Protein AF-0000000084558661 (afdb_homodimer)

pLDDT: mean 91.63, std 5.65, range [67.38, 98.25]

Sequence (698 aa):
MPGELNEDTVIISDQKEGTQIYNKGNFGYPMSGGGLELDLIEATFLVESERLQVTKDGVPMSFAEMFNHSSTQYDRFDIAYLVYRDMRSRGFVVKAESGHFDLSVFPRGSVMSNSRPMYLVRAVSERDVLELDVFSKEVAHTESKGKKLLYGVVDEEGDLTYYHMSSRDPRGRSLHSSSKYAAEGRLIGERVLITEESHIEYLGKKGFYGKMMGNILQLSLIESCFIMEMGDLNVTTQSGEEMTPEKMIELGVKTQEEFELRLDAFRDMRKRGMVVKTGFKYGAHFRVYEGSPDTDHAKYLVHSVPGDKMMMWPEISRTVRLSGGVKKEILFCRAGEPREYLEFKWFRPMPGELNEDTVIISDQKEGTQIYNKGNFGYPMSGGGLELDLIEATFLVESERLQVTKDGVPMSFAEMFNHSSTQYDRFDIAYLVYRDMRSRGFVVKAESGHFDLSVFPRGSVMSNSRPMYLVRAVSERDVLELDVFSKEVAHTESKGKKLLYGVVDEEGDLTYYHMSSRDPRGRSLHSSSKYAAEGRLIGERVLITEESHIEYLGKKGFYGKMMGNILQLSLIESCFIMEMGDLNVTTQSGEEMTPEKMIELGVKTQEEFELRLDAFRDMRKRGMVVKTGFKYGAHFRVYEGSPDTDHAKYLVHSVPGDKMMMWPEISRTVRLSGGVKKEILFCRAGEPREYLEFKWFRP

Structure (mmCIF, N/CA/C/O backbone):
data_AF-0000000084558661-model_v1
#
loop_
_entity.id
_entity.type
_entity.pdbx_description
1 polymer 'EndA protein'
#
loop_
_atom_site.group_PDB
_atom_site.id
_atom_site.type_symbol
_atom_site.label_atom_id
_atom_site.label_alt_id
_atom_site.label_comp_id
_atom_site.label_asym_id
_atom_site.label_entity_id
_atom_site.label_seq_id
_atom_site.pdbx_PDB_ins_code
_atom_site.Cartn_x
_atom_site.Cartn_y
_atom_site.Cartn_z
_atom_site.occupancy
_atom_site.B_iso_or_equiv
_atom_site.auth_seq_id
_atom_site.auth_comp_id
_atom_site.auth_asym_id
_atom_site.auth_atom_id
_atom_site.pdbx_PDB_model_num
ATOM 1 N N . MET A 1 1 ? 4.32 -37.906 -29.25 1 67.38 1 MET A N 1
ATOM 2 C CA . MET A 1 1 ? 5.629 -38.531 -29.328 1 67.38 1 MET A CA 1
ATOM 3 C C . MET A 1 1 ? 5.949 -39.25 -28.016 1 67.38 1 MET A C 1
ATOM 5 O O . MET A 1 1 ? 5.633 -38.75 -26.938 1 67.38 1 MET A O 1
ATOM 9 N N . PRO A 1 2 ? 6.523 -40.438 -28.109 1 84.88 2 PRO A N 1
ATOM 10 C CA . PRO A 1 2 ? 6.512 -41.25 -26.891 1 84.88 2 PRO A CA 1
ATOM 11 C C . PRO A 1 2 ? 7.691 -40.938 -25.969 1 84.88 2 PRO A C 1
ATOM 13 O O . PRO A 1 2 ? 8.82 -40.75 -26.438 1 84.88 2 PRO A O 1
ATOM 16 N N . GLY A 1 3 ? 7.48 -40.656 -24.75 1 93.12 3 GLY A N 1
ATOM 17 C CA . GLY A 1 3 ? 8.445 -40.562 -23.656 1 93.12 3 GLY A CA 1
ATOM 18 C C . GLY A 1 3 ? 8.109 -41.469 -22.5 1 93.12 3 GLY A C 1
ATOM 19 O O . GLY A 1 3 ? 6.938 -41.781 -22.25 1 93.12 3 GLY A O 1
ATOM 20 N N . GLU A 1 4 ? 9.18 -42.031 -21.906 1 96.44 4 GLU A N 1
ATOM 21 C CA . GLU A 1 4 ? 9 -42.906 -20.766 1 96.44 4 GLU A CA 1
ATOM 22 C C . GLU A 1 4 ? 9.406 -42.219 -19.469 1 96.44 4 GLU A C 1
ATOM 24 O O . GLU A 1 4 ? 10.492 -41.656 -19.375 1 96.44 4 GLU A O 1
ATOM 29 N N . LEU A 1 5 ? 8.523 -42.281 -18.469 1 96.69 5 LEU A N 1
ATOM 30 C CA . LEU A 1 5 ? 8.797 -41.688 -17.156 1 96.69 5 LEU A CA 1
ATOM 31 C C . LEU A 1 5 ? 9.844 -42.531 -16.406 1 96.69 5 LEU A C 1
ATOM 33 O O . LEU A 1 5 ? 9.719 -43.75 -16.297 1 96.69 5 LEU A O 1
ATOM 37 N N . ASN A 1 6 ? 10.891 -41.938 -16.062 1 93.12 6 ASN A N 1
ATOM 38 C CA . ASN A 1 6 ? 11.938 -42.469 -15.219 1 93.12 6 ASN A CA 1
ATOM 39 C C . ASN A 1 6 ? 12.062 -41.719 -13.898 1 93.12 6 ASN A C 1
ATOM 41 O O . ASN A 1 6 ? 13.016 -40.969 -13.703 1 93.12 6 ASN A O 1
ATOM 45 N N . GLU A 1 7 ? 11.109 -41.938 -12.883 1 88.56 7 GLU A N 1
ATOM 46 C CA . GLU A 1 7 ? 10.992 -41.344 -11.555 1 88.56 7 GLU A CA 1
ATOM 47 C C . GLU A 1 7 ? 11.055 -39.812 -11.609 1 88.56 7 GLU A C 1
ATOM 49 O O . GLU A 1 7 ? 10.023 -39.156 -11.539 1 88.56 7 GLU A O 1
ATOM 54 N N . ASP A 1 8 ? 12.336 -39.281 -11.883 1 93.88 8 ASP A N 1
ATOM 55 C CA . ASP A 1 8 ? 12.438 -37.844 -11.797 1 93.88 8 ASP A CA 1
ATOM 56 C C . ASP A 1 8 ? 12.773 -37.219 -13.148 1 93.88 8 ASP A C 1
ATOM 58 O O . ASP A 1 8 ? 13.102 -36.031 -13.234 1 93.88 8 ASP A O 1
ATOM 62 N N . THR A 1 9 ? 12.727 -38.031 -14.203 1 96.44 9 THR A N 1
ATOM 63 C CA . THR A 1 9 ? 12.945 -37.562 -15.562 1 96.44 9 THR A CA 1
ATOM 64 C C . THR A 1 9 ? 12.062 -38.312 -16.547 1 96.44 9 THR A C 1
ATOM 66 O O . THR A 1 9 ? 11.344 -39.219 -16.172 1 96.44 9 THR A O 1
ATOM 69 N N . VAL A 1 10 ? 12.062 -37.812 -17.75 1 97.44 10 VAL A N 1
ATOM 70 C CA . VAL A 1 10 ? 11.414 -38.5 -18.859 1 97.44 10 VAL A CA 1
ATOM 71 C C . VAL A 1 10 ? 12.43 -38.75 -19.984 1 97.44 10 VAL A C 1
ATOM 73 O O . VAL A 1 10 ? 13.203 -37.844 -20.328 1 97.44 10 VAL A O 1
ATOM 76 N N . ILE A 1 11 ? 12.422 -40 -20.469 1 96.94 11 ILE A N 1
ATOM 77 C CA . ILE A 1 11 ? 13.406 -40.375 -21.469 1 96.94 11 ILE A CA 1
ATOM 78 C C . ILE A 1 11 ? 12.711 -40.594 -22.812 1 96.94 11 ILE A C 1
ATOM 80 O O . ILE A 1 11 ? 11.727 -41.312 -22.891 1 96.94 11 ILE A O 1
ATOM 84 N N . ILE A 1 12 ? 13.164 -39.875 -23.766 1 96 12 ILE A N 1
ATOM 85 C CA . ILE A 1 12 ? 12.805 -40.156 -25.156 1 96 12 ILE A CA 1
ATOM 86 C C . ILE A 1 12 ? 13.898 -40.969 -25.828 1 96 12 ILE A C 1
ATOM 88 O O . ILE A 1 12 ? 14.977 -40.438 -26.141 1 96 12 ILE A O 1
ATOM 92 N N . SER A 1 13 ? 13.641 -42.188 -26.078 1 93.62 13 SER A N 1
ATOM 93 C CA . SER A 1 13 ? 14.664 -43.094 -26.578 1 93.62 13 SER A CA 1
ATOM 94 C C . SER A 1 13 ? 14.844 -42.969 -28.094 1 93.62 13 SER A C 1
ATOM 96 O O . SER A 1 13 ? 15.938 -43.188 -28.609 1 93.62 13 SER A O 1
ATOM 98 N N . ASP A 1 14 ? 13.766 -42.594 -28.766 1 92.31 14 ASP A N 1
ATOM 99 C CA . ASP A 1 14 ? 13.852 -42.406 -30.219 1 92.31 14 ASP A CA 1
ATOM 100 C C . ASP A 1 14 ? 14.75 -41.219 -30.578 1 92.31 14 ASP A C 1
ATOM 102 O O . ASP A 1 14 ? 14.453 -40.062 -30.219 1 92.31 14 ASP A O 1
ATOM 106 N N . GLN A 1 15 ? 15.812 -41.5 -31.266 1 91.75 15 GLN A N 1
ATOM 107 C CA . GLN A 1 15 ? 16.828 -40.5 -31.578 1 91.75 15 GLN A CA 1
ATOM 108 C C . GLN A 1 15 ? 16.25 -39.375 -32.438 1 91.75 15 GLN A C 1
ATOM 110 O O . GLN A 1 15 ? 16.547 -38.219 -32.25 1 91.75 15 GLN A O 1
ATOM 115 N N . LYS A 1 16 ? 15.555 -39.719 -33.469 1 92.12 16 LYS A N 1
ATOM 116 C CA . LYS A 1 16 ? 14.992 -38.75 -34.406 1 92.12 16 LYS A CA 1
ATOM 117 C C . LYS A 1 16 ? 14.039 -37.781 -33.656 1 92.12 16 LYS A C 1
ATOM 119 O O . LYS A 1 16 ? 14.125 -36.562 -33.844 1 92.12 16 LYS A O 1
ATOM 124 N N . GLU A 1 17 ? 13.219 -38.375 -32.844 1 90.12 17 GLU A N 1
ATOM 125 C CA . GLU A 1 17 ? 12.25 -37.562 -32.125 1 90.12 17 GLU A CA 1
ATOM 126 C C . GLU A 1 17 ? 12.938 -36.656 -31.094 1 90.12 17 GLU A C 1
ATOM 128 O O . GLU A 1 17 ? 12.594 -35.5 -30.938 1 90.12 17 GLU A O 1
ATOM 133 N N . GLY A 1 18 ? 13.867 -37.281 -30.391 1 91.44 18 GLY A N 1
ATOM 134 C CA . GLY A 1 18 ? 14.633 -36.531 -29.422 1 91.44 18 GLY A CA 1
ATOM 135 C C . GLY A 1 18 ? 15.344 -35.344 -30.047 1 91.44 18 GLY A C 1
ATOM 136 O O . GLY A 1 18 ? 15.312 -34.219 -29.484 1 91.44 18 GLY A O 1
ATOM 137 N N . THR A 1 19 ? 15.922 -35.562 -31.156 1 90.25 19 THR A N 1
ATOM 138 C CA . THR A 1 19 ? 16.656 -34.531 -31.875 1 90.25 19 THR A CA 1
ATOM 139 C C . THR A 1 19 ? 15.711 -33.406 -32.312 1 90.25 19 THR A C 1
ATOM 141 O O . THR A 1 19 ? 16.062 -32.219 -32.25 1 90.25 19 THR A O 1
ATOM 144 N N . GLN A 1 20 ? 14.531 -33.719 -32.75 1 90.69 20 GLN A N 1
ATOM 145 C CA . GLN A 1 20 ? 13.547 -32.719 -33.188 1 90.69 20 GLN A CA 1
ATOM 146 C C . GLN A 1 20 ? 13.125 -31.828 -32.031 1 90.69 20 GLN A C 1
ATOM 148 O O . GLN A 1 20 ? 13.07 -30.609 -32.188 1 90.69 20 GLN A O 1
ATOM 153 N N . ILE A 1 21 ? 12.859 -32.438 -30.891 1 91.5 21 ILE A N 1
ATOM 154 C CA . ILE A 1 21 ? 12.406 -31.719 -29.703 1 91.5 21 ILE A CA 1
ATOM 155 C C . ILE A 1 21 ? 13.523 -30.797 -29.203 1 91.5 21 ILE A C 1
ATOM 157 O O . ILE A 1 21 ? 13.266 -29.641 -28.844 1 91.5 21 ILE A O 1
ATOM 161 N N . TYR A 1 22 ? 14.672 -31.297 -29.266 1 91.75 22 TYR A N 1
ATOM 162 C CA . TYR A 1 22 ? 15.828 -30.516 -28.812 1 91.75 22 TYR A CA 1
ATOM 163 C C . TYR A 1 22 ? 16.094 -29.344 -29.75 1 91.75 22 TYR A C 1
ATOM 165 O O . TYR A 1 22 ? 16.25 -28.203 -29.312 1 91.75 22 TYR A O 1
ATOM 173 N N . ASN A 1 23 ? 16.141 -29.594 -31.031 1 88.12 23 ASN A N 1
ATOM 174 C CA . ASN A 1 23 ? 16.5 -28.578 -32.031 1 88.12 23 ASN A CA 1
ATOM 175 C C . ASN A 1 23 ? 15.414 -27.531 -32.188 1 88.12 23 ASN A C 1
ATOM 177 O O . ASN A 1 23 ? 15.703 -26.344 -32.406 1 88.12 23 ASN A O 1
ATOM 181 N N . LYS A 1 24 ? 14.18 -27.953 -32.125 1 85.75 24 LYS A N 1
ATOM 182 C CA . LYS A 1 24 ? 13.086 -27.031 -32.375 1 85.75 24 LYS A CA 1
ATOM 183 C C . LYS A 1 24 ? 12.758 -26.203 -31.125 1 85.75 24 LYS A C 1
ATOM 185 O O . LYS A 1 24 ? 12.422 -25.016 -31.219 1 85.75 24 LYS A O 1
ATOM 190 N N . GLY A 1 25 ? 12.945 -26.719 -30.016 1 89.38 25 GLY A N 1
ATOM 191 C CA . GLY A 1 25 ? 12.445 -26.016 -28.844 1 89.38 25 GLY A CA 1
ATOM 192 C C . GLY A 1 25 ? 13.469 -25.891 -27.734 1 89.38 25 GLY A C 1
ATOM 193 O O . GLY A 1 25 ? 13.195 -25.281 -26.703 1 89.38 25 GLY A O 1
ATOM 194 N N . ASN A 1 26 ? 14.641 -26.469 -27.984 1 92.12 26 ASN A N 1
ATOM 195 C CA . ASN A 1 26 ? 15.688 -26.453 -26.969 1 92.12 26 ASN A CA 1
ATOM 196 C C . ASN A 1 26 ? 15.219 -27.125 -25.688 1 92.12 26 ASN A C 1
ATOM 198 O O . ASN A 1 26 ? 15.445 -26.594 -24.594 1 92.12 26 ASN A O 1
ATOM 202 N N . PHE A 1 27 ? 14.461 -28.203 -25.828 1 94.88 27 PHE A N 1
ATOM 203 C CA . PHE A 1 27 ? 14.039 -28.969 -24.672 1 94.88 27 PHE A CA 1
ATOM 204 C C . PHE A 1 27 ? 15.008 -30.109 -24.406 1 94.88 27 PHE A C 1
ATOM 206 O O . PHE A 1 27 ? 15.531 -30.734 -25.328 1 94.88 27 PHE A O 1
ATOM 213 N N . GLY A 1 28 ? 15.273 -30.328 -23.141 1 94.19 28 GLY A N 1
ATOM 214 C CA . GLY A 1 28 ? 15.961 -31.547 -22.719 1 94.19 28 GLY A CA 1
ATOM 215 C C . GLY A 1 28 ? 17.469 -31.469 -22.922 1 94.19 28 GLY A C 1
ATOM 216 O O . GLY A 1 28 ? 18.016 -30.391 -23.141 1 94.19 28 GLY A O 1
ATOM 217 N N . TYR A 1 29 ? 18.031 -32.688 -22.703 1 92.81 29 TYR A N 1
ATOM 218 C CA . TYR A 1 29 ? 19.469 -32.906 -22.812 1 92.81 29 TYR A CA 1
ATOM 219 C C . TYR A 1 29 ? 19.781 -34.156 -23.609 1 92.81 29 TYR A C 1
ATOM 221 O O . TYR A 1 29 ? 19.359 -35.25 -23.234 1 92.81 29 TYR A O 1
ATOM 229 N N . PRO A 1 30 ? 20.578 -33.938 -24.656 1 92.69 30 PRO A N 1
ATOM 230 C CA . PRO A 1 30 ? 20.953 -35.125 -25.422 1 92.69 30 PRO A CA 1
ATOM 231 C C . PRO A 1 30 ? 21.766 -36.125 -24.594 1 92.69 30 PRO A C 1
ATOM 233 O O . PRO A 1 30 ? 22.609 -35.719 -23.797 1 92.69 30 PRO A O 1
ATOM 236 N N . MET A 1 31 ? 21.453 -37.312 -24.797 1 92.44 31 MET A N 1
ATOM 237 C CA . MET A 1 31 ? 22.125 -38.375 -24.047 1 92.44 31 MET A CA 1
ATOM 238 C C . MET A 1 31 ? 23.234 -39 -24.875 1 92.44 31 MET A C 1
ATOM 240 O O . MET A 1 31 ? 23.141 -39.062 -26.094 1 92.44 31 MET A O 1
ATOM 244 N N . SER A 1 32 ? 24.281 -39.531 -24.219 1 89.31 32 SER A N 1
ATOM 245 C CA . SER A 1 32 ? 25.422 -40.156 -24.891 1 89.31 32 SER A CA 1
ATOM 246 C C . SER A 1 32 ? 24.984 -41.344 -25.703 1 89.31 32 SER A C 1
ATOM 248 O O . SER A 1 32 ? 25.5 -41.594 -26.797 1 89.31 32 SER A O 1
ATOM 250 N N . GLY A 1 33 ? 24.094 -42.219 -25.375 1 85.56 33 GLY A N 1
ATOM 251 C CA . GLY A 1 33 ? 23.641 -43.438 -26.047 1 85.56 33 GLY A CA 1
ATOM 252 C C . GLY A 1 33 ? 22.516 -43.188 -27.031 1 85.56 33 GLY A C 1
ATOM 253 O O . GLY A 1 33 ? 22 -44.094 -27.656 1 85.56 33 GLY A O 1
ATOM 254 N N . GLY A 1 34 ? 22.266 -41.938 -27.281 1 86.44 34 GLY A N 1
ATOM 255 C CA . GLY A 1 34 ? 21.141 -41.594 -28.141 1 86.44 34 GLY A CA 1
ATOM 256 C C . GLY A 1 34 ? 19.891 -41.25 -27.344 1 86.44 34 GLY A C 1
ATOM 257 O O . GLY A 1 34 ? 19.719 -41.719 -26.219 1 86.44 34 GLY A O 1
ATOM 258 N N . GLY A 1 35 ? 19.109 -40.312 -27.891 1 92.5 35 GLY A N 1
ATOM 259 C CA . GLY A 1 35 ? 17.875 -39.938 -27.219 1 92.5 35 GLY A CA 1
ATOM 260 C C . GLY A 1 35 ? 17.953 -38.625 -26.484 1 92.5 35 GLY A C 1
ATOM 261 O O . GLY A 1 35 ? 18.859 -37.812 -26.75 1 92.5 35 GLY A O 1
ATOM 262 N N . LEU A 1 36 ? 16.922 -38.406 -25.75 1 95.62 36 LEU A N 1
ATOM 263 C CA . LEU A 1 36 ? 16.781 -37.125 -25.062 1 95.62 36 LEU A CA 1
ATOM 264 C C . LEU A 1 36 ? 16.234 -37.312 -23.656 1 95.62 36 LEU A C 1
ATOM 266 O O . LEU A 1 36 ? 15.305 -38.094 -23.453 1 95.62 36 LEU A O 1
ATOM 270 N N . GLU A 1 37 ? 16.859 -36.719 -22.75 1 96.44 37 GLU A N 1
ATOM 271 C CA . GLU A 1 37 ? 16.344 -36.688 -21.375 1 96.44 37 GLU A CA 1
ATOM 272 C C . GLU A 1 37 ? 15.688 -35.344 -21.078 1 96.44 37 GLU A C 1
ATOM 274 O O . GLU A 1 37 ? 16.25 -34.312 -21.359 1 96.44 37 GLU A O 1
ATOM 279 N N . LEU A 1 38 ? 14.492 -35.406 -20.578 1 96.69 38 LEU A N 1
ATOM 280 C CA . LEU A 1 38 ? 13.742 -34.219 -20.219 1 96.69 38 LEU A CA 1
ATOM 281 C C . LEU A 1 38 ? 13.586 -34.125 -18.703 1 96.69 38 LEU A C 1
ATOM 283 O O . LEU A 1 38 ? 13.328 -35.125 -18.031 1 96.69 38 LEU A O 1
ATOM 287 N N . ASP A 1 39 ? 13.812 -32.906 -18.188 1 95.75 39 ASP A N 1
ATOM 288 C CA . ASP A 1 39 ? 13.352 -32.625 -16.828 1 95.75 39 ASP A CA 1
ATOM 289 C C . ASP A 1 39 ? 11.828 -32.75 -16.734 1 95.75 39 ASP A C 1
ATOM 291 O O . ASP A 1 39 ? 11.125 -32.594 -17.734 1 95.75 39 ASP A O 1
ATOM 295 N N . LEU A 1 40 ? 11.352 -33.062 -15.562 1 96.44 40 LEU A N 1
ATOM 296 C CA . LEU A 1 40 ? 9.914 -33.25 -15.375 1 96.44 40 LEU A CA 1
ATOM 297 C C . LEU A 1 40 ? 9.148 -31.984 -15.773 1 96.44 40 LEU A C 1
ATOM 299 O O . LEU A 1 40 ? 8.039 -32.094 -16.297 1 96.44 40 LEU A O 1
ATOM 303 N N . ILE A 1 41 ? 9.695 -30.828 -15.5 1 97.06 41 ILE A N 1
ATOM 304 C CA . ILE A 1 41 ? 8.984 -29.594 -15.797 1 97.06 41 ILE A CA 1
ATOM 305 C C . ILE A 1 41 ? 8.852 -29.438 -17.312 1 97.06 41 ILE A C 1
ATOM 307 O O . ILE A 1 41 ? 7.805 -29.016 -17.812 1 97.06 41 ILE A O 1
ATOM 311 N N . GLU A 1 42 ? 9.836 -29.781 -18.078 1 97.19 42 GLU A N 1
ATOM 312 C CA . GLU A 1 42 ? 9.781 -29.734 -19.531 1 97.19 42 GLU A CA 1
ATOM 313 C C . GLU A 1 42 ? 8.797 -30.766 -20.078 1 97.19 42 GLU A C 1
ATOM 315 O O . GLU A 1 42 ? 8 -30.453 -20.969 1 97.19 42 GLU A O 1
ATOM 320 N N . ALA A 1 43 ? 8.922 -31.953 -19.484 1 97.31 43 ALA A N 1
ATOM 321 C CA . ALA A 1 43 ? 8.047 -33.031 -19.938 1 97.31 43 ALA A CA 1
ATOM 322 C C . ALA A 1 43 ? 6.582 -32.688 -19.688 1 97.31 43 ALA A C 1
ATOM 324 O O . ALA A 1 43 ? 5.73 -32.875 -20.547 1 97.31 43 ALA A O 1
ATOM 325 N N . THR A 1 44 ? 6.328 -32.188 -18.531 1 96.69 44 THR A N 1
ATOM 326 C CA . THR A 1 44 ? 4.961 -31.797 -18.203 1 96.69 44 THR A CA 1
ATOM 327 C C . THR A 1 44 ? 4.434 -30.75 -19.172 1 96.69 44 THR A C 1
ATOM 329 O O . THR A 1 44 ? 3.293 -30.844 -19.625 1 96.69 44 THR A O 1
ATOM 332 N N . PHE A 1 45 ? 5.273 -29.828 -19.484 1 97 45 PHE A N 1
ATOM 333 C CA . PHE A 1 45 ? 4.902 -28.766 -20.438 1 97 45 PHE A CA 1
ATOM 334 C C . PHE A 1 45 ? 4.617 -29.359 -21.812 1 97 45 PHE A C 1
ATOM 336 O O . PHE A 1 45 ? 3.648 -28.969 -22.469 1 97 45 PHE A O 1
ATOM 343 N N . LEU A 1 46 ? 5.414 -30.234 -22.281 1 96.38 46 LEU A N 1
ATOM 344 C CA . LEU A 1 46 ? 5.258 -30.828 -23.594 1 96.38 46 LEU A CA 1
ATOM 345 C C . LEU A 1 46 ? 4.016 -31.719 -23.641 1 96.38 46 LEU A C 1
ATOM 347 O O . LEU A 1 46 ? 3.359 -31.828 -24.688 1 96.38 46 LEU A O 1
ATOM 351 N N . VAL A 1 47 ? 3.717 -32.375 -22.531 1 96.31 47 VAL A N 1
ATOM 352 C CA . VAL A 1 47 ? 2.49 -33.156 -22.453 1 96.31 47 VAL A CA 1
ATOM 353 C C . VAL A 1 47 ? 1.278 -32.25 -22.547 1 96.31 47 VAL A C 1
ATOM 355 O O . VAL A 1 47 ? 0.329 -32.531 -23.281 1 96.31 47 VAL A O 1
ATOM 358 N N . GLU A 1 48 ? 1.321 -31.188 -21.766 1 94.81 48 GLU A N 1
ATOM 359 C CA . GLU A 1 48 ? 0.23 -30.219 -21.812 1 94.81 48 GLU A CA 1
ATOM 360 C C . GLU A 1 48 ? -0.004 -29.719 -23.234 1 94.81 48 GLU A C 1
ATOM 362 O O . GLU A 1 48 ? -1.149 -29.562 -23.656 1 94.81 48 GLU A O 1
ATOM 367 N N . SER A 1 49 ? 1.072 -29.453 -23.984 1 94.12 49 SER A N 1
ATOM 368 C CA . SER A 1 49 ? 0.987 -28.891 -25.328 1 94.12 49 SER A CA 1
ATOM 369 C C . SER A 1 49 ? 0.74 -29.969 -26.375 1 94.12 49 SER A C 1
ATOM 371 O O . SER A 1 49 ? 0.758 -29.688 -27.562 1 94.12 49 SER A O 1
ATOM 373 N N . GLU A 1 50 ? 0.638 -31.188 -25.922 1 93.38 50 GLU A N 1
ATOM 374 C CA . GLU A 1 50 ? 0.344 -32.344 -26.781 1 93.38 50 GLU A CA 1
ATOM 375 C C . GLU A 1 50 ? 1.48 -32.594 -27.766 1 93.38 50 GLU A C 1
ATOM 377 O O . GLU A 1 50 ? 1.239 -33 -28.906 1 93.38 50 GLU A O 1
ATOM 382 N N . ARG A 1 51 ? 2.648 -32.344 -27.297 1 94.25 51 ARG A N 1
ATOM 383 C CA . ARG A 1 51 ? 3.82 -32.562 -28.141 1 94.25 51 ARG A CA 1
ATOM 384 C C . ARG A 1 51 ? 4.613 -33.781 -27.672 1 94.25 51 ARG A C 1
ATOM 386 O O . ARG A 1 51 ? 5.586 -34.188 -28.312 1 94.25 51 ARG A O 1
ATOM 393 N N . LEU A 1 52 ? 4.168 -34.312 -26.578 1 95.38 52 LEU A N 1
ATOM 394 C CA . LEU A 1 52 ? 4.812 -35.469 -26 1 95.38 52 LEU A CA 1
ATOM 395 C C . LEU A 1 52 ? 3.793 -36.375 -25.312 1 95.38 52 LEU A C 1
ATOM 397 O O . LEU A 1 52 ? 2.875 -35.875 -24.656 1 95.38 52 LEU A O 1
ATOM 401 N N . GLN A 1 53 ? 3.877 -37.531 -25.578 1 96.5 53 GLN A N 1
ATOM 402 C CA . GLN A 1 53 ? 3.102 -38.531 -24.828 1 96.5 53 GLN A CA 1
ATOM 403 C C . GLN A 1 53 ? 3.99 -39.312 -23.875 1 96.5 53 GLN A C 1
ATOM 405 O O . GLN A 1 53 ? 4.828 -40.094 -24.297 1 96.5 53 GLN A O 1
ATOM 410 N N . VAL A 1 54 ? 3.809 -39.125 -22.625 1 97.12 54 VAL A N 1
ATOM 411 C CA . VAL A 1 54 ? 4.609 -39.812 -21.609 1 97.12 54 VAL A CA 1
ATOM 412 C C . VAL A 1 54 ? 3.857 -41.031 -21.094 1 97.12 54 VAL A C 1
ATOM 414 O O . VAL A 1 54 ? 2.648 -40.969 -20.859 1 97.12 54 VAL A O 1
ATOM 417 N N . THR A 1 55 ? 4.566 -42.125 -20.984 1 96.69 55 THR A N 1
ATOM 418 C CA . THR A 1 55 ? 3.971 -43.344 -20.453 1 96.69 55 THR A CA 1
ATOM 419 C C . THR A 1 55 ? 4.656 -43.75 -19.156 1 96.69 55 THR A C 1
ATOM 421 O O . THR A 1 55 ? 5.852 -43.5 -18.969 1 96.69 55 THR A O 1
ATOM 424 N N . LYS A 1 56 ? 3.957 -44.188 -18.219 1 94.56 56 LYS A N 1
ATOM 425 C CA . LYS A 1 56 ? 4.434 -44.875 -17.031 1 94.56 56 LYS A CA 1
ATOM 426 C C . LYS A 1 56 ? 4.031 -46.375 -17.062 1 94.56 56 LYS A C 1
ATOM 428 O O . LYS A 1 56 ? 2.846 -46.688 -17.031 1 94.56 56 LYS A O 1
ATOM 433 N N . ASP A 1 57 ? 4.969 -47.25 -17.172 1 91.75 57 ASP A N 1
ATOM 434 C CA . ASP A 1 57 ? 4.723 -48.688 -17.281 1 91.75 57 ASP A CA 1
ATOM 435 C C . ASP A 1 57 ? 3.807 -49 -18.469 1 91.75 57 ASP A C 1
ATOM 437 O O . ASP A 1 57 ? 2.848 -49.75 -18.328 1 91.75 57 ASP A O 1
ATOM 441 N N . GLY A 1 58 ? 3.939 -48.219 -19.5 1 90.75 58 GLY A N 1
ATOM 442 C CA . GLY A 1 58 ? 3.232 -48.469 -20.75 1 90.75 58 GLY A CA 1
ATOM 443 C C . GLY A 1 58 ? 1.897 -47.781 -20.828 1 90.75 58 GLY A C 1
ATOM 444 O O . GLY A 1 58 ? 1.225 -47.812 -21.859 1 90.75 58 GLY A O 1
ATOM 445 N N . VAL A 1 59 ? 1.532 -47.188 -19.781 1 94.88 59 VAL A N 1
ATOM 446 C CA . VAL A 1 59 ? 0.242 -46.5 -19.766 1 94.88 59 VAL A CA 1
ATOM 447 C C . VAL A 1 59 ? 0.446 -45 -19.969 1 94.88 59 VAL A C 1
ATOM 449 O O . VAL A 1 59 ? 1.22 -44.375 -19.234 1 94.88 59 VAL A O 1
ATOM 452 N N . PRO A 1 60 ? -0.247 -44.469 -20.922 1 95.69 60 PRO A N 1
ATOM 453 C CA . PRO A 1 60 ? -0.111 -43.031 -21.156 1 95.69 60 PRO A CA 1
ATOM 454 C C . PRO A 1 60 ? -0.597 -42.188 -19.969 1 95.69 60 PRO A C 1
ATOM 456 O O . PRO A 1 60 ? -1.593 -42.531 -19.328 1 95.69 60 PRO A O 1
ATOM 459 N N . MET A 1 61 ? 0.064 -41.125 -19.734 1 95.25 61 MET A N 1
ATOM 460 C CA . MET A 1 61 ? -0.286 -40.219 -18.656 1 95.25 61 MET A CA 1
ATOM 461 C C . MET A 1 61 ? -0.947 -38.938 -19.188 1 95.25 61 MET A C 1
ATOM 463 O O . MET A 1 61 ? -0.508 -38.406 -20.188 1 95.25 61 MET A O 1
ATOM 467 N N . SER A 1 62 ? -2.062 -38.594 -18.547 1 92.94 62 SER A N 1
ATOM 468 C CA . SER A 1 62 ? -2.658 -37.281 -18.844 1 92.94 62 SER A CA 1
ATOM 469 C C . SER A 1 62 ? -1.817 -36.156 -18.266 1 92.94 62 SER A C 1
ATOM 471 O O . SER A 1 62 ? -0.903 -36.375 -17.469 1 92.94 62 SER A O 1
ATOM 473 N N . PHE A 1 63 ? -2.072 -34.969 -18.703 1 94.12 63 PHE A N 1
ATOM 474 C CA . PHE A 1 63 ? -1.413 -33.812 -18.125 1 94.12 63 PHE A CA 1
ATOM 475 C C . PHE A 1 63 ? -1.584 -33.781 -16.609 1 94.12 63 PHE A C 1
ATOM 477 O O . PHE A 1 63 ? -0.623 -33.531 -15.875 1 94.12 63 PHE A O 1
ATOM 484 N N . ALA A 1 64 ? -2.803 -34 -16.172 1 91.44 64 ALA A N 1
ATOM 485 C CA . ALA A 1 64 ? -3.102 -33.969 -14.734 1 91.44 64 ALA A CA 1
ATOM 486 C C . ALA A 1 64 ? -2.246 -35 -13.984 1 91.44 64 ALA A C 1
ATOM 488 O O . ALA A 1 64 ? -1.736 -34.688 -12.898 1 91.44 64 ALA A O 1
ATOM 489 N N . GLU A 1 65 ? -2.146 -36.156 -14.562 1 91.62 65 GLU A N 1
ATOM 490 C CA . GLU A 1 65 ? -1.349 -37.188 -13.938 1 91.62 65 GLU A CA 1
ATOM 491 C C . GLU A 1 65 ? 0.13 -36.812 -13.898 1 91.62 65 GLU A C 1
ATOM 493 O O . GLU A 1 65 ? 0.805 -37.031 -12.891 1 91.62 65 GLU A O 1
ATOM 498 N N . MET A 1 66 ? 0.607 -36.312 -15.031 1 93.69 66 MET A N 1
ATOM 499 C CA . MET A 1 66 ? 1.996 -35.875 -15.117 1 93.69 66 MET A CA 1
ATOM 500 C C . MET A 1 66 ? 2.279 -34.781 -14.109 1 93.69 66 MET A C 1
ATOM 502 O O . MET A 1 66 ? 3.314 -34.781 -13.438 1 93.69 66 MET A O 1
ATOM 506 N N . PHE A 1 67 ? 1.367 -33.812 -14.07 1 93.44 67 PHE A N 1
ATOM 507 C CA . PHE A 1 67 ? 1.504 -32.688 -13.148 1 93.44 67 PHE A CA 1
ATOM 508 C C . PHE A 1 67 ? 1.529 -33.188 -11.703 1 93.44 67 PHE A C 1
ATOM 510 O O . PHE A 1 67 ? 2.361 -32.75 -10.906 1 93.44 67 PHE A O 1
ATOM 517 N N . ASN A 1 68 ? 0.67 -34.062 -11.406 1 91 68 ASN A N 1
ATOM 518 C CA . ASN A 1 68 ? 0.613 -34.625 -10.055 1 91 68 ASN A CA 1
ATOM 519 C C . ASN A 1 68 ? 1.909 -35.344 -9.695 1 91 68 ASN A C 1
ATOM 521 O O . ASN A 1 68 ? 2.457 -35.125 -8.609 1 91 68 ASN A O 1
ATOM 525 N N . HIS A 1 69 ? 2.326 -36.156 -10.578 1 93.38 69 HIS A N 1
ATOM 526 C CA . HIS A 1 69 ? 3.57 -36.875 -10.336 1 93.38 69 HIS A CA 1
ATOM 527 C C . HIS A 1 69 ? 4.734 -35.906 -10.133 1 93.38 69 HIS A C 1
ATOM 529 O O . HIS A 1 69 ? 5.496 -36.031 -9.172 1 93.38 69 HIS A O 1
ATOM 535 N N . SER A 1 70 ? 4.852 -34.969 -11.055 1 94.88 70 SER A N 1
ATOM 536 C CA . SER A 1 70 ? 5.941 -34 -10.984 1 94.88 70 SER A CA 1
ATOM 537 C C . SER A 1 70 ? 5.91 -33.219 -9.664 1 94.88 70 SER A C 1
ATOM 539 O O . SER A 1 70 ? 6.961 -32.938 -9.094 1 94.88 70 SER A O 1
ATOM 541 N N . SER A 1 71 ? 4.746 -32.906 -9.18 1 93 71 SER A N 1
ATOM 542 C CA . SER A 1 71 ? 4.578 -32.156 -7.941 1 93 71 SER A CA 1
ATOM 543 C C . SER A 1 71 ? 5.012 -32.969 -6.727 1 93 71 SER A C 1
ATOM 545 O O . SER A 1 71 ? 5.305 -32.406 -5.672 1 93 71 SER A O 1
ATOM 547 N N . THR A 1 72 ? 4.988 -34.25 -6.812 1 91.62 72 THR A N 1
ATOM 548 C CA . THR A 1 72 ? 5.438 -35.125 -5.715 1 91.62 72 THR A CA 1
ATOM 549 C C . THR A 1 72 ? 6.961 -35.188 -5.68 1 91.62 72 THR A C 1
ATOM 551 O O . THR A 1 72 ? 7.551 -35.469 -4.629 1 91.62 72 THR A O 1
ATOM 554 N N . GLN A 1 73 ? 7.574 -34.938 -6.828 1 90.75 73 GLN A N 1
ATOM 555 C CA . GLN A 1 73 ? 9.023 -35.125 -6.945 1 90.75 73 GLN A CA 1
ATOM 556 C C . GLN A 1 73 ? 9.75 -33.812 -6.637 1 90.75 73 GLN A C 1
ATOM 558 O O . GLN A 1 73 ? 10.906 -33.812 -6.211 1 90.75 73 GLN A O 1
ATOM 563 N N . TYR A 1 74 ? 9.094 -32.781 -6.906 1 86.69 74 TYR A N 1
ATOM 564 C CA . TYR A 1 74 ? 9.719 -31.469 -6.77 1 86.69 74 TYR A CA 1
ATOM 565 C C . TYR A 1 74 ? 8.891 -30.578 -5.852 1 86.69 74 TYR A C 1
ATOM 567 O O . TYR A 1 74 ? 7.695 -30.375 -6.074 1 86.69 74 TYR A O 1
ATOM 575 N N . ASP A 1 75 ? 9.633 -30.094 -4.836 1 85.38 75 ASP A N 1
ATOM 576 C CA . ASP A 1 75 ? 8.977 -29.156 -3.934 1 85.38 75 ASP A CA 1
ATOM 577 C C . ASP A 1 75 ? 8.539 -27.891 -4.672 1 85.38 75 ASP A C 1
ATOM 579 O O . ASP A 1 75 ? 9.305 -27.344 -5.469 1 85.38 75 ASP A O 1
ATOM 583 N N . ARG A 1 76 ? 7.363 -27.438 -4.594 1 88.88 76 ARG A N 1
ATOM 584 C CA . ARG A 1 76 ? 6.785 -26.234 -5.191 1 88.88 76 ARG A CA 1
ATOM 585 C C . ARG A 1 76 ? 6.781 -26.328 -6.711 1 88.88 76 ARG A C 1
ATOM 587 O O . ARG A 1 76 ? 6.992 -25.328 -7.402 1 88.88 76 ARG A O 1
ATOM 594 N N . PHE A 1 77 ? 6.672 -27.484 -7.16 1 92.94 77 PHE A N 1
ATOM 595 C CA . PHE A 1 77 ? 6.602 -27.734 -8.594 1 92.94 77 PHE A CA 1
ATOM 596 C C . PHE A 1 77 ? 5.48 -26.906 -9.227 1 92.94 77 PHE A C 1
ATOM 598 O O . PHE A 1 77 ? 5.637 -26.391 -10.328 1 92.94 77 PHE A O 1
ATOM 605 N N . ASP A 1 78 ? 4.352 -26.812 -8.586 1 92.25 78 ASP A N 1
ATOM 606 C CA . ASP A 1 78 ? 3.18 -26.125 -9.133 1 92.25 78 ASP A CA 1
ATOM 607 C C . ASP A 1 78 ? 3.484 -24.672 -9.438 1 92.25 78 ASP A C 1
ATOM 609 O O . ASP A 1 78 ? 3.119 -24.156 -10.5 1 92.25 78 ASP A O 1
ATOM 613 N N . ILE A 1 79 ? 4.215 -24.031 -8.555 1 94.19 79 ILE A N 1
ATOM 614 C CA . ILE A 1 79 ? 4.547 -22.625 -8.727 1 94.19 79 ILE A CA 1
ATOM 615 C C . ILE A 1 79 ? 5.602 -22.469 -9.82 1 94.19 79 ILE A C 1
ATOM 617 O O . ILE A 1 79 ? 5.449 -21.641 -10.727 1 94.19 79 ILE A O 1
ATOM 621 N N . ALA A 1 80 ? 6.613 -23.281 -9.727 1 95.81 80 ALA A N 1
ATOM 622 C CA . ALA A 1 80 ? 7.688 -23.234 -10.711 1 95.81 80 ALA A CA 1
ATOM 623 C C . ALA A 1 80 ? 7.156 -23.516 -12.117 1 95.81 80 ALA A C 1
ATOM 625 O O . ALA A 1 80 ? 7.594 -22.891 -13.086 1 95.81 80 ALA A O 1
ATOM 626 N N . TYR A 1 81 ? 6.254 -24.422 -12.148 1 96.44 81 TYR A N 1
ATOM 627 C CA . TYR A 1 81 ? 5.711 -24.797 -13.445 1 96.44 81 TYR A CA 1
ATOM 628 C C . TYR A 1 81 ? 4.957 -23.625 -14.078 1 96.44 81 TYR A C 1
ATOM 630 O O . TYR A 1 81 ? 5.059 -23.406 -15.289 1 96.44 81 TYR A O 1
ATOM 638 N N . LEU A 1 82 ? 4.168 -22.938 -13.297 1 96 82 LEU A N 1
ATOM 639 C CA . LEU A 1 82 ? 3.412 -21.812 -13.836 1 96 82 LEU A CA 1
ATOM 640 C C . LEU A 1 82 ? 4.348 -20.75 -14.406 1 96 82 LEU A C 1
ATOM 642 O O . LEU A 1 82 ? 4.074 -20.188 -15.461 1 96 82 LEU A O 1
ATOM 646 N N . VAL A 1 83 ? 5.402 -20.484 -13.719 1 97.25 83 VAL A N 1
ATOM 647 C CA . VAL A 1 83 ? 6.379 -19.516 -14.195 1 97.25 83 VAL A CA 1
ATOM 648 C C . VAL A 1 83 ? 7.062 -20.047 -15.461 1 97.25 83 VAL A C 1
ATOM 650 O O . VAL A 1 83 ? 7.207 -19.312 -16.438 1 97.25 83 VAL A O 1
ATOM 653 N N . TYR A 1 84 ? 7.449 -21.297 -15.445 1 97.38 84 TYR A N 1
ATOM 654 C CA . TYR A 1 84 ? 8.055 -21.953 -16.609 1 97.38 84 TYR A CA 1
ATOM 655 C C . TYR A 1 84 ? 7.145 -21.859 -17.812 1 97.38 84 TYR A C 1
ATOM 657 O O . TYR A 1 84 ? 7.57 -21.438 -18.891 1 97.38 84 TYR A O 1
ATOM 665 N N . ARG A 1 85 ? 5.949 -22.281 -17.609 1 96.62 85 ARG A N 1
ATOM 666 C CA . ARG A 1 85 ? 4.945 -22.297 -18.672 1 96.62 85 ARG A CA 1
ATOM 667 C C . ARG A 1 85 ? 4.773 -20.922 -19.297 1 96.62 85 ARG A C 1
ATOM 669 O O . ARG A 1 85 ? 4.719 -20.781 -20.516 1 96.62 85 ARG A O 1
ATOM 676 N N . ASP A 1 86 ? 4.699 -19.922 -18.469 1 96.06 86 ASP A N 1
ATOM 677 C CA . ASP A 1 86 ? 4.516 -18.562 -18.953 1 96.06 86 ASP A CA 1
ATOM 678 C C . ASP A 1 86 ? 5.723 -18.094 -19.766 1 96.06 86 ASP A C 1
ATOM 680 O O . ASP A 1 86 ? 5.566 -17.562 -20.859 1 96.06 86 ASP A O 1
ATOM 684 N N . MET A 1 87 ? 6.875 -18.328 -19.266 1 96.12 87 MET A N 1
ATOM 685 C CA . MET A 1 87 ? 8.094 -17.906 -19.953 1 96.12 87 MET A CA 1
ATOM 686 C C . MET A 1 87 ? 8.258 -18.625 -21.281 1 96.12 87 MET A C 1
ATOM 688 O O . MET A 1 87 ? 8.602 -18.016 -22.297 1 96.12 87 MET A O 1
ATOM 692 N N . ARG A 1 88 ? 7.949 -19.859 -21.266 1 95.25 88 ARG A N 1
ATOM 693 C CA . ARG A 1 88 ? 8.031 -20.625 -22.5 1 95.25 88 ARG A CA 1
ATOM 694 C C . ARG A 1 88 ? 7.031 -20.109 -23.531 1 95.25 88 ARG A C 1
ATOM 696 O O . ARG A 1 88 ? 7.348 -20.016 -24.719 1 95.25 88 ARG A O 1
ATOM 703 N N . SER A 1 89 ? 5.863 -19.859 -23.047 1 93.06 89 SER A N 1
ATOM 704 C CA . SER A 1 89 ? 4.812 -19.391 -23.953 1 93.06 89 SER A CA 1
ATOM 705 C C . SER A 1 89 ? 5.18 -18.047 -24.562 1 93.06 89 SER A C 1
ATOM 707 O O . SER A 1 89 ? 4.676 -17.688 -25.625 1 93.06 89 SER A O 1
ATOM 709 N N . ARG A 1 90 ? 6.051 -17.359 -23.906 1 93.25 90 ARG A N 1
ATOM 710 C CA . ARG A 1 90 ? 6.504 -16.062 -24.406 1 93.25 90 ARG A CA 1
ATOM 711 C C . ARG A 1 90 ? 7.668 -16.234 -25.375 1 93.25 90 ARG A C 1
ATOM 713 O O . ARG A 1 90 ? 8.164 -15.25 -25.938 1 93.25 90 ARG A O 1
ATOM 720 N N . GLY A 1 91 ? 8.117 -17.406 -25.547 1 91.94 91 GLY A N 1
ATOM 721 C CA . GLY A 1 91 ? 9.125 -17.688 -26.562 1 91.94 91 GLY A CA 1
ATOM 722 C C . GLY A 1 91 ? 10.523 -17.844 -25.984 1 91.94 91 GLY A C 1
ATOM 723 O O . GLY A 1 91 ? 11.484 -18.047 -26.734 1 91.94 91 GLY A O 1
ATOM 724 N N . PHE A 1 92 ? 10.656 -17.797 -24.703 1 94.56 92 PHE A N 1
ATOM 725 C CA . PHE A 1 92 ? 11.969 -17.953 -24.094 1 94.56 92 PHE A CA 1
ATOM 726 C C . PHE A 1 92 ? 12.375 -19.422 -24.031 1 94.56 92 PHE A C 1
ATOM 728 O O . PHE A 1 92 ? 11.516 -20.312 -24.078 1 94.56 92 PHE A O 1
ATOM 735 N N . VAL A 1 93 ? 13.672 -19.625 -24.031 1 94.81 93 VAL A N 1
ATOM 736 C CA . VAL A 1 93 ? 14.211 -20.922 -23.641 1 94.81 93 VAL A CA 1
ATOM 737 C C . VAL A 1 93 ? 14.406 -20.969 -22.125 1 94.81 93 VAL A C 1
ATOM 739 O O . VAL A 1 93 ? 15.062 -20.094 -21.562 1 94.81 93 VAL A O 1
ATOM 742 N N . VAL A 1 94 ? 13.781 -21.938 -21.5 1 96.06 94 VAL A N 1
ATOM 743 C CA . VAL A 1 94 ? 13.781 -21.984 -20.047 1 96.06 94 VAL A CA 1
ATOM 744 C C . VAL A 1 94 ? 14.273 -23.359 -19.578 1 96.06 94 VAL A C 1
ATOM 746 O O . VAL A 1 94 ? 13.844 -24.391 -20.094 1 96.06 94 VAL A O 1
ATOM 749 N N . LYS A 1 95 ? 15.164 -23.344 -18.625 1 94.62 95 LYS A N 1
ATOM 750 C CA . LYS A 1 95 ? 15.688 -24.578 -18.047 1 94.62 95 LYS A CA 1
ATOM 751 C C . LYS A 1 95 ? 15.523 -24.578 -16.516 1 94.62 95 LYS A C 1
ATOM 753 O O . LYS A 1 95 ? 15.586 -23.516 -15.883 1 94.62 95 LYS A O 1
ATOM 758 N N . ALA A 1 96 ? 15.266 -25.734 -16 1 93 96 ALA A N 1
ATOM 759 C CA . ALA A 1 96 ? 15.25 -25.859 -14.555 1 93 96 ALA A CA 1
ATOM 760 C C . ALA A 1 96 ? 16.641 -25.641 -13.969 1 93 96 ALA A C 1
ATOM 762 O O . ALA A 1 96 ? 17.641 -26.062 -14.562 1 93 96 ALA A O 1
ATOM 763 N N . GLU A 1 97 ? 16.734 -24.922 -12.883 1 87.38 97 GLU A N 1
ATOM 764 C CA . GLU A 1 97 ? 18 -24.656 -12.195 1 87.38 97 GLU A CA 1
ATOM 765 C C . GLU A 1 97 ? 18.078 -25.453 -10.891 1 87.38 97 GLU A C 1
ATOM 767 O O . GLU A 1 97 ? 17.062 -25.844 -10.328 1 87.38 97 GLU A O 1
ATOM 772 N N . SER A 1 98 ? 19.406 -25.75 -10.656 1 76.75 98 SER A N 1
ATOM 773 C CA . SER A 1 98 ? 19.688 -26.406 -9.383 1 76.75 98 SER A CA 1
ATOM 774 C C . SER A 1 98 ? 20.25 -25.422 -8.367 1 76.75 98 SER A C 1
ATOM 776 O O . SER A 1 98 ? 20.859 -24.422 -8.734 1 76.75 98 SER A O 1
ATOM 778 N N . GLY A 1 99 ? 19.781 -25.359 -7.098 1 76.19 99 GLY A N 1
ATOM 779 C CA . GLY A 1 99 ? 20.297 -24.469 -6.074 1 76.19 99 GLY A CA 1
ATOM 780 C C . GLY A 1 99 ? 19.266 -23.516 -5.523 1 76.19 99 GLY A C 1
ATOM 781 O O . GLY A 1 99 ? 18.172 -23.938 -5.148 1 76.19 99 GLY A O 1
ATOM 782 N N . HIS A 1 100 ? 19.812 -22.172 -5.656 1 82.25 100 HIS A N 1
ATOM 783 C CA . HIS A 1 100 ? 18.984 -21.188 -4.984 1 82.25 100 HIS A CA 1
ATOM 784 C C . HIS A 1 100 ? 17.891 -20.672 -5.91 1 82.25 100 HIS A C 1
ATOM 786 O O . HIS A 1 100 ? 16.906 -20.062 -5.453 1 82.25 100 HIS A O 1
ATOM 792 N N . PHE A 1 101 ? 18.047 -20.891 -7.23 1 92.44 101 PHE A N 1
ATOM 793 C CA . PHE A 1 101 ? 17.078 -20.406 -8.203 1 92.44 101 PHE A CA 1
ATOM 794 C C . PHE A 1 101 ? 16.266 -21.547 -8.797 1 92.44 101 PHE A C 1
ATOM 796 O O . PHE A 1 101 ? 16.719 -22.703 -8.797 1 92.44 101 PHE A O 1
ATOM 803 N N . ASP A 1 102 ? 15.172 -21.219 -9.297 1 95.06 102 ASP A N 1
ATOM 804 C CA . ASP A 1 102 ? 14.289 -22.266 -9.805 1 95.06 102 ASP A CA 1
ATOM 805 C C . ASP A 1 102 ? 14.492 -22.469 -11.305 1 95.06 102 ASP A C 1
ATOM 807 O O . ASP A 1 102 ? 14.438 -23.594 -11.797 1 95.06 102 ASP A O 1
ATOM 811 N N . LEU A 1 103 ? 14.68 -21.359 -12.016 1 96.69 103 LEU A N 1
ATOM 812 C CA . LEU A 1 103 ? 14.758 -21.438 -13.469 1 96.69 103 LEU A CA 1
ATOM 813 C C . LEU A 1 103 ? 15.867 -20.531 -14 1 96.69 103 LEU A C 1
ATOM 815 O O . LEU A 1 103 ? 16.188 -19.5 -13.391 1 96.69 103 LEU A O 1
ATOM 819 N N . SER A 1 104 ? 16.422 -20.891 -15.102 1 94.75 104 SER A N 1
ATOM 820 C CA . SER A 1 104 ? 17.281 -20.047 -15.93 1 94.75 104 SER A CA 1
ATOM 821 C C . SER A 1 104 ? 16.625 -19.75 -17.281 1 94.75 104 SER A C 1
ATOM 823 O O . SER A 1 104 ? 16.078 -20.656 -17.922 1 94.75 104 SER A O 1
ATOM 825 N N . VAL A 1 105 ? 16.641 -18.531 -17.609 1 95.12 105 VAL A N 1
ATOM 826 C CA . VAL A 1 105 ? 15.969 -18.109 -18.828 1 95.12 105 VAL A CA 1
ATOM 827 C C . VAL A 1 105 ? 16.984 -17.578 -19.828 1 95.12 105 VAL A C 1
ATOM 829 O O . VAL A 1 105 ? 17.781 -16.688 -19.5 1 95.12 105 VAL A O 1
ATOM 832 N N . PHE A 1 106 ? 16.891 -18.125 -21.047 1 93.75 106 PHE A N 1
ATOM 833 C CA . PHE A 1 106 ? 17.781 -17.75 -22.141 1 93.75 106 PHE A CA 1
ATOM 834 C C . PHE A 1 106 ? 17.047 -16.859 -23.141 1 93.75 106 PHE A C 1
ATOM 836 O O . PHE A 1 106 ? 15.812 -16.891 -23.219 1 93.75 106 PHE A O 1
ATOM 843 N N . PRO A 1 107 ? 17.844 -16.031 -23.797 1 87.19 107 PRO A N 1
ATOM 844 C CA . PRO A 1 107 ? 17.188 -15.148 -24.766 1 87.19 107 PRO A CA 1
ATOM 845 C C . PRO A 1 107 ? 16.375 -15.906 -25.812 1 87.19 107 PRO A C 1
ATOM 847 O O . PRO A 1 107 ? 16.703 -17.047 -26.125 1 87.19 107 PRO A O 1
ATOM 850 N N . ARG A 1 108 ? 15.461 -15.188 -26.344 1 87.38 108 ARG A N 1
ATOM 851 C CA . ARG A 1 108 ? 14.656 -15.758 -27.422 1 87.38 108 ARG A CA 1
ATOM 852 C C . ARG A 1 108 ? 15.516 -16.094 -28.625 1 87.38 108 ARG A C 1
ATOM 854 O O . ARG A 1 108 ? 16.422 -15.336 -28.984 1 87.38 108 ARG A O 1
ATOM 861 N N . GLY A 1 109 ? 15.227 -17.125 -29.25 1 79 109 GLY A N 1
ATOM 862 C CA . GLY A 1 109 ? 15.898 -17.5 -30.5 1 79 109 GLY A CA 1
ATOM 863 C C . GLY A 1 109 ? 17.281 -18.062 -30.266 1 79 109 GLY A C 1
ATOM 864 O O . GLY A 1 109 ? 17.953 -18.484 -31.219 1 79 109 GLY A O 1
ATOM 865 N N . SER A 1 110 ? 17.719 -18.031 -29.031 1 74.69 110 SER A N 1
ATOM 866 C CA . SER A 1 110 ? 19.062 -18.547 -28.766 1 74.69 110 SER A CA 1
ATOM 867 C C . SER A 1 110 ? 19.078 -20.062 -28.703 1 74.69 110 SER A C 1
ATOM 869 O O . SER A 1 110 ? 18.031 -20.688 -28.531 1 74.69 110 SER A O 1
ATOM 871 N N . VAL A 1 111 ? 20.281 -20.516 -29.141 1 72.62 111 VAL A N 1
ATOM 872 C CA . VAL A 1 111 ? 20.531 -21.938 -28.922 1 72.62 111 VAL A CA 1
ATOM 873 C C . VAL A 1 111 ? 21.266 -22.141 -27.609 1 72.62 111 VAL A C 1
ATOM 875 O O . VAL A 1 111 ? 22.25 -21.453 -27.328 1 72.62 111 VAL A O 1
ATOM 878 N N . MET A 1 112 ? 20.672 -23 -26.781 1 68.69 112 MET A N 1
ATOM 879 C CA . MET A 1 112 ? 21.141 -23.188 -25.422 1 68.69 112 MET A CA 1
ATOM 880 C C . MET A 1 112 ? 22.625 -23.516 -25.375 1 68.69 112 MET A C 1
ATOM 882 O O . MET A 1 112 ? 23.344 -23.016 -24.516 1 68.69 112 MET A O 1
ATOM 886 N N . SER A 1 113 ? 23.109 -24.266 -26.328 1 68.31 113 SER A N 1
ATOM 887 C CA . SER A 1 113 ? 24.5 -24.719 -26.328 1 68.31 113 SER A CA 1
ATOM 888 C C . SER A 1 113 ? 25.469 -23.547 -26.438 1 68.31 113 SER A C 1
ATOM 890 O O . SER A 1 113 ? 26.625 -23.641 -26.031 1 68.31 113 SER A O 1
ATOM 892 N N . ASN A 1 114 ? 24.984 -22.422 -26.75 1 70.44 114 ASN A N 1
ATOM 893 C CA . ASN A 1 114 ? 25.891 -21.297 -27.031 1 70.44 114 ASN A CA 1
ATOM 894 C C . ASN A 1 114 ? 25.438 -20.031 -26.312 1 70.44 114 ASN A C 1
ATOM 896 O O . ASN A 1 114 ? 25.875 -18.938 -26.641 1 70.44 114 ASN A O 1
ATOM 900 N N . SER A 1 115 ? 24.547 -20.266 -25.438 1 79 115 SER A N 1
ATOM 901 C CA . SER A 1 115 ? 24 -19.047 -24.844 1 79 115 SER A CA 1
ATOM 902 C C . SER A 1 115 ? 24.109 -19.078 -23.328 1 79 115 SER A C 1
ATOM 904 O O . SER A 1 115 ? 24.266 -20.141 -22.734 1 79 115 SER A O 1
ATOM 906 N N . ARG A 1 116 ? 24.281 -17.922 -22.781 1 87.19 116 ARG A N 1
ATOM 907 C CA . ARG A 1 116 ? 24.219 -17.734 -21.344 1 87.19 116 ARG A CA 1
ATOM 908 C C . ARG A 1 116 ? 22.844 -17.25 -20.906 1 87.19 116 ARG A C 1
ATOM 910 O O . ARG A 1 116 ? 22.203 -16.469 -21.625 1 87.19 116 ARG A O 1
ATOM 917 N N . PRO A 1 117 ? 22.438 -17.75 -19.781 1 91.25 117 PRO A N 1
ATOM 918 C CA . PRO A 1 117 ? 21.141 -17.266 -19.312 1 91.25 117 PRO A CA 1
ATOM 919 C C . PRO A 1 117 ? 21.125 -15.758 -19.062 1 91.25 117 PRO A C 1
ATOM 921 O O . PRO A 1 117 ? 22.125 -15.195 -18.609 1 91.25 117 PRO A O 1
ATOM 924 N N . MET A 1 118 ? 20.094 -15.211 -19.422 1 92 118 MET A N 1
ATOM 925 C CA . MET A 1 118 ? 19.891 -13.781 -19.219 1 92 118 MET A CA 1
ATOM 926 C C . MET A 1 118 ? 19.281 -13.508 -17.844 1 92 118 MET A C 1
ATOM 928 O O . MET A 1 118 ? 19.656 -12.555 -17.172 1 92 118 MET A O 1
ATOM 932 N N . TYR A 1 119 ? 18.344 -14.367 -17.469 1 94.31 119 TYR A N 1
ATOM 933 C CA . TYR A 1 119 ? 17.641 -14.203 -16.203 1 94.31 119 TYR A CA 1
ATOM 934 C C . TYR A 1 119 ? 17.812 -15.438 -15.32 1 94.31 119 TYR A C 1
ATOM 936 O O . TYR A 1 119 ? 17.781 -16.562 -15.82 1 94.31 119 TYR A O 1
ATOM 944 N N . LEU A 1 120 ? 18.031 -15.203 -14.109 1 95.5 120 LEU A N 1
ATOM 945 C CA . LEU A 1 120 ? 17.766 -16.203 -13.078 1 95.5 120 LEU A CA 1
ATOM 946 C C . LEU A 1 120 ? 16.453 -15.922 -12.375 1 95.5 120 LEU A C 1
ATOM 948 O O . LEU A 1 120 ? 16.172 -14.789 -11.977 1 95.5 120 LEU A O 1
ATOM 952 N N . VAL A 1 121 ? 15.609 -16.969 -12.258 1 96.12 121 VAL A N 1
ATOM 953 C CA . VAL A 1 121 ? 14.234 -16.734 -11.836 1 96.12 121 VAL A CA 1
ATOM 954 C C . VAL A 1 121 ? 13.961 -17.5 -10.539 1 96.12 121 VAL A C 1
ATOM 956 O O . VAL A 1 121 ? 14.312 -18.672 -10.422 1 96.12 121 VAL A O 1
ATOM 959 N N . ARG A 1 122 ? 13.453 -16.797 -9.648 1 94.75 122 ARG A N 1
ATOM 960 C CA . ARG A 1 122 ? 12.82 -17.406 -8.484 1 94.75 122 ARG A CA 1
ATOM 961 C C . ARG A 1 122 ? 11.305 -17.422 -8.625 1 94.75 122 ARG A C 1
ATOM 963 O O . ARG A 1 122 ? 10.688 -16.359 -8.828 1 94.75 122 ARG A O 1
ATOM 970 N N . ALA A 1 123 ? 10.695 -18.594 -8.602 1 95.25 123 ALA A N 1
ATOM 971 C CA . ALA A 1 123 ? 9.234 -18.734 -8.609 1 95.25 123 ALA A CA 1
ATOM 972 C C . ALA A 1 123 ? 8.688 -18.797 -7.191 1 95.25 123 ALA A C 1
ATOM 974 O O . ALA A 1 123 ? 9.039 -19.703 -6.422 1 95.25 123 ALA A O 1
ATOM 975 N N . VAL A 1 124 ? 7.812 -17.828 -6.875 1 93.62 124 VAL A N 1
ATOM 976 C CA . VAL A 1 124 ? 7.328 -17.766 -5.5 1 93.62 124 VAL A CA 1
ATOM 977 C C . VAL A 1 124 ? 5.816 -17.562 -5.492 1 93.62 124 VAL A C 1
ATOM 979 O O . VAL A 1 124 ? 5.246 -17.062 -6.473 1 93.62 124 VAL A O 1
ATOM 982 N N . SER A 1 125 ? 5.234 -18.031 -4.414 1 92.81 125 SER A N 1
ATOM 983 C CA . SER A 1 125 ? 3.818 -17.766 -4.18 1 92.81 125 SER A CA 1
ATOM 984 C C . SER A 1 125 ? 3.617 -16.375 -3.582 1 92.81 125 SER A C 1
ATOM 986 O O . SER A 1 125 ? 4.48 -15.867 -2.863 1 92.81 125 SER A O 1
ATOM 988 N N . GLU A 1 126 ? 2.486 -15.773 -3.859 1 91.88 126 GLU A N 1
ATOM 989 C CA . GLU A 1 126 ? 2.158 -14.484 -3.25 1 91.88 126 GLU A CA 1
ATOM 990 C C . GLU A 1 126 ? 2.15 -14.586 -1.727 1 91.88 126 GLU A C 1
ATOM 992 O O . GLU A 1 126 ? 2.309 -13.578 -1.033 1 91.88 126 GLU A O 1
ATOM 997 N N . ARG A 1 127 ? 2.039 -15.797 -1.243 1 89.19 127 ARG A N 1
ATOM 998 C CA . ARG A 1 127 ? 1.903 -15.977 0.198 1 89.19 127 ARG A CA 1
ATOM 999 C C . ARG A 1 127 ? 3.229 -16.391 0.823 1 89.19 127 ARG A C 1
ATOM 1001 O O . ARG A 1 127 ? 3.322 -16.562 2.041 1 89.19 127 ARG A O 1
ATOM 1008 N N . ASP A 1 128 ? 4.195 -16.516 -0.04 1 86.69 128 ASP A N 1
ATOM 1009 C CA . ASP A 1 128 ? 5.527 -16.812 0.48 1 86.69 128 ASP A CA 1
ATOM 1010 C C . ASP A 1 128 ? 6.09 -15.617 1.25 1 86.69 128 ASP A C 1
ATOM 1012 O O . ASP A 1 128 ? 5.719 -14.469 0.993 1 86.69 128 ASP A O 1
ATOM 1016 N N . VAL A 1 129 ? 6.832 -15.969 2.232 1 82.19 129 VAL A N 1
ATOM 1017 C CA . VAL A 1 129 ? 7.52 -14.945 3.018 1 82.19 129 VAL A CA 1
ATOM 1018 C C . VAL A 1 129 ? 8.977 -14.852 2.576 1 82.19 129 VAL A C 1
ATOM 1020 O O . VAL A 1 129 ? 9.625 -15.875 2.328 1 82.19 129 VAL A O 1
ATOM 1023 N N . LEU A 1 130 ? 9.367 -13.648 2.367 1 80.06 130 LEU A N 1
ATOM 1024 C CA . LEU A 1 130 ? 10.75 -13.438 1.948 1 80.06 130 LEU A CA 1
ATOM 1025 C C . LEU A 1 130 ? 11.531 -12.688 3.02 1 80.06 130 LEU A C 1
ATOM 1027 O O . LEU A 1 130 ? 11.023 -11.75 3.627 1 80.06 130 LEU A O 1
ATOM 1031 N N . GLU A 1 131 ? 12.688 -13.242 3.277 1 82.5 131 GLU A N 1
ATOM 1032 C CA . GLU A 1 131 ? 13.617 -12.516 4.133 1 82.5 131 GLU A CA 1
ATOM 1033 C C . GLU A 1 131 ? 14.477 -11.555 3.32 1 82.5 131 GLU A C 1
ATOM 1035 O O . GLU A 1 131 ? 15.062 -11.945 2.311 1 82.5 131 GLU A O 1
ATOM 1040 N N . LEU A 1 132 ? 14.508 -10.367 3.752 1 81.62 132 LEU A N 1
ATOM 1041 C CA . LEU A 1 132 ? 15.234 -9.336 3.021 1 81.62 132 LEU A CA 1
ATOM 1042 C C . LEU A 1 132 ? 16.703 -9.734 2.838 1 81.62 132 LEU A C 1
ATOM 1044 O O . LEU A 1 132 ? 17.312 -9.414 1.814 1 81.62 132 LEU A O 1
ATOM 1048 N N . ASP A 1 133 ? 17.188 -10.375 3.84 1 82.31 133 ASP A N 1
ATOM 1049 C CA . ASP A 1 133 ? 18.578 -10.82 3.746 1 82.31 133 ASP A CA 1
ATOM 1050 C C . ASP A 1 133 ? 18.766 -11.773 2.566 1 82.31 133 ASP A C 1
ATOM 1052 O O . ASP A 1 133 ? 19.797 -11.734 1.892 1 82.31 133 ASP A O 1
ATOM 1056 N N . VAL A 1 134 ? 17.828 -12.562 2.379 1 82.44 134 VAL A N 1
ATOM 1057 C CA . VAL A 1 134 ? 17.875 -13.516 1.276 1 82.44 134 VAL A CA 1
ATOM 1058 C C . VAL A 1 134 ? 17.844 -12.773 -0.056 1 82.44 134 VAL A C 1
ATOM 1060 O O . VAL A 1 134 ? 18.609 -13.086 -0.967 1 82.44 134 VAL A O 1
ATOM 1063 N N . PHE A 1 135 ? 17.094 -11.75 -0.122 1 84.12 135 PHE A N 1
ATOM 1064 C CA . PHE A 1 135 ? 17.016 -10.945 -1.335 1 84.12 135 PHE A CA 1
ATOM 1065 C C . PHE A 1 135 ? 18.375 -10.328 -1.662 1 84.12 135 PHE A C 1
ATOM 1067 O O . PHE A 1 135 ? 18.828 -10.391 -2.805 1 84.12 135 PHE A O 1
ATOM 1074 N N . SER A 1 136 ? 18.844 -9.75 -0.62 1 85.25 136 SER A N 1
ATOM 1075 C CA . SER A 1 136 ? 20.125 -9.07 -0.8 1 85.25 136 SER A CA 1
ATOM 1076 C C . SER A 1 136 ? 21.188 -10.023 -1.323 1 85.25 136 SER A C 1
ATOM 1078 O O . SER A 1 136 ? 21.938 -9.688 -2.242 1 85.25 136 SER A O 1
ATOM 1080 N N . LYS A 1 137 ? 21.219 -11.188 -0.806 1 87.12 137 LYS A N 1
ATOM 1081 C CA . LYS A 1 137 ? 22.203 -12.18 -1.217 1 87.12 137 LYS A CA 1
ATOM 1082 C C . LYS A 1 137 ? 21.953 -12.656 -2.646 1 87.12 137 LYS A C 1
ATOM 1084 O O . LYS A 1 137 ? 22.891 -12.812 -3.43 1 87.12 137 LYS A O 1
ATOM 1089 N N . GLU A 1 138 ? 20.734 -12.867 -2.949 1 89.19 138 GLU A N 1
ATOM 1090 C CA . GLU A 1 138 ? 20.375 -13.336 -4.285 1 89.19 138 GLU A CA 1
ATOM 1091 C C . GLU A 1 138 ? 20.688 -12.281 -5.344 1 89.19 138 GLU A C 1
ATOM 1093 O O . GLU A 1 138 ? 21.172 -12.609 -6.43 1 89.19 138 GLU A O 1
ATOM 1098 N N . VAL A 1 139 ? 20.406 -11.086 -5.004 1 90.94 139 VAL A N 1
ATOM 1099 C CA . VAL A 1 139 ? 20.703 -9.984 -5.914 1 90.94 139 VAL A CA 1
ATOM 1100 C C . VAL A 1 139 ? 22.219 -9.891 -6.137 1 90.94 139 VAL A C 1
ATOM 1102 O O . VAL A 1 139 ? 22.672 -9.844 -7.277 1 90.94 139 VAL A O 1
ATOM 1105 N N . ALA A 1 140 ? 22.906 -9.875 -5.051 1 90.56 140 ALA A N 1
ATOM 1106 C CA . ALA A 1 140 ? 24.375 -9.781 -5.145 1 90.56 140 ALA A CA 1
ATOM 1107 C C . ALA A 1 140 ? 24.938 -10.93 -5.973 1 90.56 140 ALA A C 1
ATOM 1109 O O . ALA A 1 140 ? 25.797 -10.719 -6.828 1 90.56 140 ALA A O 1
ATOM 1110 N N . HIS A 1 141 ? 24.422 -12.078 -5.711 1 90 141 HIS A N 1
ATOM 1111 C CA . HIS A 1 141 ? 24.891 -13.266 -6.426 1 90 141 HIS A CA 1
ATOM 1112 C C . HIS A 1 141 ? 24.594 -13.156 -7.918 1 90 141 HIS A C 1
ATOM 1114 O O . HIS A 1 141 ? 25.469 -13.422 -8.742 1 90 141 HIS A O 1
ATOM 1120 N N . THR A 1 142 ? 23.453 -12.828 -8.25 1 91.44 142 THR A N 1
ATOM 1121 C CA . THR A 1 142 ? 23.016 -12.734 -9.641 1 91.44 142 THR A CA 1
ATOM 1122 C C . THR A 1 142 ? 23.781 -11.641 -10.375 1 91.44 142 THR A C 1
ATOM 1124 O O . THR A 1 142 ? 24.281 -11.852 -11.484 1 91.44 142 THR A O 1
ATOM 1127 N N . GLU A 1 143 ? 23.891 -10.547 -9.742 1 92.19 143 GLU A N 1
ATOM 1128 C CA . GLU A 1 143 ? 24.562 -9.422 -10.367 1 92.19 143 GLU A CA 1
ATOM 1129 C C . GLU A 1 143 ? 26.062 -9.703 -10.547 1 92.19 143 GLU A C 1
ATOM 1131 O O . GLU A 1 143 ? 26.656 -9.273 -11.531 1 92.19 143 GLU A O 1
ATOM 1136 N N . SER A 1 144 ? 26.672 -10.398 -9.648 1 91.94 144 SER A N 1
ATOM 1137 C CA . SER A 1 144 ? 28.078 -10.766 -9.766 1 91.94 144 SER A CA 1
ATOM 1138 C C . SER A 1 144 ? 28.328 -11.648 -10.984 1 91.94 144 SER A C 1
ATOM 1140 O O . SER A 1 144 ? 29.438 -11.664 -11.531 1 91.94 144 SER A O 1
ATOM 1142 N N . LYS A 1 145 ? 27.344 -12.32 -11.461 1 89.94 145 LYS A N 1
ATOM 1143 C CA . LYS A 1 145 ? 27.453 -13.203 -12.617 1 89.94 145 LYS A CA 1
ATOM 1144 C C . LYS A 1 145 ? 26.984 -12.5 -13.891 1 89.94 145 LYS A C 1
ATOM 1146 O O . LYS A 1 145 ? 26.844 -13.125 -14.945 1 89.94 145 LYS A O 1
ATOM 1151 N N . GLY A 1 146 ? 26.625 -11.266 -13.719 1 90.75 146 GLY A N 1
ATOM 1152 C CA . GLY A 1 146 ? 26.188 -10.477 -14.859 1 90.75 146 GLY A CA 1
ATOM 1153 C C . GLY A 1 146 ? 24.797 -10.836 -15.336 1 90.75 146 GLY A C 1
ATOM 1154 O O . GLY A 1 146 ? 24.484 -10.695 -16.531 1 90.75 146 GLY A O 1
ATOM 1155 N N . LYS A 1 147 ? 24.016 -11.422 -14.492 1 92.81 147 LYS A N 1
ATOM 1156 C CA . LYS A 1 147 ? 22.641 -11.805 -14.844 1 92.81 147 LYS A CA 1
ATOM 1157 C C . LYS A 1 147 ? 21.625 -10.906 -14.156 1 92.81 147 LYS A C 1
ATOM 1159 O O . LYS A 1 147 ? 22 -10.047 -13.344 1 92.81 147 LYS A O 1
ATOM 1164 N N . LYS A 1 148 ? 20.406 -11.07 -14.555 1 93.94 148 LYS A N 1
ATOM 1165 C CA . LYS A 1 148 ? 19.312 -10.344 -13.938 1 93.94 148 LYS A CA 1
ATOM 1166 C C . LYS A 1 148 ? 18.438 -11.281 -13.109 1 93.94 148 LYS A C 1
ATOM 1168 O O . LYS A 1 148 ? 18.156 -12.406 -13.523 1 93.94 148 LYS A O 1
ATOM 1173 N N . LEU A 1 149 ? 18.078 -10.781 -11.977 1 95.19 149 LEU A N 1
ATOM 1174 C CA . LEU A 1 149 ? 17.234 -11.57 -11.086 1 95.19 149 LEU A CA 1
ATOM 1175 C C . LEU A 1 149 ? 15.758 -11.227 -11.281 1 95.19 149 LEU A C 1
ATOM 1177 O O . LEU A 1 149 ? 15.367 -10.07 -11.156 1 95.19 149 LEU A O 1
ATOM 1181 N N . LEU A 1 150 ? 14.984 -12.266 -11.562 1 95.69 150 LEU A N 1
ATOM 1182 C CA . LEU A 1 150 ? 13.539 -12.094 -11.672 1 95.69 150 LEU A CA 1
ATOM 1183 C C . LEU A 1 150 ? 12.812 -12.938 -10.633 1 95.69 150 LEU A C 1
ATOM 1185 O O . LEU A 1 150 ? 13.195 -14.078 -10.375 1 95.69 150 LEU A O 1
ATOM 1189 N N . TYR A 1 151 ? 11.898 -12.312 -10.062 1 95.12 151 TYR A N 1
ATOM 1190 C CA . TYR A 1 151 ? 10.938 -13.055 -9.266 1 95.12 151 TYR A CA 1
ATOM 1191 C C . TYR A 1 151 ? 9.617 -13.227 -10.008 1 95.12 151 TYR A C 1
ATOM 1193 O O . TYR A 1 151 ? 9.016 -12.242 -10.438 1 95.12 151 TYR A O 1
ATOM 1201 N N . GLY A 1 152 ? 9.234 -14.438 -10.266 1 96.06 152 GLY A N 1
ATOM 1202 C CA . GLY A 1 152 ? 7.883 -14.727 -10.719 1 96.06 152 GLY A CA 1
ATOM 1203 C C . GLY A 1 152 ? 6.922 -15.031 -9.586 1 96.06 152 GLY A C 1
ATOM 1204 O O . GLY A 1 152 ? 6.98 -16.109 -8.992 1 96.06 152 GLY A O 1
ATOM 1205 N N . VAL A 1 153 ? 6.07 -14.109 -9.297 1 95.5 153 VAL A N 1
ATOM 1206 C CA . VAL A 1 153 ? 5.137 -14.266 -8.188 1 95.5 153 VAL A CA 1
ATOM 1207 C C . VAL A 1 153 ? 3.799 -14.789 -8.703 1 95.5 153 VAL A C 1
ATOM 1209 O O . VAL A 1 153 ? 3.172 -14.172 -9.562 1 95.5 153 VAL A O 1
ATOM 1212 N N . VAL A 1 154 ? 3.445 -15.914 -8.172 1 95.56 154 VAL A N 1
ATOM 1213 C CA . VAL A 1 154 ? 2.178 -16.547 -8.539 1 95.56 154 VAL A CA 1
ATOM 1214 C C . VAL A 1 154 ? 1.135 -16.266 -7.461 1 95.56 154 VAL A C 1
ATOM 1216 O O . VAL A 1 154 ? 1.35 -16.578 -6.289 1 95.56 154 VAL A O 1
ATOM 1219 N N . ASP A 1 155 ? 0.05 -15.688 -7.859 1 94.56 155 ASP A N 1
ATOM 1220 C CA . ASP A 1 155 ? -0.969 -15.398 -6.855 1 94.56 155 ASP A CA 1
ATOM 1221 C C . ASP A 1 155 ? -1.854 -16.625 -6.605 1 94.56 155 ASP A C 1
ATOM 1223 O O . ASP A 1 155 ? -1.601 -17.703 -7.148 1 94.56 155 ASP A O 1
ATOM 1227 N N . GLU A 1 156 ? -2.799 -16.547 -5.797 1 93.19 156 GLU A N 1
ATOM 1228 C CA . GLU A 1 156 ? -3.598 -17.672 -5.336 1 93.19 156 GLU A CA 1
ATOM 1229 C C . GLU A 1 156 ? -4.453 -18.25 -6.461 1 93.19 156 GLU A C 1
ATOM 1231 O O . GLU A 1 156 ? -4.938 -19.375 -6.371 1 93.19 156 GLU A O 1
ATOM 1236 N N . GLU A 1 157 ? -4.637 -17.531 -7.535 1 91 157 GLU A N 1
ATOM 1237 C CA . GLU A 1 157 ? -5.434 -18.016 -8.656 1 91 157 GLU A CA 1
ATOM 1238 C C . GLU A 1 157 ? -4.547 -18.438 -9.828 1 91 157 GLU A C 1
ATOM 1240 O O . GLU A 1 157 ? -5.047 -18.875 -10.867 1 91 157 GLU A O 1
ATOM 1245 N N . GLY A 1 158 ? -3.244 -18.25 -9.656 1 92.06 158 GLY A N 1
ATOM 1246 C CA . GLY A 1 158 ? -2.324 -18.766 -10.664 1 92.06 158 GLY A CA 1
ATOM 1247 C C . GLY A 1 158 ? -1.836 -17.688 -11.617 1 92.06 158 GLY A C 1
ATOM 1248 O O . GLY A 1 158 ? -1.081 -17.969 -12.547 1 92.06 158 GLY A O 1
ATOM 1249 N N . ASP A 1 159 ? -2.23 -16.484 -11.375 1 92.62 159 ASP A N 1
ATOM 1250 C CA . ASP A 1 159 ? -1.742 -15.391 -12.203 1 92.62 159 ASP A CA 1
ATOM 1251 C C . ASP A 1 159 ? -0.319 -15 -11.812 1 92.62 159 ASP A C 1
ATOM 1253 O O . ASP A 1 159 ? 0.057 -15.094 -10.641 1 92.62 159 ASP A O 1
ATOM 1257 N N . LEU A 1 160 ? 0.34 -14.531 -12.859 1 94.5 160 LEU A N 1
ATOM 1258 C CA . LEU A 1 160 ? 1.763 -14.273 -12.664 1 94.5 160 LEU A CA 1
ATOM 1259 C C . LEU A 1 160 ? 2.061 -12.781 -12.742 1 94.5 160 LEU A C 1
ATOM 1261 O O . LEU A 1 160 ? 1.485 -12.07 -13.57 1 94.5 160 LEU A O 1
ATOM 1265 N N . THR A 1 161 ? 2.898 -12.328 -11.844 1 94 161 THR A N 1
ATOM 1266 C CA . THR A 1 161 ? 3.533 -11.016 -11.891 1 94 161 THR A CA 1
ATOM 1267 C C . THR A 1 161 ? 5.043 -11.141 -11.719 1 94 161 THR A C 1
ATOM 1269 O O . THR A 1 161 ? 5.516 -11.859 -10.836 1 94 161 THR A O 1
ATOM 1272 N N . TYR A 1 162 ? 5.801 -10.469 -12.586 1 95.69 162 TYR A N 1
ATOM 1273 C CA . TYR A 1 162 ? 7.254 -10.555 -12.492 1 95.69 162 TYR A CA 1
ATOM 1274 C C . TYR A 1 162 ? 7.84 -9.281 -11.891 1 95.69 162 TYR A C 1
ATOM 1276 O O . TYR A 1 162 ? 7.387 -8.18 -12.203 1 95.69 162 TYR A O 1
ATOM 1284 N N . TYR A 1 163 ? 8.82 -9.477 -11.109 1 93.38 163 TYR A N 1
ATOM 1285 C CA . TYR A 1 163 ? 9.562 -8.359 -10.539 1 93.38 163 TYR A CA 1
ATOM 1286 C C . TYR A 1 163 ? 11.055 -8.516 -10.805 1 93.38 163 TYR A C 1
ATOM 1288 O O . TYR A 1 163 ? 11.609 -9.609 -10.688 1 93.38 163 TYR A O 1
ATOM 1296 N N . HIS A 1 164 ? 11.625 -7.473 -11.281 1 94.94 164 HIS A N 1
ATOM 1297 C CA . HIS A 1 164 ? 13.078 -7.387 -11.367 1 94.94 164 HIS A CA 1
ATOM 1298 C C . HIS A 1 164 ? 13.672 -6.75 -10.117 1 94.94 164 HIS A C 1
ATOM 1300 O O . HIS A 1 164 ? 13.242 -5.668 -9.703 1 94.94 164 HIS A O 1
ATOM 1306 N N . MET A 1 165 ? 14.555 -7.457 -9.5 1 92.5 165 MET A N 1
ATOM 1307 C CA . MET A 1 165 ? 15.195 -6.949 -8.289 1 92.5 165 MET A CA 1
ATOM 1308 C C . MET A 1 165 ? 16.656 -6.609 -8.555 1 92.5 165 MET A C 1
ATOM 1310 O O . MET A 1 165 ? 17.391 -7.395 -9.164 1 92.5 165 MET A O 1
ATOM 1314 N N . SER A 1 166 ? 17.094 -5.473 -8.047 1 94.75 166 SER A N 1
ATOM 1315 C CA . SER A 1 166 ? 18.469 -5.043 -8.266 1 94.75 166 SER A CA 1
ATOM 1316 C C . SER A 1 166 ? 18.953 -4.164 -7.121 1 94.75 166 SER A C 1
ATOM 1318 O O . SER A 1 166 ? 18.156 -3.615 -6.363 1 94.75 166 SER A O 1
ATOM 1320 N N . SER A 1 167 ? 20.234 -4.113 -6.945 1 94.25 167 SER A N 1
ATOM 1321 C CA . SER A 1 167 ? 20.844 -3.186 -6.004 1 94.25 167 SER A CA 1
ATOM 1322 C C . SER A 1 167 ? 21.031 -1.807 -6.625 1 94.25 167 SER A C 1
ATOM 1324 O O . SER A 1 167 ? 21.328 -1.694 -7.816 1 94.25 167 SER A O 1
ATOM 1326 N N . ARG A 1 168 ? 20.812 -0.785 -5.789 1 94.75 168 ARG A N 1
ATOM 1327 C CA . ARG A 1 168 ? 21 0.592 -6.23 1 94.75 168 ARG A CA 1
ATOM 1328 C C . ARG A 1 168 ? 21.922 1.354 -5.285 1 94.75 168 ARG A C 1
ATOM 1330 O O . ARG A 1 168 ? 22.078 0.965 -4.129 1 94.75 168 ARG A O 1
ATOM 1337 N N . ASP A 1 169 ? 22.562 2.32 -5.789 1 94.44 169 ASP A N 1
ATOM 1338 C CA . ASP A 1 169 ? 23.375 3.24 -5.008 1 94.44 169 ASP A CA 1
ATOM 1339 C C . ASP A 1 169 ? 23.016 4.691 -5.305 1 94.44 169 ASP A C 1
ATOM 1341 O O . ASP A 1 169 ? 23.797 5.422 -5.926 1 94.44 169 ASP A O 1
ATOM 1345 N N . PRO A 1 170 ? 21.844 5.074 -4.785 1 94.88 170 PRO A N 1
ATOM 1346 C CA . PRO A 1 170 ? 21.391 6.434 -5.09 1 94.88 170 PRO A CA 1
ATOM 1347 C C . PRO A 1 170 ? 22.266 7.508 -4.457 1 94.88 170 PRO A C 1
ATOM 1349 O O . PRO A 1 170 ? 22.766 7.328 -3.34 1 94.88 170 PRO A O 1
ATOM 1352 N N . ARG A 1 171 ? 22.453 8.578 -5.188 1 94.25 171 ARG A N 1
ATOM 1353 C CA . ARG A 1 171 ? 23.25 9.727 -4.746 1 94.25 171 ARG A CA 1
ATOM 1354 C C . ARG A 1 171 ? 22.641 11.031 -5.238 1 94.25 171 ARG A C 1
ATOM 1356 O O . ARG A 1 171 ? 21.938 11.055 -6.246 1 94.25 171 ARG A O 1
ATOM 1363 N N . GLY A 1 172 ? 22.844 12.094 -4.402 1 92.69 172 GLY A N 1
ATOM 1364 C CA . GLY A 1 172 ? 22.359 13.414 -4.773 1 92.69 172 GLY A CA 1
ATOM 1365 C C . GLY A 1 172 ? 23.469 14.445 -4.875 1 92.69 172 GLY A C 1
ATOM 1366 O O . GLY A 1 172 ? 24.641 14.109 -4.73 1 92.69 172 GLY A O 1
ATOM 1367 N N . ARG A 1 173 ? 23.125 15.742 -5.195 1 90 173 ARG A N 1
ATOM 1368 C CA . ARG A 1 173 ? 24.062 16.844 -5.398 1 90 173 ARG A CA 1
ATOM 1369 C C . ARG A 1 173 ? 23.859 17.922 -4.344 1 90 173 ARG A C 1
ATOM 1371 O O . ARG A 1 173 ? 24.531 18.953 -4.375 1 90 173 ARG A O 1
ATOM 1378 N N . SER A 1 174 ? 22.938 17.609 -3.461 1 83.69 174 SER A N 1
ATOM 1379 C CA . SER A 1 174 ? 22.578 18.625 -2.461 1 83.69 174 SER A CA 1
ATOM 1380 C C . SER A 1 174 ? 23.188 18.266 -1.102 1 83.69 174 SER A C 1
ATOM 1382 O O . SER A 1 174 ? 22.562 17.578 -0.299 1 83.69 174 SER A O 1
ATOM 1384 N N . LEU A 1 175 ? 24.328 18.797 -0.881 1 77.62 175 LEU A N 1
ATOM 1385 C CA . LEU A 1 175 ? 24.969 18.516 0.398 1 77.62 175 LEU A CA 1
ATOM 1386 C C . LEU A 1 175 ? 24.516 19.531 1.456 1 77.62 175 LEU A C 1
ATOM 1388 O O . LEU A 1 175 ? 24.234 20.688 1.14 1 77.62 175 LEU A O 1
ATOM 1392 N N . HIS A 1 176 ? 24.312 18.953 2.619 1 77.5 176 HIS A N 1
ATOM 1393 C CA . HIS A 1 176 ? 23.969 19.844 3.725 1 77.5 176 HIS A CA 1
ATOM 1394 C C . HIS A 1 176 ? 25.078 20.875 3.969 1 77.5 176 HIS A C 1
ATOM 1396 O O . HIS A 1 176 ? 26.25 20.516 4.07 1 77.5 176 HIS A O 1
ATOM 1402 N N . SER A 1 177 ? 24.641 22.125 3.85 1 77.06 177 SER A N 1
ATOM 1403 C CA . SER A 1 177 ? 25.594 23.188 4.129 1 77.06 177 SER A CA 1
ATOM 1404 C C . SER A 1 177 ? 25.484 23.672 5.57 1 77.06 177 SER A C 1
ATOM 1406 O O . SER A 1 177 ? 24.391 24.047 6.02 1 77.06 177 SER A O 1
ATOM 1408 N N . SER A 1 178 ? 26.531 23.516 6.285 1 76.25 178 SER A N 1
ATOM 1409 C CA . SER A 1 178 ? 26.547 24 7.66 1 76.25 178 SER A CA 1
ATOM 1410 C C . SER A 1 178 ? 26.562 25.531 7.711 1 76.25 178 SER A C 1
ATOM 1412 O O . SER A 1 178 ? 27.172 26.172 6.855 1 76.25 178 SER A O 1
ATOM 1414 N N . SER A 1 179 ? 25.703 25.984 8.578 1 75.31 179 SER A N 1
ATOM 1415 C CA . SER A 1 179 ? 25.656 27.422 8.789 1 75.31 179 SER A CA 1
ATOM 1416 C C . SER A 1 179 ? 26.5 27.828 10 1 75.31 179 SER A C 1
ATOM 1418 O O . SER A 1 179 ? 26.75 27.016 10.883 1 75.31 179 SER A O 1
ATOM 1420 N N . LYS A 1 180 ? 26.891 29.109 9.961 1 77.06 180 LYS A N 1
ATOM 1421 C CA . LYS A 1 180 ? 27.688 29.656 11.062 1 77.06 180 LYS A CA 1
ATOM 1422 C C . LYS A 1 180 ? 26.859 29.734 12.344 1 77.06 180 LYS A C 1
ATOM 1424 O O . LYS A 1 180 ? 27.375 29.5 13.438 1 77.06 180 LYS A O 1
ATOM 1429 N N . TYR A 1 181 ? 25.594 30 12.188 1 86.94 181 TYR A N 1
ATOM 1430 C CA . TYR A 1 181 ? 24.719 30.109 13.359 1 86.94 181 TYR A CA 1
ATOM 1431 C C . TYR A 1 181 ? 23.547 29.141 13.242 1 86.94 181 TYR A C 1
ATOM 1433 O O . TYR A 1 181 ? 22.984 28.969 12.156 1 86.94 181 TYR A O 1
ATOM 1441 N N . ALA A 1 182 ? 23.266 28.547 14.383 1 93.62 182 ALA A N 1
ATOM 1442 C CA . ALA A 1 182 ? 22.141 27.625 14.438 1 93.62 182 ALA A CA 1
ATOM 1443 C C . ALA A 1 182 ? 20.812 28.359 14.344 1 93.62 182 ALA A C 1
ATOM 1445 O O . ALA A 1 182 ? 20.656 29.438 14.945 1 93.62 182 ALA A O 1
ATOM 1446 N N . ALA A 1 183 ? 19.906 27.875 13.594 1 96 183 ALA A N 1
ATOM 1447 C CA . ALA A 1 183 ? 18.547 28.422 13.539 1 96 183 ALA A CA 1
ATOM 1448 C C . ALA A 1 183 ? 17.797 28.172 14.844 1 96 183 ALA A C 1
ATOM 1450 O O . ALA A 1 183 ? 18.172 27.281 15.617 1 96 183 ALA A O 1
ATOM 1451 N N . GLU A 1 184 ? 16.844 29.031 15.086 1 96.44 184 GLU A N 1
ATOM 1452 C CA . GLU A 1 184 ? 16 28.875 16.266 1 96.44 184 GLU A CA 1
ATOM 1453 C C . GLU A 1 184 ? 14.594 28.438 15.875 1 96.44 184 GLU A C 1
ATOM 1455 O O . GLU A 1 184 ? 13.984 29 14.969 1 96.44 184 GLU A O 1
ATOM 1460 N N . GLY A 1 185 ? 14.195 27.344 16.516 1 96.88 185 GLY A N 1
ATOM 1461 C CA . GLY A 1 185 ? 12.859 26.828 16.234 1 96.88 185 GLY A CA 1
ATOM 1462 C C . GLY A 1 185 ? 12.047 26.578 17.5 1 96.88 185 GLY A C 1
ATOM 1463 O O . GLY A 1 185 ? 12.609 26.422 18.578 1 96.88 185 GLY A O 1
ATOM 1464 N N . ARG A 1 186 ? 10.766 26.594 17.359 1 96.12 186 ARG A N 1
ATOM 1465 C CA . ARG A 1 186 ? 9.836 26.312 18.453 1 96.12 186 ARG A CA 1
ATOM 1466 C C . ARG A 1 186 ? 9.039 25.047 18.156 1 96.12 186 ARG A C 1
ATOM 1468 O O . ARG A 1 186 ? 8.445 24.906 17.094 1 96.12 186 ARG A O 1
ATOM 1475 N N . LEU A 1 187 ? 9.023 24.156 19.172 1 95.75 187 LEU A N 1
ATOM 1476 C CA . LEU A 1 187 ? 8.289 22.891 19.047 1 95.75 187 LEU A CA 1
ATOM 1477 C C . LEU A 1 187 ? 6.812 23.094 19.391 1 95.75 187 LEU A C 1
ATOM 1479 O O . LEU A 1 187 ? 6.48 23.531 20.484 1 95.75 187 LEU A O 1
ATOM 1483 N N . ILE A 1 188 ? 5.973 22.859 18.453 1 92.5 188 ILE A N 1
ATOM 1484 C CA . ILE A 1 188 ? 4.523 22.844 18.641 1 92.5 188 ILE A CA 1
ATOM 1485 C C . ILE A 1 188 ? 3.955 21.516 18.156 1 92.5 188 ILE A C 1
ATOM 1487 O O . ILE A 1 188 ? 3.947 21.25 16.953 1 92.5 188 ILE A O 1
ATOM 1491 N N . GLY A 1 189 ? 3.428 20.703 19.141 1 89.06 189 GLY A N 1
ATOM 1492 C CA . GLY A 1 189 ? 3.051 19.359 18.75 1 89.06 189 GLY A CA 1
ATOM 1493 C C . GLY A 1 189 ? 4.227 18.516 18.266 1 89.06 189 GLY A C 1
ATOM 1494 O O . GLY A 1 189 ? 5.188 18.312 19.016 1 89.06 189 GLY A O 1
ATOM 1495 N N . GLU A 1 190 ? 4.109 18.188 16.984 1 91.19 190 GLU A N 1
ATOM 1496 C CA . GLU A 1 190 ? 5.184 17.375 16.422 1 91.19 190 GLU A CA 1
ATOM 1497 C C . GLU A 1 190 ? 5.891 18.125 15.289 1 91.19 190 GLU A C 1
ATOM 1499 O O . GLU A 1 190 ? 6.477 17.5 14.398 1 91.19 190 GLU A O 1
ATOM 1504 N N . ARG A 1 191 ? 5.793 19.406 15.391 1 93.31 191 ARG A N 1
ATOM 1505 C CA . ARG A 1 191 ? 6.418 20.25 14.375 1 93.31 191 ARG A CA 1
ATOM 1506 C C . ARG A 1 191 ? 7.293 21.328 15.008 1 93.31 191 ARG A C 1
ATOM 1508 O O . ARG A 1 191 ? 7.047 21.734 16.141 1 93.31 191 ARG A O 1
ATOM 1515 N N . VAL A 1 192 ? 8.281 21.656 14.281 1 96.56 192 VAL A N 1
ATOM 1516 C CA . VAL A 1 192 ? 9.133 22.75 14.711 1 96.56 192 VAL A CA 1
ATOM 1517 C C . VAL A 1 192 ? 8.945 23.953 13.773 1 96.56 192 VAL A C 1
ATOM 1519 O O . VAL A 1 192 ? 9.109 23.828 12.555 1 96.56 192 VAL A O 1
ATOM 1522 N N . LEU A 1 193 ? 8.609 25.062 14.344 1 95.44 193 LEU A N 1
ATOM 1523 C CA . LEU A 1 193 ? 8.312 26.25 13.555 1 95.44 193 LEU A CA 1
ATOM 1524 C C . LEU A 1 193 ? 9.484 27.219 13.578 1 95.44 193 LEU A C 1
ATOM 1526 O O . LEU A 1 193 ? 10.023 27.531 14.648 1 95.44 193 LEU A O 1
ATOM 1530 N N . ILE A 1 194 ? 9.922 27.609 12.43 1 96.94 194 ILE A N 1
ATOM 1531 C CA . ILE A 1 194 ? 10.961 28.625 12.258 1 96.94 194 ILE A CA 1
ATOM 1532 C C . ILE A 1 194 ? 10.32 29.922 11.797 1 96.94 194 ILE A C 1
ATOM 1534 O O . ILE A 1 194 ? 9.625 29.969 10.781 1 96.94 194 ILE A O 1
ATOM 1538 N N . THR A 1 195 ? 10.609 31.016 12.508 1 94.62 195 THR A N 1
ATOM 1539 C CA . THR A 1 195 ? 9.914 32.281 12.211 1 94.62 195 THR A CA 1
ATOM 1540 C C . THR A 1 195 ? 10.883 33.312 11.68 1 94.62 195 THR A C 1
ATOM 1542 O O . THR A 1 195 ? 10.477 34.25 10.984 1 94.62 195 THR A O 1
ATOM 1545 N N . GLU A 1 196 ? 12.164 33.156 12.016 1 93.94 196 GLU A N 1
ATOM 1546 C CA . GLU A 1 196 ? 13.148 34.156 11.578 1 93.94 196 GLU A CA 1
ATOM 1547 C C . GLU A 1 196 ? 13.461 34 10.094 1 93.94 196 GLU A C 1
ATOM 1549 O O . GLU A 1 196 ? 13.812 32.906 9.641 1 93.94 196 GLU A O 1
ATOM 1554 N N . GLU A 1 197 ? 13.414 35.062 9.367 1 92.94 197 GLU A N 1
ATOM 1555 C CA . GLU A 1 197 ? 13.547 35.062 7.914 1 92.94 197 GLU A CA 1
ATOM 1556 C C . GLU A 1 197 ? 14.891 34.469 7.484 1 92.94 197 GLU A C 1
ATOM 1558 O O . GLU A 1 197 ? 14.961 33.688 6.527 1 92.94 197 GLU A O 1
ATOM 1563 N N . SER A 1 198 ? 15.922 34.906 8.125 1 92.75 198 SER A N 1
ATOM 1564 C CA . SER A 1 198 ? 17.25 34.438 7.762 1 92.75 198 SER A CA 1
ATOM 1565 C C . SER A 1 198 ? 17.359 32.938 7.949 1 92.75 198 SER A C 1
ATOM 1567 O O . SER A 1 198 ? 18 32.25 7.145 1 92.75 198 SER A O 1
ATOM 1569 N N . HIS A 1 199 ? 16.719 32.438 9.047 1 94.56 199 HIS A N 1
ATOM 1570 C CA . HIS A 1 199 ? 16.734 31.016 9.312 1 94.56 199 HIS A CA 1
ATOM 1571 C C . HIS A 1 199 ? 15.891 30.266 8.289 1 94.56 199 HIS A C 1
ATOM 1573 O O . HIS A 1 199 ? 16.266 29.172 7.859 1 94.56 199 HIS A O 1
ATOM 1579 N N . ILE A 1 200 ? 14.812 30.844 7.895 1 94.06 200 ILE A N 1
ATOM 1580 C CA . ILE A 1 200 ? 13.922 30.266 6.898 1 94.06 200 ILE A CA 1
ATOM 1581 C C . ILE A 1 200 ? 14.664 30.109 5.57 1 94.06 200 ILE A C 1
ATOM 1583 O O . ILE A 1 200 ? 14.547 29.094 4.898 1 94.06 200 ILE A O 1
ATOM 1587 N N . GLU A 1 201 ? 15.375 31.109 5.211 1 91.88 201 GLU A N 1
ATOM 1588 C CA . GLU A 1 201 ? 16.125 31.062 3.953 1 91.88 201 GLU A CA 1
ATOM 1589 C C . GLU A 1 201 ? 17.172 29.969 3.969 1 91.88 201 GLU A C 1
ATOM 1591 O O . GLU A 1 201 ? 17.297 29.203 3.012 1 91.88 201 GLU A O 1
ATOM 1596 N N . TYR A 1 202 ? 17.875 29.906 5.027 1 91.75 202 TYR A N 1
ATOM 1597 C CA . TYR A 1 202 ? 18.969 28.953 5.137 1 91.75 202 TYR A CA 1
ATOM 1598 C C . TYR A 1 202 ? 18.453 27.516 5.145 1 91.75 202 TYR A C 1
ATOM 1600 O O . TYR A 1 202 ? 18.922 26.672 4.375 1 91.75 202 TYR A O 1
ATOM 1608 N N . LEU A 1 203 ? 17.516 27.234 5.961 1 94.12 203 LEU A N 1
ATOM 1609 C CA . LEU A 1 203 ? 17 25.875 6.105 1 94.12 203 LEU A CA 1
ATOM 1610 C C . LEU A 1 203 ? 16.109 25.484 4.926 1 94.12 203 LEU A C 1
ATOM 1612 O O . LEU A 1 203 ? 16.203 24.375 4.41 1 94.12 203 LEU A O 1
ATOM 1616 N N . GLY A 1 204 ? 15.289 26.406 4.555 1 92.31 204 GLY A N 1
ATOM 1617 C CA . GLY A 1 204 ? 14.312 26.141 3.508 1 92.31 204 GLY A CA 1
ATOM 1618 C C . GLY A 1 204 ? 14.906 26.203 2.113 1 92.31 204 GLY A C 1
ATOM 1619 O O . GLY A 1 204 ? 15.102 25.172 1.473 1 92.31 204 GLY A O 1
ATOM 1620 N N . LYS A 1 205 ? 15.352 27.297 1.698 1 86.44 205 LYS A N 1
ATOM 1621 C CA . LYS A 1 205 ? 15.805 27.531 0.33 1 86.44 205 LYS A CA 1
ATOM 1622 C C . LYS A 1 205 ? 17.125 26.812 0.063 1 86.44 205 LYS A C 1
ATOM 1624 O O . LYS A 1 205 ? 17.281 26.172 -0.975 1 86.44 205 LYS A O 1
ATOM 1629 N N . LYS A 1 206 ? 18.031 26.844 0.992 1 86.25 206 LYS A N 1
ATOM 1630 C CA . LYS A 1 206 ? 19.344 26.266 0.757 1 86.25 206 LYS A CA 1
ATOM 1631 C C . LYS A 1 206 ? 19.391 24.812 1.187 1 86.25 206 LYS A C 1
ATOM 1633 O O . LYS A 1 206 ? 20 23.969 0.507 1 86.25 206 LYS A O 1
ATOM 1638 N N . GLY A 1 207 ? 18.719 24.531 2.201 1 91.5 207 GLY A N 1
ATOM 1639 C CA . GLY A 1 207 ? 18.781 23.172 2.736 1 91.5 207 GLY A CA 1
ATOM 1640 C C . GLY A 1 207 ? 17.672 22.266 2.211 1 91.5 207 GLY A C 1
ATOM 1641 O O . GLY A 1 207 ? 17.766 21.047 2.33 1 91.5 207 GLY A O 1
ATOM 1642 N N . PHE A 1 208 ? 16.594 22.906 1.679 1 93.56 208 PHE A N 1
ATOM 1643 C CA . PHE A 1 208 ? 15.43 22.219 1.152 1 93.56 208 PHE A CA 1
ATOM 1644 C C . PHE A 1 208 ? 14.703 21.453 2.262 1 93.56 208 PHE A C 1
ATOM 1646 O O . PHE A 1 208 ? 14.227 20.344 2.049 1 93.56 208 PHE A O 1
ATOM 1653 N N . TYR A 1 209 ? 14.758 22.016 3.467 1 95.31 209 TYR A N 1
ATOM 1654 C CA . TYR A 1 209 ? 14.008 21.438 4.578 1 95.31 209 TYR A CA 1
ATOM 1655 C C . TYR A 1 209 ? 12.664 22.156 4.754 1 95.31 209 TYR A C 1
ATOM 1657 O O . TYR A 1 209 ? 12.539 23.328 4.434 1 95.31 209 TYR A O 1
ATOM 1665 N N . GLY A 1 210 ? 11.742 21.359 5.219 1 95.06 210 GLY A N 1
ATOM 1666 C CA . GLY A 1 210 ? 10.492 21.922 5.711 1 95.06 210 GLY A CA 1
ATOM 1667 C C . GLY A 1 210 ? 9.562 22.359 4.605 1 95.06 210 GLY A C 1
ATOM 1668 O O . GLY A 1 210 ? 9.773 22.047 3.434 1 95.06 210 GLY A O 1
ATOM 1669 N N . LYS A 1 211 ? 8.508 22.969 5.031 1 94.12 211 LYS A N 1
ATOM 1670 C CA . LYS A 1 211 ? 7.469 23.516 4.168 1 94.12 211 LYS A CA 1
ATOM 1671 C C . LYS A 1 211 ? 6.922 24.828 4.742 1 94.12 211 LYS A C 1
ATOM 1673 O O . LYS A 1 211 ? 6.73 24.938 5.953 1 94.12 211 LYS A O 1
ATOM 1678 N N . MET A 1 212 ? 6.613 25.703 3.848 1 92.81 212 MET A N 1
ATOM 1679 C CA . MET A 1 212 ? 6.145 27.016 4.289 1 92.81 212 MET A CA 1
ATOM 1680 C C . MET A 1 212 ? 4.664 26.969 4.652 1 92.81 212 MET A C 1
ATOM 1682 O O . MET A 1 212 ? 3.867 26.344 3.949 1 92.81 212 MET A O 1
ATOM 1686 N N . MET A 1 213 ? 4.332 27.516 5.77 1 90.31 213 MET A N 1
ATOM 1687 C CA . MET A 1 213 ? 2.98 27.891 6.168 1 90.31 213 MET A CA 1
ATOM 1688 C C . MET A 1 213 ? 2.873 29.391 6.395 1 90.31 213 MET A C 1
ATOM 1690 O O . MET A 1 213 ? 3.217 29.891 7.469 1 90.31 213 MET A O 1
ATOM 1694 N N . GLY A 1 214 ? 2.338 30.047 5.375 1 85.81 214 GLY A N 1
ATOM 1695 C CA . GLY A 1 214 ? 2.451 31.5 5.449 1 85.81 214 GLY A CA 1
ATOM 1696 C C . GLY A 1 214 ? 3.887 31.984 5.461 1 85.81 214 GLY A C 1
ATOM 1697 O O . GLY A 1 214 ? 4.652 31.703 4.535 1 85.81 214 GLY A O 1
ATOM 1698 N N . ASN A 1 215 ? 4.234 32.656 6.547 1 90.19 215 ASN A N 1
ATOM 1699 C CA . ASN A 1 215 ? 5.59 33.188 6.645 1 90.19 215 ASN A CA 1
ATOM 1700 C C . ASN A 1 215 ? 6.434 32.375 7.629 1 90.19 215 ASN A C 1
ATOM 1702 O O . ASN A 1 215 ? 7.473 32.844 8.094 1 90.19 215 ASN A O 1
ATOM 1706 N N . ILE A 1 216 ? 5.938 31.203 7.938 1 93.44 216 ILE A N 1
ATOM 1707 C CA . ILE A 1 216 ? 6.633 30.328 8.875 1 93.44 216 ILE A CA 1
ATOM 1708 C C . ILE A 1 216 ? 7.082 29.062 8.156 1 93.44 216 ILE A C 1
ATOM 1710 O O . ILE A 1 216 ? 6.367 28.531 7.297 1 93.44 216 ILE A O 1
ATOM 1714 N N . LEU A 1 217 ? 8.32 28.656 8.492 1 96 217 LEU A N 1
ATOM 1715 C CA . LEU A 1 217 ? 8.805 27.359 7.996 1 96 217 LEU A CA 1
ATOM 1716 C C . LEU A 1 217 ? 8.523 26.25 9 1 96 217 LEU A C 1
ATOM 1718 O O . LEU A 1 217 ? 8.867 26.375 10.18 1 96 217 LEU A O 1
ATOM 1722 N N . GLN A 1 218 ? 7.844 25.312 8.555 1 95.44 218 GLN A N 1
ATOM 1723 C CA . GLN A 1 218 ? 7.559 24.156 9.414 1 95.44 218 GLN A CA 1
ATOM 1724 C C . GLN A 1 218 ? 8.492 23 9.102 1 95.44 218 GLN A C 1
ATOM 1726 O O . GLN A 1 218 ? 8.648 22.609 7.938 1 95.44 218 GLN A O 1
ATOM 1731 N N . LEU A 1 219 ? 9.125 22.453 10.109 1 97.19 219 LEU A N 1
ATOM 1732 C CA . LEU A 1 219 ? 9.984 21.281 9.984 1 97.19 219 LEU A CA 1
ATOM 1733 C C . LEU A 1 219 ? 9.336 20.062 10.641 1 97.19 219 LEU A C 1
ATOM 1735 O O . LEU A 1 219 ? 8.719 20.172 11.703 1 97.19 219 LEU A O 1
ATOM 1739 N N . SER A 1 220 ? 9.484 18.922 10 1 96.75 220 SER A N 1
ATOM 1740 C CA . SER A 1 220 ? 9.062 17.672 10.633 1 96.75 220 SER A CA 1
ATOM 1741 C C . SER A 1 220 ? 9.992 17.297 11.781 1 96.75 220 SER A C 1
ATOM 1743 O O . SER A 1 220 ? 11.086 17.859 11.906 1 96.75 220 SER A O 1
ATOM 1745 N N . LEU A 1 221 ? 9.547 16.359 12.594 1 96.75 221 LEU A N 1
ATOM 1746 C CA . LEU A 1 221 ? 10.398 15.883 13.672 1 96.75 221 LEU A CA 1
ATOM 1747 C C . LEU A 1 221 ? 11.672 15.25 13.125 1 96.75 221 LEU A C 1
ATOM 1749 O O . LEU A 1 221 ? 12.766 15.469 13.664 1 96.75 221 LEU A O 1
ATOM 1753 N N . ILE A 1 222 ? 11.523 14.523 12.055 1 97.62 222 ILE A N 1
ATOM 1754 C CA . ILE A 1 222 ? 12.656 13.836 11.453 1 97.62 222 ILE A CA 1
ATOM 1755 C C . ILE A 1 222 ? 13.672 14.859 10.953 1 97.62 222 ILE A C 1
ATOM 1757 O O . ILE A 1 222 ? 14.867 14.758 11.258 1 97.62 222 ILE A O 1
ATOM 1761 N N . GLU A 1 223 ? 13.219 15.828 10.242 1 97.62 223 GLU A N 1
ATOM 1762 C CA . GLU A 1 223 ? 14.094 16.891 9.758 1 97.62 223 GLU A CA 1
ATOM 1763 C C . GLU A 1 223 ? 14.773 17.609 10.922 1 97.62 223 GLU A C 1
ATOM 1765 O O . GLU A 1 223 ? 15.984 17.859 10.883 1 97.62 223 GLU A O 1
ATOM 1770 N N . SER A 1 224 ? 13.992 17.906 11.93 1 97.94 224 SER A N 1
ATOM 1771 C CA . SER A 1 224 ? 14.5 18.656 13.078 1 97.94 224 SER A CA 1
ATOM 1772 C C . SER A 1 224 ? 15.594 17.875 13.805 1 97.94 224 SER A C 1
ATOM 1774 O O . SER A 1 224 ? 16.625 18.438 14.156 1 97.94 224 SER A O 1
ATOM 1776 N N . CYS A 1 225 ? 15.359 16.594 14.031 1 98.06 225 CYS A N 1
ATOM 1777 C CA . CYS A 1 225 ? 16.359 15.758 14.688 1 98.06 225 CYS A CA 1
ATOM 1778 C C . CYS A 1 225 ? 17.672 15.766 13.906 1 98.06 225 CYS A C 1
ATOM 1780 O O . CYS A 1 225 ? 18.75 15.938 14.492 1 98.06 225 CYS A O 1
ATOM 1782 N N . PHE A 1 226 ? 17.578 15.617 12.625 1 97.38 226 PHE A N 1
ATOM 1783 C CA . PHE A 1 226 ? 18.766 15.586 11.781 1 97.38 226 PHE A CA 1
ATOM 1784 C C . PHE A 1 226 ? 19.531 16.906 11.852 1 97.38 226 PHE A C 1
ATOM 1786 O O . PHE A 1 226 ? 20.734 16.922 12.062 1 97.38 226 PHE A O 1
ATOM 1793 N N . ILE A 1 227 ? 18.797 18.031 11.695 1 97.12 227 ILE A N 1
ATOM 1794 C CA . ILE A 1 227 ? 19.422 19.344 11.664 1 97.12 227 ILE A CA 1
ATOM 1795 C C . ILE A 1 227 ? 20.016 19.672 13.031 1 97.12 227 ILE A C 1
ATOM 1797 O O . ILE A 1 227 ? 21.094 20.281 13.117 1 97.12 227 ILE A O 1
ATOM 1801 N N . MET A 1 228 ? 19.344 19.297 14.07 1 97.38 228 MET A N 1
ATOM 1802 C CA . MET A 1 228 ? 19.859 19.5 15.422 1 97.38 228 MET A CA 1
ATOM 1803 C C . MET A 1 228 ? 21.156 18.734 15.625 1 97.38 228 MET A C 1
ATOM 1805 O O . MET A 1 228 ? 22.094 19.25 16.234 1 97.38 228 MET A O 1
ATOM 1809 N N . GLU A 1 229 ? 21.188 17.531 15.164 1 95.94 229 GLU A N 1
ATOM 1810 C CA . GLU A 1 229 ? 22.375 16.703 15.281 1 95.94 229 GLU A CA 1
ATOM 1811 C C . GLU A 1 229 ? 23.562 17.344 14.562 1 95.94 229 GLU A C 1
ATOM 1813 O O . GLU A 1 229 ? 24.719 17.188 14.984 1 95.94 229 GLU A O 1
ATOM 1818 N N . MET A 1 230 ? 23.266 18.062 13.539 1 94.06 230 MET A N 1
ATOM 1819 C CA . MET A 1 230 ? 24.312 18.734 12.773 1 94.06 230 MET A CA 1
ATOM 1820 C C . MET A 1 230 ? 24.719 20.031 13.453 1 94.06 230 MET A C 1
ATOM 1822 O O . MET A 1 230 ? 25.688 20.672 13.023 1 94.06 230 MET A O 1
ATOM 1826 N N . GLY A 1 231 ? 23.984 20.406 14.461 1 94.19 231 GLY A N 1
ATOM 1827 C CA . GLY A 1 231 ? 24.281 21.625 15.195 1 94.19 231 GLY A CA 1
ATOM 1828 C C . GLY A 1 231 ? 23.703 22.875 14.562 1 94.19 231 GLY A C 1
ATOM 1829 O O . GLY A 1 231 ? 24.062 24 14.938 1 94.19 231 GLY A O 1
ATOM 1830 N N . ASP A 1 232 ? 22.75 22.734 13.625 1 96 232 ASP A N 1
ATOM 1831 C CA . ASP A 1 232 ? 22.281 23.875 12.828 1 96 232 ASP A CA 1
ATOM 1832 C C . ASP A 1 232 ? 20.875 24.297 13.25 1 96 232 ASP A C 1
ATOM 1834 O O . ASP A 1 232 ? 20.25 25.125 12.586 1 96 232 ASP A O 1
ATOM 1838 N N . LEU A 1 233 ? 20.375 23.734 14.383 1 97.38 233 LEU A N 1
ATOM 1839 C CA . LEU A 1 233 ? 19.031 24.062 14.844 1 97.38 233 LEU A CA 1
ATOM 1840 C C . LEU A 1 233 ? 18.922 23.922 16.359 1 97.38 233 LEU A C 1
ATOM 1842 O O . LEU A 1 233 ? 19.344 22.922 16.922 1 97.38 233 LEU A O 1
ATOM 1846 N N . ASN A 1 234 ? 18.531 24.922 16.984 1 97.88 234 ASN A N 1
ATOM 1847 C CA . ASN A 1 234 ? 18.125 24.891 18.375 1 97.88 234 ASN A CA 1
ATOM 1848 C C . ASN A 1 234 ? 16.609 24.938 18.531 1 97.88 234 ASN A C 1
ATOM 1850 O O . ASN A 1 234 ? 15.945 25.766 17.891 1 97.88 234 ASN A O 1
ATOM 1854 N N . VAL A 1 235 ? 16.078 24.031 19.328 1 98.25 235 VAL A N 1
ATOM 1855 C CA . VAL A 1 235 ? 14.625 23.938 19.453 1 98.25 235 VAL A CA 1
ATOM 1856 C C . VAL A 1 235 ? 14.203 24.172 20.891 1 98.25 235 VAL A C 1
ATOM 1858 O O . VAL A 1 235 ? 14.828 23.656 21.828 1 98.25 235 VAL A O 1
ATOM 1861 N N . THR A 1 236 ? 13.234 25.031 21.109 1 97.25 236 THR A N 1
ATOM 1862 C CA . THR A 1 236 ? 12.625 25.25 22.406 1 97.25 236 THR A CA 1
ATOM 1863 C C . THR A 1 236 ? 11.141 24.875 22.391 1 97.25 236 THR A C 1
ATOM 1865 O O . THR A 1 236 ? 10.492 24.969 21.344 1 97.25 236 THR A O 1
ATOM 1868 N N . THR A 1 237 ? 10.633 24.344 23.5 1 95 237 THR A N 1
ATOM 1869 C CA . THR A 1 237 ? 9.211 24.031 23.625 1 95 237 THR A CA 1
ATOM 1870 C C . THR A 1 237 ? 8.398 25.312 23.797 1 95 237 THR A C 1
ATOM 1872 O O . THR A 1 237 ? 8.953 26.406 23.859 1 95 237 THR A O 1
ATOM 1875 N N . GLN A 1 238 ? 7.098 25.141 23.797 1 88.31 238 GLN A N 1
ATOM 1876 C CA . GLN A 1 238 ? 6.195 26.266 23.984 1 88.31 238 GLN A CA 1
ATOM 1877 C C . GLN A 1 238 ? 6.418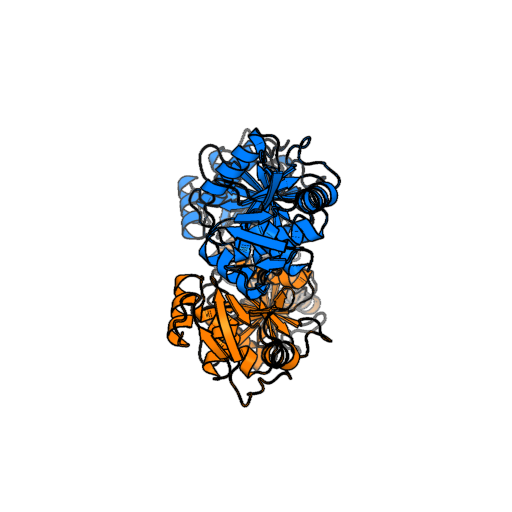 26.938 25.328 1 88.31 238 GLN A C 1
ATOM 1879 O O . GLN A 1 238 ? 6.25 28.141 25.469 1 88.31 238 GLN A O 1
ATOM 1884 N N . SER A 1 239 ? 6.875 26.141 26.297 1 88.06 239 SER A N 1
ATOM 1885 C CA . SER A 1 239 ? 7.125 26.641 27.641 1 88.06 239 SER A CA 1
ATOM 1886 C C . SER A 1 239 ? 8.508 27.281 27.75 1 88.06 239 SER A C 1
ATOM 1888 O O . SER A 1 239 ? 8.875 27.812 28.797 1 88.06 239 SER A O 1
ATOM 1890 N N . GLY A 1 240 ? 9.352 27.156 26.703 1 89.88 240 GLY A N 1
ATOM 1891 C CA . GLY A 1 240 ? 10.664 27.781 26.703 1 89.88 240 GLY A CA 1
ATOM 1892 C C . GLY A 1 240 ? 11.781 26.828 27.062 1 89.88 240 GLY A C 1
ATOM 1893 O O . GLY A 1 240 ? 12.938 27.234 27.203 1 89.88 240 GLY A O 1
ATOM 1894 N N . GLU A 1 241 ? 11.453 25.609 27.219 1 95 241 GLU A N 1
ATOM 1895 C CA . GLU A 1 241 ? 12.461 24.609 27.547 1 95 241 GLU A CA 1
ATOM 1896 C C . GLU A 1 241 ? 13.266 24.203 26.312 1 95 241 GLU A C 1
ATOM 1898 O O . GLU A 1 241 ? 12.695 24 25.25 1 95 241 GLU A O 1
ATOM 1903 N N . GLU A 1 242 ? 14.555 24.141 26.547 1 96.69 242 GLU A N 1
ATOM 1904 C CA . GLU A 1 242 ? 15.414 23.719 25.453 1 96.69 242 GLU A CA 1
ATOM 1905 C C . GLU A 1 242 ? 15.328 22.219 25.203 1 96.69 242 GLU A C 1
ATOM 1907 O O . GLU A 1 242 ? 15.32 21.438 26.156 1 96.69 242 GLU A O 1
ATOM 1912 N N . MET A 1 243 ? 15.273 21.891 24.016 1 97.38 243 MET A N 1
ATOM 1913 C CA . MET A 1 243 ? 15.273 20.484 23.625 1 97.38 243 MET A CA 1
ATOM 1914 C C . MET A 1 243 ? 16.656 20.062 23.141 1 97.38 243 MET A C 1
ATOM 1916 O O . MET A 1 243 ? 17.344 20.828 22.469 1 97.38 243 MET A O 1
ATOM 1920 N N . THR A 1 244 ? 17.078 18.844 23.5 1 97.56 244 THR A N 1
ATOM 1921 C CA . THR A 1 244 ? 18.281 18.234 22.922 1 97.56 244 THR A CA 1
ATOM 1922 C C . THR A 1 244 ? 17.906 17.266 21.812 1 97.56 244 THR A C 1
ATOM 1924 O O . THR A 1 244 ? 16.75 16.844 21.703 1 97.56 244 THR A O 1
ATOM 1927 N N . PRO A 1 245 ? 18.859 16.984 20.922 1 97 245 PRO A N 1
ATOM 1928 C CA . PRO A 1 245 ? 18.578 15.992 19.891 1 97 245 PRO A CA 1
ATOM 1929 C C . PRO A 1 245 ? 18.031 14.688 20.469 1 97 245 PRO A C 1
ATOM 1931 O O . PRO A 1 245 ? 17.109 14.094 19.922 1 97 245 PRO A O 1
ATOM 1934 N N . GLU A 1 246 ? 18.531 14.266 21.609 1 97.81 246 GLU A N 1
ATOM 1935 C CA . GLU A 1 246 ? 18.109 13.016 22.234 1 97.81 246 GLU A CA 1
ATOM 1936 C C . GLU A 1 246 ? 16.656 13.102 22.688 1 97.81 246 GLU A C 1
ATOM 1938 O O . GLU A 1 246 ? 15.883 12.156 22.5 1 97.81 246 GLU A O 1
ATOM 1943 N N . LYS A 1 247 ? 16.344 14.211 23.25 1 97.5 247 LYS A N 1
ATOM 1944 C CA . LYS A 1 247 ? 14.977 14.406 23.703 1 97.5 247 LYS A CA 1
ATOM 1945 C C . LYS A 1 247 ? 14.008 14.445 22.516 1 97.5 247 LYS A C 1
ATOM 1947 O O . LYS A 1 247 ? 12.891 13.938 22.594 1 97.5 247 LYS A O 1
ATOM 1952 N N . MET A 1 248 ? 14.469 15.086 21.469 1 97.69 248 MET A N 1
ATOM 1953 C CA . MET A 1 248 ? 13.648 15.156 20.266 1 97.69 248 MET A CA 1
ATOM 1954 C C . MET A 1 248 ? 13.406 13.773 19.688 1 97.69 248 MET A C 1
ATOM 1956 O O . MET A 1 248 ? 12.297 13.453 19.266 1 97.69 248 MET A O 1
ATOM 1960 N N . ILE A 1 249 ? 14.453 12.984 19.656 1 98 249 ILE A N 1
ATOM 1961 C CA . ILE A 1 249 ? 14.352 11.625 19.141 1 98 249 ILE A CA 1
ATOM 1962 C C . ILE A 1 249 ? 13.414 10.805 20.016 1 98 249 ILE A C 1
ATOM 1964 O O . ILE A 1 249 ? 12.586 10.047 19.516 1 98 249 ILE A O 1
ATOM 1968 N N . GLU A 1 250 ? 13.531 10.992 21.281 1 97.88 250 GLU A N 1
ATOM 1969 C CA . GLU A 1 250 ? 12.641 10.305 22.203 1 97.88 250 GLU A CA 1
ATOM 1970 C C . GLU A 1 250 ? 11.188 10.672 21.938 1 97.88 250 GLU A C 1
ATOM 1972 O O . GLU A 1 250 ? 10.305 9.805 21.984 1 97.88 250 GLU A O 1
ATOM 1977 N N . LEU A 1 251 ? 10.961 11.93 21.734 1 96.5 251 LEU A N 1
ATOM 1978 C CA . LEU A 1 251 ? 9.617 12.383 21.406 1 96.5 251 LEU A CA 1
ATOM 1979 C C . LEU A 1 251 ? 9.109 11.695 20.141 1 96.5 251 LEU A C 1
ATOM 1981 O O . LEU A 1 251 ? 7.973 11.211 20.109 1 96.5 251 LEU A O 1
ATOM 1985 N N . GLY A 1 252 ? 9.93 11.664 19.094 1 96.12 252 GLY A N 1
ATOM 1986 C CA . GLY A 1 252 ? 9.562 10.992 17.859 1 96.12 252 GLY A CA 1
ATOM 1987 C C . GLY A 1 252 ? 9.258 9.523 18.047 1 96.12 252 GLY A C 1
ATOM 1988 O O . GLY A 1 252 ? 8.258 9.016 17.516 1 96.12 252 GLY A O 1
ATOM 1989 N N . VAL A 1 253 ? 10.117 8.828 18.781 1 96.56 253 VAL A N 1
ATOM 1990 C CA . VAL A 1 253 ? 9.953 7.398 19.031 1 96.56 253 VAL A CA 1
ATOM 1991 C C . VAL A 1 253 ? 8.641 7.152 19.781 1 96.56 253 VAL A C 1
ATOM 1993 O O . VAL A 1 253 ? 7.941 6.176 19.5 1 96.56 253 VAL A O 1
ATOM 1996 N N . LYS A 1 254 ? 8.289 8.008 20.641 1 94.38 254 LYS A N 1
ATOM 1997 C CA . LYS A 1 254 ? 7.094 7.867 21.469 1 94.38 254 LYS A CA 1
ATOM 1998 C C . LYS A 1 254 ? 5.832 8.125 20.641 1 94.38 254 LYS A C 1
ATOM 2000 O O . LYS A 1 254 ? 4.789 7.504 20.891 1 94.38 254 LYS A O 1
ATOM 2005 N N . THR A 1 255 ? 5.918 8.953 19.656 1 91.56 255 THR A N 1
ATOM 2006 C CA . THR A 1 255 ? 4.695 9.453 19.047 1 91.56 255 THR A CA 1
ATOM 2007 C C . THR A 1 255 ? 4.523 8.867 17.641 1 91.56 255 THR A C 1
ATOM 2009 O O . THR A 1 255 ? 3.42 8.875 17.094 1 91.56 255 THR A O 1
ATOM 2012 N N . GLN A 1 256 ? 5.594 8.461 17.047 1 92 256 GLN A N 1
ATOM 2013 C CA . GLN A 1 256 ? 5.516 8.023 15.648 1 92 256 GLN A CA 1
ATOM 2014 C C . GLN A 1 256 ? 6.059 6.602 15.492 1 92 256 GLN A C 1
ATOM 2016 O O . GLN A 1 256 ? 7.145 6.293 15.984 1 92 256 GLN A O 1
ATOM 2021 N N . GLU A 1 257 ? 5.27 5.828 14.727 1 88.12 257 GLU A N 1
ATOM 2022 C CA . GLU A 1 257 ? 5.715 4.469 14.438 1 88.12 257 GLU A CA 1
ATOM 2023 C C . GLU A 1 257 ? 6.957 4.473 13.547 1 88.12 257 GLU A C 1
ATOM 2025 O O . GLU A 1 257 ? 7.066 5.285 12.625 1 88.12 257 GLU A O 1
ATOM 2030 N N . GLU A 1 258 ? 7.91 3.592 13.883 1 91.31 258 GLU A N 1
ATOM 2031 C CA . GLU A 1 258 ? 9.109 3.35 13.094 1 91.31 258 GLU A CA 1
ATOM 2032 C C . GLU A 1 258 ? 9.953 4.613 12.969 1 91.31 258 GLU A C 1
ATOM 2034 O O . GLU A 1 258 ? 10.609 4.836 11.945 1 91.31 258 GLU A O 1
ATOM 2039 N N . PHE A 1 259 ? 9.914 5.453 13.961 1 95.88 259 PHE A N 1
ATOM 2040 C CA . PHE A 1 259 ? 10.586 6.746 13.898 1 95.88 259 PHE A CA 1
ATOM 2041 C C . PHE A 1 259 ? 12.086 6.57 13.703 1 95.88 259 PHE A C 1
ATOM 2043 O O . PHE A 1 259 ? 12.68 7.195 12.82 1 95.88 259 PHE A O 1
ATOM 2050 N N . GLU A 1 260 ? 12.734 5.703 14.453 1 96.44 260 GLU A N 1
ATOM 2051 C CA . GLU A 1 260 ? 14.18 5.527 14.367 1 96.44 260 GLU A CA 1
ATOM 2052 C C . GLU A 1 260 ? 14.586 4.957 13.008 1 96.44 260 GLU A C 1
ATOM 2054 O O . GLU A 1 260 ? 15.609 5.352 12.445 1 96.44 260 GLU A O 1
ATOM 2059 N N . LEU A 1 261 ? 13.805 4.055 12.562 1 95.56 261 LEU A N 1
ATOM 2060 C CA . LEU A 1 261 ? 14.047 3.457 11.258 1 95.56 261 LEU A CA 1
ATOM 2061 C C . LEU A 1 261 ? 1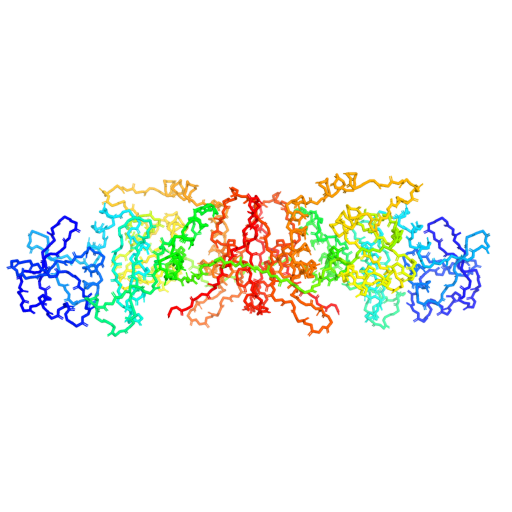4.016 4.516 10.156 1 95.56 261 LEU A C 1
ATOM 2063 O O . LEU A 1 261 ? 14.906 4.566 9.305 1 95.56 261 LEU A O 1
ATOM 2067 N N . ARG A 1 262 ? 13.031 5.371 10.203 1 96.56 262 ARG A N 1
ATOM 2068 C CA . ARG A 1 262 ? 12.883 6.438 9.219 1 96.56 262 ARG A CA 1
ATOM 2069 C C . ARG A 1 262 ? 13.984 7.48 9.375 1 96.56 262 ARG A C 1
ATOM 2071 O O . ARG A 1 262 ? 14.531 7.961 8.375 1 96.56 262 ARG A O 1
ATOM 2078 N N . LEU A 1 263 ? 14.273 7.797 10.617 1 97.81 263 LEU A N 1
ATOM 2079 C CA . LEU A 1 263 ? 15.32 8.781 10.875 1 97.81 263 LEU A CA 1
ATOM 2080 C C . LEU A 1 263 ? 16.656 8.305 10.336 1 97.81 263 LEU A C 1
ATOM 2082 O O . LEU A 1 263 ? 17.406 9.078 9.727 1 97.81 263 LEU A O 1
ATOM 2086 N N . ASP A 1 264 ? 16.938 7.066 10.562 1 96.75 264 ASP A N 1
ATOM 2087 C CA . ASP A 1 264 ? 18.188 6.492 10.094 1 96.75 264 ASP A CA 1
ATOM 2088 C C . ASP A 1 264 ? 18.281 6.559 8.57 1 96.75 264 ASP A C 1
ATOM 2090 O O . ASP A 1 264 ? 19.328 6.91 8.023 1 96.75 264 ASP A O 1
ATOM 2094 N N . ALA A 1 265 ? 17.234 6.176 7.914 1 97.19 265 ALA A N 1
ATOM 2095 C CA . ALA A 1 265 ? 17.219 6.266 6.457 1 97.19 265 ALA A CA 1
ATOM 2096 C C . ALA A 1 265 ? 17.375 7.715 5.996 1 97.19 265 ALA A C 1
ATOM 2098 O O . ALA A 1 265 ? 18.109 7.992 5.051 1 97.19 265 ALA A O 1
ATOM 2099 N N . PHE A 1 266 ? 16.672 8.625 6.676 1 97.56 266 PHE A N 1
ATOM 2100 C CA . PHE A 1 266 ? 16.766 10.047 6.359 1 97.56 266 PHE A CA 1
ATOM 2101 C C . PHE A 1 266 ? 18.203 10.539 6.465 1 97.56 266 PHE A C 1
ATOM 2103 O O . PHE A 1 266 ? 18.703 11.195 5.555 1 97.56 266 PHE A O 1
ATOM 2110 N N . ARG A 1 267 ? 18.922 10.164 7.535 1 96.44 267 ARG A N 1
ATOM 2111 C CA . ARG A 1 267 ? 20.328 10.516 7.754 1 96.44 267 ARG A CA 1
ATOM 2112 C C . ARG A 1 267 ? 21.188 10.07 6.582 1 96.44 267 ARG A C 1
ATOM 2114 O O . ARG A 1 267 ? 21.969 10.859 6.043 1 96.44 267 ARG A O 1
ATOM 2121 N N . ASP A 1 268 ? 21 8.852 6.262 1 96.56 268 ASP A N 1
ATOM 2122 C CA . ASP A 1 268 ? 21.844 8.273 5.211 1 96.56 268 ASP A CA 1
ATOM 2123 C C . ASP A 1 268 ? 21.609 8.984 3.879 1 96.56 268 ASP A C 1
ATOM 2125 O O . ASP A 1 268 ? 22.578 9.336 3.186 1 96.56 268 ASP A O 1
ATOM 2129 N N . MET A 1 269 ? 20.375 9.211 3.537 1 96.94 269 MET A N 1
ATOM 2130 C CA . MET A 1 269 ? 20.047 9.828 2.256 1 96.94 269 MET A CA 1
ATOM 2131 C C . MET A 1 269 ? 20.516 11.273 2.205 1 96.94 269 MET A C 1
ATOM 2133 O O . MET A 1 269 ? 21.047 11.719 1.186 1 96.94 269 MET A O 1
ATOM 2137 N N . ARG A 1 270 ? 20.359 11.992 3.299 1 96.38 270 ARG A N 1
ATOM 2138 C CA . ARG A 1 270 ? 20.844 13.367 3.328 1 96.38 270 ARG A CA 1
ATOM 2139 C C . ARG A 1 270 ? 22.359 13.414 3.225 1 96.38 270 ARG A C 1
ATOM 2141 O O . ARG A 1 270 ? 22.906 14.266 2.535 1 96.38 270 ARG A O 1
ATOM 2148 N N . LYS A 1 271 ? 23.047 12.523 3.926 1 93.69 271 LYS A N 1
ATOM 2149 C CA . LYS A 1 271 ? 24.5 12.453 3.873 1 93.69 271 LYS A CA 1
ATOM 2150 C C . LYS A 1 271 ? 24.984 12.133 2.461 1 93.69 271 LYS A C 1
ATOM 2152 O O . LYS A 1 271 ? 26.094 12.523 2.074 1 93.69 271 LYS A O 1
ATOM 2157 N N . ARG A 1 272 ? 24.141 11.445 1.722 1 94.81 272 ARG A N 1
ATOM 2158 C CA . ARG A 1 272 ? 24.469 11.102 0.343 1 94.81 272 ARG A CA 1
ATOM 2159 C C . ARG A 1 272 ? 24.156 12.25 -0.603 1 94.81 272 ARG A C 1
ATOM 2161 O O . ARG A 1 272 ? 24.328 12.133 -1.817 1 94.81 272 ARG A O 1
ATOM 2168 N N . GLY A 1 273 ? 23.672 13.32 -0.085 1 94.62 273 GLY A N 1
ATOM 2169 C CA . GLY A 1 273 ? 23.438 14.523 -0.868 1 94.62 273 GLY A CA 1
ATOM 2170 C C . GLY A 1 273 ? 22.062 14.586 -1.493 1 94.62 273 GLY A C 1
ATOM 2171 O O . GLY A 1 273 ? 21.828 15.367 -2.412 1 94.62 273 GLY A O 1
ATOM 2172 N N . MET A 1 274 ? 21.156 13.805 -1.062 1 96.12 274 MET A N 1
ATOM 2173 C CA . MET A 1 274 ? 19.812 13.781 -1.628 1 96.12 274 MET A CA 1
ATOM 2174 C C . MET A 1 274 ? 18.875 14.703 -0.843 1 96.12 274 MET A C 1
ATOM 2176 O O . MET A 1 274 ? 19.141 15.008 0.321 1 96.12 274 MET A O 1
ATOM 2180 N N . VAL A 1 275 ? 17.891 15.219 -1.5 1 96.62 275 VAL A N 1
ATOM 2181 C CA . VAL A 1 275 ? 16.797 15.945 -0.842 1 96.62 275 VAL A CA 1
ATOM 2182 C C . VAL A 1 275 ? 15.664 14.984 -0.498 1 96.62 275 VAL A C 1
ATOM 2184 O O . VAL A 1 275 ? 15.203 14.227 -1.355 1 96.62 275 VAL A O 1
ATOM 2187 N N . VAL A 1 276 ? 15.273 14.992 0.75 1 96.94 276 VAL A N 1
ATOM 2188 C CA . VAL A 1 276 ? 14.352 13.984 1.267 1 96.94 276 VAL A CA 1
ATOM 2189 C C . VAL A 1 276 ? 13.086 14.664 1.787 1 96.94 276 VAL A C 1
ATOM 2191 O O . VAL A 1 276 ? 13.156 15.555 2.639 1 96.94 276 VAL A O 1
ATOM 2194 N N . LYS A 1 277 ? 11.953 14.273 1.298 1 95.75 277 LYS A N 1
ATOM 2195 C CA . LYS A 1 277 ? 10.648 14.758 1.728 1 95.75 277 LYS A CA 1
ATOM 2196 C C . LYS A 1 277 ? 9.727 13.602 2.102 1 95.75 277 LYS A C 1
ATOM 2198 O O . LYS A 1 277 ? 10.008 12.445 1.775 1 95.75 277 LYS A O 1
ATOM 2203 N N . THR A 1 278 ? 8.688 13.891 2.824 1 94.31 278 THR A N 1
ATOM 2204 C CA . THR A 1 278 ? 7.754 12.844 3.207 1 94.31 278 THR A CA 1
ATOM 2205 C C . THR A 1 278 ? 7.137 12.188 1.971 1 94.31 278 THR A C 1
ATOM 2207 O O . THR A 1 278 ? 6.863 12.867 0.978 1 94.31 278 THR A O 1
ATOM 2210 N N . GLY A 1 279 ? 6.996 10.914 1.998 1 92.62 279 GLY A N 1
ATOM 2211 C CA . GLY A 1 279 ? 6.383 10.172 0.911 1 92.62 279 GLY A CA 1
ATOM 2212 C C . GLY A 1 279 ? 4.953 9.75 1.204 1 92.62 279 GLY A C 1
ATOM 2213 O O . GLY A 1 279 ? 4.418 8.852 0.554 1 92.62 279 GLY A O 1
ATOM 2214 N N . PHE A 1 280 ? 4.297 10.391 2.102 1 90.81 280 PHE A N 1
ATOM 2215 C CA . PHE A 1 280 ? 2.969 10.008 2.564 1 90.81 280 PHE A CA 1
ATOM 2216 C C . PHE A 1 280 ? 1.999 9.898 1.394 1 90.81 280 PHE A C 1
ATOM 2218 O O . PHE A 1 280 ? 1.301 8.891 1.25 1 90.81 280 PHE A O 1
ATOM 2225 N N . LYS A 1 281 ? 2.004 10.836 0.557 1 84.69 281 LYS A N 1
ATOM 2226 C CA . LYS A 1 281 ? 1.064 10.906 -0.559 1 84.69 281 LYS A CA 1
ATOM 2227 C C . LYS A 1 281 ? 1.275 9.75 -1.527 1 84.69 281 LYS A C 1
ATOM 2229 O O . LYS A 1 281 ? 0.424 9.477 -2.377 1 84.69 281 LYS A O 1
ATOM 2234 N N . TYR A 1 282 ? 2.396 9.094 -1.345 1 87.06 282 TYR A N 1
ATOM 2235 C CA . TYR A 1 282 ? 2.717 8.008 -2.262 1 87.06 282 TYR A CA 1
ATOM 2236 C C . TYR A 1 282 ? 2.738 6.668 -1.534 1 87.06 282 TYR A C 1
ATOM 2238 O O . TYR A 1 282 ? 3.07 5.637 -2.127 1 87.06 282 TYR A O 1
ATOM 2246 N N . GLY A 1 283 ? 2.449 6.711 -0.3 1 85.44 283 GLY A N 1
ATOM 2247 C CA . GLY A 1 283 ? 2.41 5.484 0.479 1 85.44 283 GLY A CA 1
ATOM 2248 C C . GLY A 1 283 ? 3.789 4.957 0.831 1 85.44 283 GLY A C 1
ATOM 2249 O O . GLY A 1 283 ? 3.961 3.76 1.067 1 85.44 283 GLY A O 1
ATOM 2250 N N . ALA A 1 284 ? 4.785 5.75 0.745 1 91.56 284 ALA A N 1
ATOM 2251 C CA . ALA A 1 284 ? 6.156 5.422 1.126 1 91.56 284 ALA A CA 1
ATOM 2252 C C . ALA A 1 284 ? 6.641 6.32 2.262 1 91.56 284 ALA A C 1
ATOM 2254 O O . ALA A 1 284 ? 5.934 7.242 2.678 1 91.56 284 ALA A O 1
ATOM 2255 N N . HIS A 1 285 ? 7.754 5.961 2.807 1 94.12 285 HIS A N 1
ATOM 2256 C CA . HIS A 1 285 ? 8.281 6.789 3.885 1 94.12 285 HIS A CA 1
ATOM 2257 C C . HIS A 1 285 ? 8.727 8.148 3.365 1 94.12 285 HIS A C 1
ATOM 2259 O O . HIS A 1 285 ? 8.438 9.18 3.977 1 94.12 285 HIS A O 1
ATOM 2265 N N . PHE A 1 286 ? 9.43 8.086 2.186 1 96.62 286 PHE A N 1
ATOM 2266 C CA . PHE A 1 286 ? 10.008 9.328 1.692 1 96.62 286 PHE A CA 1
ATOM 2267 C C . PHE A 1 286 ? 9.883 9.422 0.176 1 96.62 286 PHE A C 1
ATOM 2269 O O . PHE A 1 286 ? 9.828 8.398 -0.509 1 96.62 286 PHE A O 1
ATOM 2276 N N . ARG A 1 287 ? 9.773 10.57 -0.336 1 95.62 287 ARG A N 1
ATOM 2277 C CA . ARG A 1 287 ? 10.102 10.898 -1.72 1 95.62 287 ARG A CA 1
ATOM 2278 C C . ARG A 1 287 ? 11.438 11.633 -1.807 1 95.62 287 ARG A C 1
ATOM 2280 O O . ARG A 1 287 ? 11.711 12.523 -1.008 1 95.62 287 ARG A O 1
ATOM 2287 N N . VAL A 1 288 ? 12.242 11.219 -2.736 1 97.25 288 VAL A N 1
ATOM 2288 C CA . VAL A 1 288 ? 13.648 11.609 -2.668 1 97.25 288 VAL A CA 1
ATOM 2289 C C . VAL A 1 288 ? 14.094 12.172 -4.016 1 97.25 288 VAL A C 1
ATOM 2291 O O . VAL A 1 288 ? 13.75 11.633 -5.066 1 97.25 288 VAL A O 1
ATOM 2294 N N . TYR A 1 289 ? 14.836 13.266 -3.896 1 95.88 289 TYR A N 1
ATOM 2295 C CA . TYR A 1 289 ? 15.352 13.977 -5.062 1 95.88 289 TYR A CA 1
ATOM 2296 C C . TYR A 1 289 ? 16.875 13.852 -5.145 1 95.88 289 TYR A C 1
ATOM 2298 O O . TYR A 1 289 ? 17.562 13.906 -4.121 1 95.88 289 TYR A O 1
ATOM 2306 N N . GLU A 1 290 ? 17.359 13.719 -6.352 1 93.12 290 GLU A N 1
ATOM 2307 C CA . GLU A 1 290 ? 18.797 13.734 -6.57 1 93.12 290 GLU A CA 1
ATOM 2308 C C . GLU A 1 290 ? 19.312 15.164 -6.703 1 93.12 290 GLU A C 1
ATOM 2310 O O . GLU A 1 290 ? 20.5 15.414 -6.504 1 93.12 290 GLU A O 1
ATOM 2315 N N . GLY A 1 291 ? 18.453 16.031 -7.027 1 88.75 291 GLY A N 1
ATOM 2316 C CA . GLY A 1 291 ? 18.766 17.453 -7.152 1 88.75 291 GLY A CA 1
ATOM 2317 C C . GLY A 1 291 ? 17.719 18.344 -6.504 1 88.75 291 GLY A C 1
ATOM 2318 O O . GLY A 1 291 ? 17.047 17.938 -5.566 1 88.75 291 GLY A O 1
ATOM 2319 N N . SER A 1 292 ? 17.656 19.562 -6.934 1 84.94 292 SER A N 1
ATOM 2320 C CA . SER A 1 292 ? 16.75 20.547 -6.355 1 84.94 292 SER A CA 1
ATOM 2321 C C . SER A 1 292 ? 15.289 20.234 -6.707 1 84.94 292 SER A C 1
ATOM 2323 O O . SER A 1 292 ? 14.953 20.062 -7.879 1 84.94 292 SER A O 1
ATOM 2325 N N . PRO A 1 293 ? 14.492 20.234 -5.684 1 86.38 293 PRO A N 1
ATOM 2326 C CA . PRO A 1 293 ? 13.07 20 -5.938 1 86.38 293 PRO A CA 1
ATOM 2327 C C . PRO A 1 293 ? 12.445 21.078 -6.812 1 86.38 293 PRO A C 1
ATOM 2329 O O . PRO A 1 293 ? 11.352 20.891 -7.344 1 86.38 293 PRO A O 1
ATOM 2332 N N . ASP A 1 294 ? 13.031 22.172 -6.871 1 81.56 294 ASP A N 1
ATOM 2333 C CA . ASP A 1 294 ? 12.516 23.266 -7.68 1 81.56 294 ASP A CA 1
ATOM 2334 C C . ASP A 1 294 ? 12.648 22.969 -9.172 1 81.56 294 ASP A C 1
ATOM 2336 O O . ASP A 1 294 ? 11.875 23.484 -9.984 1 81.56 294 ASP A O 1
ATOM 2340 N N . THR A 1 295 ? 13.602 22.172 -9.492 1 79.19 295 THR A N 1
ATOM 2341 C CA . THR A 1 295 ? 13.891 21.938 -10.906 1 79.19 295 THR A CA 1
ATOM 2342 C C . THR A 1 295 ? 13.656 20.469 -11.258 1 79.19 295 THR A C 1
ATOM 2344 O O . THR A 1 295 ? 13.359 20.141 -12.414 1 79.19 295 THR A O 1
ATOM 2347 N N . ASP A 1 296 ? 13.773 19.703 -10.188 1 80.94 296 ASP A N 1
ATOM 2348 C CA . ASP A 1 296 ? 13.719 18.266 -10.445 1 80.94 296 ASP A CA 1
ATOM 2349 C C . ASP A 1 296 ? 12.445 17.656 -9.859 1 80.94 296 ASP A C 1
ATOM 2351 O O . ASP A 1 296 ? 11.867 18.203 -8.914 1 80.94 296 ASP A O 1
ATOM 2355 N N . HIS A 1 297 ? 11.984 16.609 -10.523 1 86.25 297 HIS A N 1
ATOM 2356 C CA . HIS A 1 297 ? 10.969 15.75 -9.914 1 86.25 297 HIS A CA 1
ATOM 2357 C C . HIS A 1 297 ? 11.609 14.711 -9 1 86.25 297 HIS A C 1
ATOM 2359 O O . HIS A 1 297 ? 12.773 14.352 -9.18 1 86.25 297 HIS A O 1
ATOM 2365 N N . ALA A 1 298 ? 10.898 14.375 -8.008 1 91.81 298 ALA A N 1
ATOM 2366 C CA . ALA A 1 298 ? 11.375 13.266 -7.184 1 91.81 298 ALA A CA 1
ATOM 2367 C C . ALA A 1 298 ? 11.625 12.023 -8.031 1 91.81 298 ALA A C 1
ATOM 2369 O O . ALA A 1 298 ? 10.781 11.648 -8.844 1 91.81 298 ALA A O 1
ATOM 2370 N N . LYS A 1 299 ? 12.711 11.445 -7.824 1 92.5 299 LYS A N 1
ATOM 2371 C CA . LYS A 1 299 ? 13.07 10.273 -8.617 1 92.5 299 LYS A CA 1
ATOM 2372 C C . LYS A 1 299 ? 12.719 8.984 -7.887 1 92.5 299 LYS A C 1
ATOM 2374 O O . LYS A 1 299 ? 12.258 8.023 -8.5 1 92.5 299 LYS A O 1
ATOM 2379 N N . TYR A 1 300 ? 12.883 9.016 -6.566 1 95.88 300 TYR A N 1
ATOM 2380 C CA . TYR A 1 300 ? 12.758 7.773 -5.809 1 95.88 300 TYR A CA 1
ATOM 2381 C C . TYR A 1 300 ? 11.633 7.875 -4.777 1 95.88 300 TYR A C 1
ATOM 2383 O O . TYR A 1 300 ? 11.391 8.953 -4.227 1 95.88 300 TYR A O 1
ATOM 2391 N N . LEU A 1 301 ? 10.953 6.848 -4.602 1 95.62 301 LEU A N 1
ATOM 2392 C CA . LEU A 1 301 ? 10.242 6.562 -3.357 1 95.62 301 LEU A CA 1
ATOM 2393 C C . LEU A 1 301 ? 11.039 5.59 -2.492 1 95.62 301 LEU A C 1
ATOM 2395 O O . LEU A 1 301 ? 11.539 4.578 -2.988 1 95.62 301 LEU A O 1
ATOM 2399 N N . VAL A 1 302 ? 11.219 5.949 -1.26 1 96.31 302 VAL A N 1
ATOM 2400 C CA . VAL A 1 302 ? 12.047 5.105 -0.406 1 96.31 302 VAL A CA 1
ATOM 2401 C C . VAL A 1 302 ? 11.219 4.59 0.769 1 96.31 302 VAL A C 1
ATOM 2403 O O . VAL A 1 302 ? 10.539 5.359 1.442 1 96.31 302 VAL A O 1
ATOM 2406 N N . HIS A 1 303 ? 11.242 3.336 0.927 1 93.69 303 HIS A N 1
ATOM 2407 C CA . HIS A 1 303 ? 10.625 2.668 2.068 1 93.69 303 HIS A CA 1
ATOM 2408 C C . HIS A 1 303 ? 11.672 1.942 2.912 1 93.69 303 HIS A C 1
ATOM 2410 O O . HIS A 1 303 ? 12.312 1.005 2.438 1 93.69 303 HIS A O 1
ATOM 2416 N N . SER A 1 304 ? 11.82 2.42 4.168 1 93.94 304 SER A N 1
ATOM 2417 C CA . SER A 1 304 ? 12.82 1.835 5.055 1 93.94 304 SER A CA 1
ATOM 2418 C C . SER A 1 304 ? 12.281 0.584 5.742 1 93.94 304 SER A C 1
ATOM 2420 O O . SER A 1 304 ? 11.133 0.56 6.191 1 93.94 304 SER A O 1
ATOM 2422 N N . VAL A 1 305 ? 13.148 -0.447 5.793 1 91.88 305 VAL A N 1
ATOM 2423 C CA . VAL A 1 305 ? 12.75 -1.708 6.414 1 91.88 305 VAL A CA 1
ATOM 2424 C C . VAL A 1 305 ? 13.867 -2.209 7.324 1 91.88 305 VAL A C 1
ATOM 2426 O O . VAL A 1 305 ? 15.047 -2 7.043 1 91.88 305 VAL A O 1
ATOM 2429 N N . PRO A 1 306 ? 13.438 -2.805 8.469 1 90.25 306 PRO A N 1
ATOM 2430 C CA . PRO A 1 306 ? 14.461 -3.43 9.305 1 90.25 306 PRO A CA 1
ATOM 2431 C C . PRO A 1 306 ? 15.258 -4.496 8.555 1 90.25 306 PRO A C 1
ATOM 2433 O O . PRO A 1 306 ? 14.758 -5.098 7.605 1 90.25 306 PRO A O 1
ATOM 2436 N N . GLY A 1 307 ? 16.453 -4.715 8.992 1 83.38 307 GLY A N 1
ATOM 2437 C CA . GLY A 1 307 ? 17.328 -5.68 8.352 1 83.38 307 GLY A CA 1
ATOM 2438 C C . GLY A 1 307 ? 16.766 -7.09 8.344 1 83.38 307 GLY A C 1
ATOM 2439 O O . GLY A 1 307 ? 17.047 -7.871 7.434 1 83.38 307 GLY A O 1
ATOM 2440 N N . ASP A 1 308 ? 16.016 -7.41 9.32 1 82.44 308 ASP A N 1
ATOM 2441 C CA . ASP A 1 308 ? 15.5 -8.766 9.469 1 82.44 308 ASP A CA 1
ATOM 2442 C C . ASP A 1 308 ? 14.008 -8.812 9.156 1 82.44 308 ASP A C 1
ATOM 2444 O O . ASP A 1 308 ? 13.312 -9.75 9.562 1 82.44 308 ASP A O 1
ATOM 2448 N N . LYS A 1 309 ? 13.625 -7.809 8.438 1 82.5 309 LYS A N 1
ATOM 2449 C CA . LYS A 1 309 ? 12.195 -7.738 8.148 1 82.5 309 LYS A CA 1
ATOM 2450 C C . LYS A 1 309 ? 11.773 -8.859 7.203 1 82.5 309 LYS A C 1
ATOM 2452 O O . LYS A 1 309 ? 12.469 -9.156 6.23 1 82.5 309 LYS A O 1
ATOM 2457 N N . MET A 1 310 ? 10.688 -9.469 7.613 1 81.38 310 MET A N 1
ATOM 2458 C CA . MET A 1 310 ? 10 -10.383 6.703 1 81.38 310 MET A CA 1
ATOM 2459 C C . MET A 1 310 ? 8.961 -9.641 5.875 1 81.38 310 MET A C 1
ATOM 2461 O O . MET A 1 310 ? 8.102 -8.945 6.422 1 81.38 310 MET A O 1
ATOM 2465 N N . MET A 1 311 ? 9.203 -9.703 4.637 1 83.88 311 MET A N 1
ATOM 2466 C CA . MET A 1 311 ? 8.258 -9.016 3.758 1 83.88 311 MET A CA 1
ATOM 2467 C C . MET A 1 311 ? 7.363 -10.016 3.035 1 83.88 311 MET A C 1
ATOM 2469 O O . MET A 1 311 ? 7.809 -11.102 2.67 1 83.88 311 MET A O 1
ATOM 2473 N N . MET A 1 312 ? 6.129 -9.602 2.91 1 85.12 312 MET A N 1
ATOM 2474 C CA . MET A 1 312 ? 5.188 -10.398 2.135 1 85.12 312 MET A CA 1
ATOM 2475 C C . MET A 1 312 ? 4.98 -9.805 0.747 1 85.12 312 MET A C 1
ATOM 2477 O O . MET A 1 312 ? 4.996 -8.586 0.582 1 85.12 312 MET A O 1
ATOM 2481 N N . TRP A 1 313 ? 4.812 -10.625 -0.177 1 89.06 313 TRP A N 1
ATOM 2482 C CA . TRP A 1 313 ? 4.75 -10.203 -1.574 1 89.06 313 TRP A CA 1
ATOM 2483 C C . TRP A 1 313 ? 3.605 -9.227 -1.799 1 89.06 313 TRP A C 1
ATOM 2485 O O . TRP A 1 313 ? 3.732 -8.281 -2.58 1 89.06 313 TRP A O 1
ATOM 2495 N N . PRO A 1 314 ? 2.461 -9.414 -1.071 1 86 314 PRO A N 1
ATOM 2496 C CA . PRO A 1 314 ? 1.418 -8.406 -1.271 1 86 314 PRO A CA 1
ATOM 2497 C C . PRO A 1 314 ? 1.876 -7 -0.893 1 86 314 PRO A C 1
ATOM 2499 O O . PRO A 1 314 ? 1.499 -6.027 -1.55 1 86 314 PRO A O 1
ATOM 2502 N N . GLU A 1 315 ? 2.676 -6.945 0.136 1 83.88 315 GLU A N 1
ATOM 2503 C CA . GLU A 1 315 ? 3.219 -5.652 0.544 1 83.88 315 GLU A CA 1
ATOM 2504 C C . GLU A 1 315 ? 4.16 -5.09 -0.517 1 83.88 315 GLU A C 1
ATOM 2506 O O . GLU A 1 315 ? 4.102 -3.902 -0.841 1 83.88 315 GLU A O 1
ATOM 2511 N N . ILE A 1 316 ? 4.969 -5.918 -0.994 1 86.69 316 ILE A N 1
ATOM 2512 C CA . ILE A 1 316 ? 5.91 -5.523 -2.037 1 86.69 316 ILE A CA 1
ATOM 2513 C C . ILE A 1 316 ? 5.145 -5.09 -3.283 1 86.69 316 ILE A C 1
ATOM 2515 O O . ILE A 1 316 ? 5.41 -4.02 -3.842 1 86.69 316 ILE A O 1
ATOM 2519 N N . SER A 1 317 ? 4.254 -5.914 -3.662 1 87.88 317 SER A N 1
ATOM 2520 C CA . SER A 1 317 ? 3.475 -5.645 -4.867 1 87.88 317 SER A CA 1
ATOM 2521 C C . SER A 1 317 ? 2.746 -4.309 -4.77 1 87.88 317 SER A C 1
ATOM 2523 O O . SER A 1 317 ? 2.756 -3.52 -5.715 1 87.88 317 SER A O 1
ATOM 2525 N N . ARG A 1 318 ? 2.16 -4.078 -3.604 1 87.06 318 ARG A N 1
ATOM 2526 C CA . ARG A 1 318 ? 1.443 -2.828 -3.377 1 87.06 318 ARG A CA 1
ATOM 2527 C C . ARG A 1 318 ? 2.373 -1.629 -3.529 1 87.06 318 ARG A C 1
ATOM 2529 O O . ARG A 1 318 ? 2.031 -0.652 -4.199 1 87.06 318 ARG A O 1
ATOM 2536 N N . THR A 1 319 ? 3.48 -1.717 -2.93 1 87.12 319 THR A N 1
ATOM 2537 C CA . THR A 1 319 ? 4.445 -0.623 -2.947 1 87.12 319 THR A CA 1
ATOM 2538 C C . THR A 1 319 ? 4.965 -0.383 -4.363 1 87.12 319 THR A C 1
ATOM 2540 O O . THR A 1 319 ? 5.062 0.762 -4.809 1 87.12 319 THR A O 1
ATOM 2543 N N . VAL A 1 320 ? 5.246 -1.437 -5.051 1 88.56 320 VAL A N 1
ATOM 2544 C CA . VAL A 1 320 ? 5.777 -1.333 -6.406 1 88.56 320 VAL A CA 1
ATOM 2545 C C . VAL A 1 320 ? 4.719 -0.748 -7.336 1 88.56 320 VAL A C 1
ATOM 2547 O O . VAL A 1 320 ? 5.02 0.112 -8.172 1 88.56 320 VAL A O 1
ATOM 2550 N N . ARG A 1 321 ? 3.547 -1.184 -7.219 1 85.31 321 ARG A N 1
ATOM 2551 C CA . ARG A 1 321 ? 2.471 -0.683 -8.07 1 85.31 321 ARG A CA 1
ATOM 2552 C C . ARG A 1 321 ? 2.242 0.807 -7.84 1 85.31 321 ARG A C 1
ATOM 2554 O O . ARG A 1 321 ? 2.002 1.556 -8.789 1 85.31 321 ARG A O 1
ATOM 2561 N N . LEU A 1 322 ? 2.25 1.205 -6.59 1 86.81 322 LEU A N 1
ATOM 2562 C CA . LEU A 1 322 ? 2.092 2.615 -6.25 1 86.81 322 LEU A CA 1
ATOM 2563 C C . LEU A 1 322 ? 3.16 3.463 -6.934 1 86.81 322 LEU A C 1
ATOM 2565 O O . LEU A 1 322 ? 2.854 4.512 -7.504 1 86.81 322 LEU A O 1
ATOM 2569 N N . SER A 1 323 ? 4.34 3.002 -6.848 1 87.88 323 SER A N 1
ATOM 2570 C CA . SER A 1 323 ? 5.457 3.738 -7.43 1 87.88 323 SER A CA 1
ATOM 2571 C C . SER A 1 323 ? 5.348 3.803 -8.953 1 87.88 323 SER A C 1
ATOM 2573 O O . SER A 1 323 ? 5.66 4.828 -9.555 1 87.88 323 SER A O 1
ATOM 2575 N N . GLY A 1 324 ? 4.922 2.74 -9.539 1 84.75 324 GLY A N 1
ATOM 2576 C CA . GLY A 1 324 ? 4.742 2.711 -10.984 1 84.75 324 GLY A CA 1
ATOM 2577 C C . GLY A 1 324 ? 3.695 3.691 -11.477 1 84.75 324 GLY A C 1
ATOM 2578 O O . GLY A 1 324 ? 3.865 4.312 -12.523 1 84.75 324 GLY A O 1
ATOM 2579 N N . GLY A 1 325 ? 2.637 3.834 -10.734 1 80.94 325 GLY A N 1
ATOM 2580 C CA . GLY A 1 325 ? 1.56 4.738 -11.102 1 80.94 325 GLY A CA 1
ATOM 2581 C C . GLY A 1 325 ? 1.986 6.195 -11.133 1 80.94 325 GLY A C 1
ATOM 2582 O O . GLY A 1 325 ? 1.41 7 -11.867 1 80.94 325 GLY A O 1
ATOM 2583 N N . VAL A 1 326 ? 2.969 6.539 -10.375 1 84.62 326 VAL A N 1
ATOM 2584 C CA . VAL A 1 326 ? 3.418 7.926 -10.312 1 84.62 326 VAL A CA 1
ATOM 2585 C C . VAL A 1 326 ? 4.762 8.07 -11.023 1 84.62 326 VAL A C 1
ATOM 2587 O O . VAL A 1 326 ? 5.402 9.117 -10.953 1 84.62 326 VAL A O 1
ATOM 2590 N N . LYS A 1 327 ? 5.242 7.055 -11.672 1 86.19 327 LYS A N 1
ATOM 2591 C CA . LYS A 1 327 ? 6.461 7.027 -12.477 1 86.19 327 LYS A CA 1
ATOM 2592 C C . LYS A 1 327 ? 7.691 7.324 -11.625 1 86.19 327 LYS A C 1
ATOM 2594 O O . LYS A 1 327 ? 8.523 8.156 -11.992 1 86.19 327 LYS A O 1
ATOM 2599 N N . LYS A 1 328 ? 7.762 6.77 -10.469 1 90.81 328 LYS A N 1
ATOM 2600 C CA . LYS A 1 328 ? 8.922 6.867 -9.586 1 90.81 328 LYS A CA 1
ATOM 2601 C C . LYS A 1 328 ? 9.508 5.488 -9.297 1 90.81 328 LYS A C 1
ATOM 2603 O O . LYS A 1 328 ? 8.812 4.473 -9.414 1 90.81 328 LYS A O 1
ATOM 2608 N N . GLU A 1 329 ? 10.75 5.488 -8.984 1 93.06 329 GLU A N 1
ATOM 2609 C CA . GLU A 1 329 ? 11.406 4.238 -8.617 1 93.06 329 GLU A CA 1
ATOM 2610 C C . GLU A 1 329 ? 11.297 3.982 -7.113 1 93.06 329 GLU A C 1
ATOM 2612 O O . GLU A 1 329 ? 11.609 4.855 -6.305 1 93.06 329 GLU A O 1
ATOM 2617 N N . ILE A 1 330 ? 10.891 2.766 -6.812 1 94.19 330 ILE A N 1
ATOM 2618 C CA . ILE A 1 330 ? 10.766 2.436 -5.395 1 94.19 330 ILE A CA 1
ATOM 2619 C C . ILE A 1 330 ? 12.031 1.732 -4.918 1 94.19 330 ILE A C 1
ATOM 2621 O O . ILE A 1 330 ? 12.492 0.769 -5.535 1 94.19 330 ILE A O 1
ATOM 2625 N N . LEU A 1 331 ? 12.625 2.254 -3.857 1 95.31 331 LEU A N 1
ATOM 2626 C CA . LEU A 1 331 ? 13.797 1.663 -3.213 1 95.31 331 LEU A CA 1
ATOM 2627 C C . LEU A 1 331 ? 13.461 1.223 -1.79 1 95.31 331 LEU A C 1
ATOM 2629 O O . LEU A 1 331 ? 12.953 2.014 -0.993 1 95.31 331 LEU A O 1
ATOM 2633 N N . PHE A 1 332 ? 13.75 0.01 -1.526 1 93 332 PHE A N 1
ATOM 2634 C CA . PHE A 1 332 ? 13.695 -0.455 -0.146 1 93 332 PHE A CA 1
ATOM 2635 C C . PHE A 1 332 ? 15.039 -0.258 0.546 1 93 332 PHE A C 1
ATOM 2637 O O . PHE A 1 332 ? 16.047 -0.829 0.126 1 93 332 PHE A O 1
ATOM 2644 N N . CYS A 1 333 ? 14.992 0.587 1.518 1 94.56 333 CYS A N 1
ATOM 2645 C CA . CYS A 1 333 ? 16.203 0.865 2.283 1 94.56 333 CYS A CA 1
ATOM 2646 C C . CYS A 1 333 ? 16.312 -0.075 3.477 1 94.56 333 CYS A C 1
ATOM 2648 O O . CYS A 1 333 ? 15.578 0.057 4.453 1 94.56 333 CYS A O 1
ATOM 2650 N N . ARG A 1 334 ? 17.188 -1.015 3.412 1 91.88 334 ARG A N 1
ATOM 2651 C CA . ARG A 1 334 ? 17.406 -1.981 4.484 1 91.88 334 ARG A CA 1
ATOM 2652 C C . ARG A 1 334 ? 18.312 -1.401 5.57 1 91.88 334 ARG A C 1
ATOM 2654 O O . ARG A 1 334 ? 19.422 -0.944 5.289 1 91.88 334 ARG A O 1
ATOM 2661 N N . ALA A 1 335 ? 17.703 -1.504 6.809 1 89.06 335 ALA A N 1
ATOM 2662 C CA . ALA A 1 335 ? 18.484 -1.008 7.938 1 89.06 335 ALA A CA 1
ATOM 2663 C C . ALA A 1 335 ? 19.734 -1.851 8.148 1 89.06 335 ALA A C 1
ATOM 2665 O O . ALA A 1 335 ? 19.719 -3.061 7.914 1 89.06 335 ALA A O 1
ATOM 2666 N N . GLY A 1 336 ? 20.781 -1.226 8.656 1 83 336 GLY A N 1
ATOM 2667 C CA . GLY A 1 336 ? 22.062 -1.867 8.859 1 83 336 GLY A CA 1
ATOM 2668 C C . GLY A 1 336 ? 23.234 -0.984 8.477 1 83 336 GLY A C 1
ATOM 2669 O O . GLY A 1 336 ? 23.047 0.171 8.086 1 83 336 GLY A O 1
ATOM 2670 N N . GLU A 1 337 ? 24.422 -1.442 8.688 1 81.38 337 GLU A N 1
ATOM 2671 C CA . GLU A 1 337 ? 25.656 -0.76 8.312 1 81.38 337 GLU A CA 1
ATOM 2672 C C . GLU A 1 337 ? 26.547 -1.667 7.473 1 81.38 337 GLU A C 1
ATOM 2674 O O . GLU A 1 337 ? 27.094 -2.656 7.977 1 81.38 337 GLU A O 1
ATOM 2679 N N . PRO A 1 338 ? 26.703 -1.371 6.074 1 83.69 338 PRO A N 1
ATOM 2680 C CA . PRO A 1 338 ? 26.141 -0.209 5.391 1 83.69 338 PRO A CA 1
ATOM 2681 C C . PRO A 1 338 ? 24.672 -0.409 5.008 1 83.69 338 PRO A C 1
ATOM 2683 O O . PRO A 1 338 ? 24.188 -1.542 4.996 1 83.69 338 PRO A O 1
ATOM 2686 N N . ARG A 1 339 ? 24.031 0.708 4.746 1 89.62 339 ARG A N 1
ATOM 2687 C CA . ARG A 1 339 ? 22.656 0.627 4.266 1 89.62 339 ARG A CA 1
ATOM 2688 C C . ARG A 1 339 ? 22.609 0.163 2.814 1 89.62 339 ARG A C 1
ATOM 2690 O O . ARG A 1 339 ? 23.469 0.524 2.014 1 89.62 339 ARG A O 1
ATOM 2697 N N . GLU A 1 340 ? 21.688 -0.652 2.584 1 92.81 340 GLU A N 1
ATOM 2698 C CA . GLU A 1 340 ? 21.5 -1.175 1.234 1 92.81 340 GLU A CA 1
ATOM 2699 C C . GLU A 1 340 ? 20.172 -0.704 0.644 1 92.81 340 GLU A C 1
ATOM 2701 O O . GLU A 1 340 ? 19.156 -0.63 1.349 1 92.81 340 GLU A O 1
ATOM 2706 N N . TYR A 1 341 ? 20.266 -0.306 -0.575 1 95.19 341 TYR A N 1
ATOM 2707 C CA . TYR A 1 341 ? 19.062 0.074 -1.306 1 95.19 341 TYR A CA 1
ATOM 2708 C C . TYR A 1 341 ? 18.719 -0.951 -2.383 1 95.19 341 TYR A C 1
ATOM 2710 O O . TYR A 1 341 ? 19.531 -1.204 -3.277 1 95.19 341 TYR A O 1
ATOM 2718 N N . LEU A 1 342 ? 17.594 -1.513 -2.242 1 93.38 342 LEU A N 1
ATOM 2719 C CA . LEU A 1 342 ? 17.125 -2.514 -3.197 1 93.38 342 LEU A CA 1
ATOM 2720 C C . LEU A 1 342 ? 15.945 -1.989 -4.004 1 93.38 342 LEU A C 1
ATOM 2722 O O . LEU A 1 342 ? 15.031 -1.366 -3.447 1 93.38 342 LEU A O 1
ATOM 2726 N N . GLU A 1 343 ? 16.016 -2.18 -5.211 1 94.38 343 GLU A N 1
ATOM 2727 C CA . GLU A 1 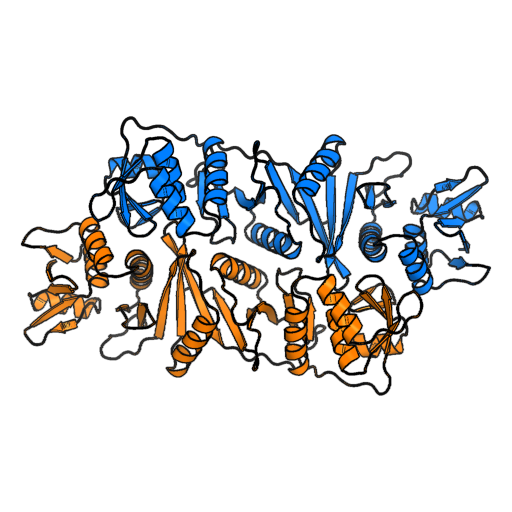343 ? 14.93 -1.784 -6.094 1 94.38 343 GLU A CA 1
ATOM 2728 C C . GLU A 1 343 ? 14.141 -2.998 -6.574 1 94.38 343 GLU A C 1
ATOM 2730 O O . GLU A 1 343 ? 14.719 -4.027 -6.926 1 94.38 343 GLU A O 1
ATOM 2735 N N . PHE A 1 344 ? 12.875 -2.912 -6.473 1 90 344 PHE A N 1
ATOM 2736 C CA . PHE A 1 344 ? 11.938 -3.852 -7.07 1 90 344 PHE A CA 1
ATOM 2737 C C . PHE A 1 344 ? 11.109 -3.176 -8.156 1 90 344 PHE A C 1
ATOM 2739 O O . PHE A 1 344 ? 10.445 -2.168 -7.898 1 90 344 PHE A O 1
ATOM 2746 N N . LYS A 1 345 ? 11.172 -3.713 -9.273 1 91.75 345 LYS A N 1
ATOM 2747 C CA . LYS A 1 345 ? 10.438 -3.115 -10.391 1 91.75 345 LYS A CA 1
ATOM 2748 C C . LYS A 1 345 ? 9.57 -4.152 -11.094 1 91.75 345 LYS A C 1
ATOM 2750 O O . LYS A 1 345 ? 10 -5.285 -11.32 1 91.75 345 LYS A O 1
ATOM 2755 N N . TRP A 1 346 ? 8.352 -3.717 -11.25 1 90.69 346 TRP A N 1
ATOM 2756 C CA . TRP A 1 346 ? 7.523 -4.555 -12.109 1 90.69 346 TRP A CA 1
ATOM 2757 C C . TRP A 1 346 ? 8.195 -4.785 -13.453 1 90.69 346 TRP A C 1
ATOM 2759 O O . TRP A 1 346 ? 8.789 -3.869 -14.023 1 90.69 346 TRP A O 1
ATOM 2769 N N . PHE A 1 347 ? 8.094 -5.992 -13.875 1 91.56 347 PHE A N 1
ATOM 2770 C CA . PHE A 1 347 ? 8.812 -6.367 -15.086 1 91.56 347 PHE A CA 1
ATOM 2771 C C . PHE A 1 347 ? 7.945 -7.234 -15.992 1 91.56 347 PHE A C 1
ATOM 2773 O O . PHE A 1 347 ? 7.234 -8.117 -15.508 1 91.56 347 PHE A O 1
ATOM 2780 N N . ARG A 1 348 ? 7.961 -6.906 -17.234 1 87.12 348 ARG A N 1
ATOM 2781 C CA . ARG A 1 348 ? 7.344 -7.758 -18.25 1 87.12 348 ARG A CA 1
ATOM 2782 C C . ARG A 1 348 ? 8.398 -8.406 -19.141 1 87.12 348 ARG A C 1
ATOM 2784 O O . ARG A 1 348 ? 9.008 -7.738 -19.969 1 87.12 348 ARG A O 1
ATOM 2791 N N . PRO A 1 349 ? 8.57 -9.695 -18.891 1 84.38 349 PRO A N 1
ATOM 2792 C CA . PRO A 1 349 ? 9.625 -10.344 -19.688 1 84.38 349 PRO A CA 1
ATOM 2793 C C . PRO A 1 349 ? 9.328 -10.344 -21.172 1 84.38 349 PRO A C 1
ATOM 2795 O O . PRO A 1 349 ? 8.164 -10.328 -21.578 1 84.38 349 PRO A O 1
ATOM 2798 N N . MET B 1 1 ? -7.375 45.406 11.578 1 69.19 1 MET B N 1
ATOM 2799 C CA . MET B 1 1 ? -8.531 45.656 12.438 1 69.19 1 MET B CA 1
ATOM 2800 C C . MET B 1 1 ? -8.281 45.156 13.844 1 69.19 1 MET B C 1
ATOM 2802 O O . MET B 1 1 ? -7.703 44.062 14.023 1 69.19 1 MET B O 1
ATOM 2806 N N . PRO B 1 2 ? -8.703 45.906 14.82 1 84.94 2 PRO B N 1
ATOM 2807 C CA . PRO B 1 2 ? -8.211 45.562 16.156 1 84.94 2 PRO B CA 1
ATOM 2808 C C . PRO B 1 2 ? -9.078 44.5 16.844 1 84.94 2 PRO B C 1
ATOM 2810 O O . PRO B 1 2 ? -10.305 44.562 16.75 1 84.94 2 PRO B O 1
ATOM 2813 N N . GLY B 1 3 ? -8.531 43.438 17.297 1 93.06 3 GLY B N 1
ATOM 2814 C CA . GLY B 1 3 ? -9.125 42.438 18.172 1 93.06 3 GLY B CA 1
ATOM 2815 C C . GLY B 1 3 ? -8.336 42.219 19.453 1 93.06 3 GLY B C 1
ATOM 2816 O O . GLY B 1 3 ? -7.113 42.406 19.469 1 93.06 3 GLY B O 1
ATOM 2817 N N . GLU B 1 4 ? -9.094 42 20.516 1 96.38 4 GLU B N 1
ATOM 2818 C CA . GLU B 1 4 ? -8.453 41.75 21.812 1 96.38 4 GLU B CA 1
ATOM 2819 C C . GLU B 1 4 ? -8.539 40.281 22.203 1 96.38 4 GLU B C 1
ATOM 2821 O O . GLU B 1 4 ? -9.617 39.688 22.156 1 96.38 4 GLU B O 1
ATOM 2826 N N . LEU B 1 5 ? -7.398 39.688 22.578 1 96.62 5 LEU B N 1
ATOM 2827 C CA . LEU B 1 5 ? -7.348 38.281 23.016 1 96.62 5 LEU B CA 1
ATOM 2828 C C . LEU B 1 5 ? -7.988 38.125 24.391 1 96.62 5 LEU B C 1
ATOM 2830 O O . LEU B 1 5 ? -7.668 38.875 25.328 1 96.62 5 LEU B O 1
ATOM 2834 N N . ASN B 1 6 ? -8.953 37.344 24.469 1 93.06 6 ASN B N 1
ATOM 2835 C CA . ASN B 1 6 ? -9.602 36.938 25.719 1 93.06 6 ASN B CA 1
ATOM 2836 C C . ASN B 1 6 ? -9.422 35.438 25.969 1 93.06 6 ASN B C 1
ATOM 2838 O O . ASN B 1 6 ? -10.359 34.656 25.812 1 93.06 6 ASN B O 1
ATOM 2842 N N . GLU B 1 7 ? -8.195 34.938 26.438 1 88.31 7 GLU B N 1
ATOM 2843 C CA . GLU B 1 7 ? -7.762 33.594 26.781 1 88.31 7 GLU B CA 1
ATOM 2844 C C . GLU B 1 7 ? -8.047 32.625 25.625 1 88.31 7 GLU B C 1
ATOM 2846 O O . GLU B 1 7 ? -7.145 32.281 24.875 1 88.31 7 GLU B O 1
ATOM 2851 N N . ASP B 1 8 ? -9.422 32.312 25.438 1 93.81 8 ASP B N 1
ATOM 2852 C CA . ASP B 1 8 ? -9.695 31.266 24.453 1 93.81 8 ASP B CA 1
ATOM 2853 C C . ASP B 1 8 ? -10.5 31.828 23.281 1 93.81 8 ASP B C 1
ATOM 2855 O O . ASP B 1 8 ? -11 31.062 22.453 1 93.81 8 ASP B O 1
ATOM 2859 N N . THR B 1 9 ? -10.656 33.125 23.234 1 96.31 9 THR B N 1
ATOM 2860 C CA . THR B 1 9 ? -11.344 33.812 22.141 1 96.31 9 THR B CA 1
ATOM 2861 C C . THR B 1 9 ? -10.703 35.156 21.828 1 96.31 9 THR B C 1
ATOM 2863 O O . THR B 1 9 ? -9.781 35.594 22.531 1 96.31 9 THR B O 1
ATOM 2866 N N . VAL B 1 10 ? -11.141 35.719 20.75 1 97.31 10 VAL B N 1
ATOM 2867 C CA . VAL B 1 10 ? -10.766 37.094 20.391 1 97.31 10 VAL B CA 1
ATOM 2868 C C . VAL B 1 10 ? -12.023 37.938 20.219 1 97.31 10 VAL B C 1
ATOM 2870 O O . VAL B 1 10 ? -12.984 37.5 19.578 1 97.31 10 VAL B O 1
ATOM 2873 N N . ILE B 1 11 ? -11.992 39.125 20.859 1 96.88 11 ILE B N 1
ATOM 2874 C CA . ILE B 1 11 ? -13.172 39.969 20.828 1 96.88 11 ILE B CA 1
ATOM 2875 C C . ILE B 1 11 ? -12.891 41.219 19.984 1 96.88 11 ILE B C 1
ATOM 2877 O O . ILE B 1 11 ? -11.883 41.906 20.188 1 96.88 11 ILE B O 1
ATOM 2881 N N . ILE B 1 12 ? -13.719 41.375 19 1 95.88 12 ILE B N 1
ATOM 2882 C CA . ILE B 1 12 ? -13.75 42.656 18.266 1 95.88 12 ILE B CA 1
ATOM 2883 C C . ILE B 1 12 ? -14.875 43.531 18.812 1 95.88 12 ILE B C 1
ATOM 2885 O O . ILE B 1 12 ? -16.047 43.281 18.547 1 95.88 12 ILE B O 1
ATOM 2889 N N . SER B 1 13 ? -14.523 44.562 19.469 1 93.44 13 SER B N 1
ATOM 2890 C CA . SER B 1 13 ? -15.508 45.375 20.172 1 93.44 13 SER B CA 1
ATOM 2891 C C . SER B 1 13 ? -16.156 46.375 19.219 1 93.44 13 SER B C 1
ATOM 2893 O O . SER B 1 13 ? -17.312 46.781 19.406 1 93.44 13 SER B O 1
ATOM 2895 N N . ASP B 1 14 ? -15.398 46.781 18.188 1 92.19 14 ASP B N 1
ATOM 2896 C CA . ASP B 1 14 ? -15.938 47.75 17.219 1 92.19 14 ASP B CA 1
ATOM 2897 C C . ASP B 1 14 ? -17.062 47.094 16.406 1 92.19 14 ASP B C 1
ATOM 2899 O O . ASP B 1 14 ? -16.844 46.125 15.672 1 92.19 14 ASP B O 1
ATOM 2903 N N . GLN B 1 15 ? -18.234 47.656 16.516 1 91.44 15 GLN B N 1
ATOM 2904 C CA . GLN B 1 15 ? -19.422 47.062 15.898 1 91.44 15 GLN B CA 1
ATOM 2905 C C . GLN B 1 15 ? -19.312 47.062 14.375 1 91.44 15 GLN B C 1
ATOM 2907 O O . GLN B 1 15 ? -19.703 46.094 13.711 1 91.44 15 GLN B O 1
ATOM 2912 N N . LYS B 1 16 ? -18.906 48.156 13.812 1 91.81 16 LYS B N 1
ATOM 2913 C CA . LYS B 1 16 ? -18.797 48.281 12.367 1 91.81 16 LYS B CA 1
ATOM 2914 C C . LYS B 1 16 ? -17.828 47.25 11.805 1 91.81 16 LYS B C 1
ATOM 2916 O O . LYS B 1 16 ? -18.125 46.562 10.82 1 91.81 16 LYS B O 1
ATOM 2921 N N . GLU B 1 17 ? -16.703 47.156 12.453 1 89.88 17 GLU B N 1
ATOM 2922 C CA . GLU B 1 17 ? -15.688 46.219 12 1 89.88 17 GLU B CA 1
ATOM 2923 C C . GLU B 1 17 ? -16.141 44.75 12.164 1 89.88 17 GLU B C 1
ATOM 2925 O O . GLU B 1 17 ? -15.938 43.938 11.281 1 89.88 17 GLU B O 1
ATOM 2930 N N . GLY B 1 18 ? -16.719 44.531 13.328 1 91.19 18 GLY B N 1
ATOM 2931 C CA . GLY B 1 18 ? -17.25 43.188 13.562 1 91.19 18 GLY B CA 1
ATOM 2932 C C . GLY B 1 18 ? -18.281 42.781 12.523 1 91.19 18 GLY B C 1
ATOM 2933 O O . GLY B 1 18 ? -18.234 41.656 12.031 1 91.19 18 GLY B O 1
ATOM 2934 N N . THR B 1 19 ? -19.141 43.656 12.203 1 89.94 19 THR B N 1
ATOM 2935 C CA . THR B 1 19 ? -20.188 43.406 11.234 1 89.94 19 THR B CA 1
ATOM 2936 C C . THR B 1 19 ? -19.594 43.125 9.852 1 89.94 19 THR B C 1
ATOM 2938 O O . THR B 1 19 ? -20.062 42.25 9.133 1 89.94 19 THR B O 1
ATOM 2941 N N . GLN B 1 20 ? -18.594 43.844 9.469 1 90.44 20 GLN B N 1
ATOM 2942 C CA . GLN B 1 20 ? -17.938 43.656 8.18 1 90.44 20 GLN B CA 1
ATOM 2943 C C . GLN B 1 20 ? -17.312 42.25 8.078 1 90.44 20 GLN B C 1
ATOM 2945 O O . GLN B 1 20 ? -17.469 41.562 7.066 1 90.44 20 GLN B O 1
ATOM 2950 N N . ILE B 1 21 ? -16.609 41.844 9.125 1 91.31 21 ILE B N 1
ATOM 2951 C CA . ILE B 1 21 ? -15.93 40.562 9.164 1 91.31 21 ILE B CA 1
ATOM 2952 C C . ILE B 1 21 ? -16.953 39.438 9.117 1 91.31 21 ILE B C 1
ATOM 2954 O O . ILE B 1 21 ? -16.766 38.438 8.406 1 91.31 21 ILE B O 1
ATOM 2958 N N . TYR B 1 22 ? -17.984 39.625 9.797 1 91.5 22 TYR B N 1
ATOM 2959 C CA . TYR B 1 22 ? -19.047 38.625 9.844 1 91.5 22 TYR B CA 1
ATOM 2960 C C . TYR B 1 22 ? -19.75 38.531 8.492 1 91.5 22 TYR B C 1
ATOM 2962 O O . TYR B 1 22 ? -19.922 37.438 7.965 1 91.5 22 TYR B O 1
ATOM 2970 N N . ASN B 1 23 ? -20.156 39.625 7.926 1 87.94 23 ASN B N 1
ATOM 2971 C CA . ASN B 1 23 ? -20.938 39.656 6.703 1 87.94 23 ASN B CA 1
ATOM 2972 C C . ASN B 1 23 ? -20.109 39.219 5.492 1 87.94 23 ASN B C 1
ATOM 2974 O O . ASN B 1 23 ? -20.625 38.562 4.586 1 87.94 23 ASN B O 1
ATOM 2978 N N . LYS B 1 24 ? -18.875 39.625 5.484 1 85.44 24 LYS B N 1
ATOM 2979 C CA . LYS B 1 24 ? -18.047 39.344 4.312 1 85.44 24 LYS B CA 1
ATOM 2980 C C . LYS B 1 24 ? -17.469 37.938 4.355 1 85.44 24 LYS B C 1
ATOM 2982 O O . LYS B 1 24 ? -17.344 37.281 3.318 1 85.44 24 LYS B O 1
ATOM 2987 N N . GLY B 1 25 ? -17.234 37.438 5.457 1 89.31 25 GLY B N 1
ATOM 2988 C CA . GLY B 1 25 ? -16.5 36.188 5.48 1 89.31 25 GLY B CA 1
ATOM 2989 C C . GLY B 1 25 ? -17.141 35.125 6.367 1 89.31 25 GLY B C 1
ATOM 2990 O O . GLY B 1 25 ? -16.656 34 6.441 1 89.31 25 GLY B O 1
ATOM 2991 N N . ASN B 1 26 ? -18.25 35.531 7.008 1 92.19 26 ASN B N 1
ATOM 2992 C CA . ASN B 1 26 ? -18.922 34.625 7.922 1 92.19 26 ASN B CA 1
ATOM 2993 C C . ASN B 1 26 ? -18 34.156 9.047 1 92.19 26 ASN B C 1
ATOM 2995 O O . ASN B 1 26 ? -17.969 32.969 9.375 1 92.19 26 ASN B O 1
ATOM 2999 N N . PHE B 1 27 ? -17.188 35.094 9.516 1 94.88 27 PHE B N 1
ATOM 3000 C CA . PHE B 1 27 ? -16.328 34.781 10.656 1 94.88 27 PHE B CA 1
ATOM 3001 C C . PHE B 1 27 ? -17 35.188 11.961 1 94.88 27 PHE B C 1
ATOM 3003 O O . PHE B 1 27 ? -17.688 36.219 12.016 1 94.88 27 PHE B O 1
ATOM 3010 N N . GLY B 1 28 ? -16.844 34.375 12.953 1 94.12 28 GLY B N 1
ATOM 3011 C CA . GLY B 1 28 ? -17.188 34.75 14.312 1 94.12 28 GLY B CA 1
ATOM 3012 C C . GLY B 1 28 ? -18.672 34.656 14.594 1 94.12 28 GLY B C 1
ATOM 3013 O O . GLY B 1 28 ? -19.422 34.031 13.836 1 94.12 28 GLY B O 1
ATOM 3014 N N . TYR B 1 29 ? -18.984 35.188 15.805 1 92.69 29 TYR B N 1
ATOM 3015 C CA . TYR B 1 29 ? -20.344 35.219 16.328 1 92.69 29 TYR B CA 1
ATOM 3016 C C . TYR B 1 29 ? -20.703 36.594 16.891 1 92.69 29 TYR B C 1
ATOM 3018 O O . TYR B 1 29 ? -20.031 37.094 17.797 1 92.69 29 TYR B O 1
ATOM 3026 N N . PRO B 1 30 ? -21.797 37.094 16.328 1 92.44 30 PRO B N 1
ATOM 3027 C CA . PRO B 1 30 ? -22.219 38.375 16.859 1 92.44 30 PRO B CA 1
ATOM 3028 C C . PRO B 1 30 ? -22.594 38.312 18.344 1 92.44 30 PRO B C 1
ATOM 3030 O O . PRO B 1 30 ? -23.219 37.344 18.781 1 92.44 30 PRO B O 1
ATOM 3033 N N . MET B 1 31 ? -22.188 39.312 19.031 1 92.25 31 MET B N 1
ATOM 3034 C CA . MET B 1 31 ? -22.453 39.344 20.469 1 92.25 31 MET B CA 1
ATOM 3035 C C . MET B 1 31 ? -23.656 40.219 20.766 1 92.25 31 MET B C 1
ATOM 3037 O O . MET B 1 31 ? -23.938 41.188 20.047 1 92.25 31 MET B O 1
ATOM 3041 N N . SER B 1 32 ? -24.375 39.938 21.859 1 88.94 32 SER B N 1
ATOM 3042 C CA . SER B 1 32 ? -25.562 40.688 22.25 1 88.94 32 SER B CA 1
ATOM 3043 C C . SER B 1 32 ? -25.234 42.125 22.531 1 88.94 32 SER B C 1
ATOM 3045 O O . SER B 1 32 ? -26.016 43.031 22.219 1 88.94 32 SER B O 1
ATOM 3047 N N . GLY B 1 33 ? -24.156 42.562 23.109 1 85 33 GLY B N 1
ATOM 3048 C CA . GLY B 1 33 ? -23.781 43.938 23.469 1 85 33 GLY B CA 1
ATOM 3049 C C . GLY B 1 33 ? -23.047 44.656 22.344 1 85 33 GLY B C 1
ATOM 3050 O O . GLY B 1 33 ? -22.641 45.812 22.516 1 85 33 GLY B O 1
ATOM 3051 N N . GLY B 1 34 ? -23.078 44.062 21.203 1 86.31 34 GLY B N 1
ATOM 3052 C CA . GLY B 1 34 ? -22.328 44.625 20.094 1 86.31 34 GLY B CA 1
ATOM 3053 C C . GLY B 1 34 ? -20.938 44 19.938 1 86.31 34 GLY B C 1
ATOM 3054 O O . GLY B 1 34 ? -20.375 43.5 20.906 1 86.31 34 GLY B O 1
ATOM 3055 N N . GLY B 1 35 ? -20.5 43.906 18.672 1 92.19 35 GLY B N 1
ATOM 3056 C CA . GLY B 1 35 ? -19.188 43.344 18.422 1 92.19 35 GLY B CA 1
ATOM 3057 C C . GLY B 1 35 ? -19.234 41.906 17.906 1 92.19 35 GLY B C 1
ATOM 3058 O O . GLY B 1 35 ? -20.266 41.469 17.422 1 92.19 35 GLY B O 1
ATOM 3059 N N . LEU B 1 36 ? -18.047 41.375 17.875 1 95.5 36 LEU B N 1
ATOM 3060 C CA . LEU B 1 36 ? -17.906 40.031 17.297 1 95.5 36 LEU B CA 1
ATOM 3061 C C . LEU B 1 36 ? -16.922 39.188 18.109 1 95.5 36 LEU B C 1
ATOM 3063 O O . LEU B 1 36 ? -15.875 39.688 18.531 1 95.5 36 LEU B O 1
ATOM 3067 N N . GLU B 1 37 ? -17.328 38.062 18.406 1 96.38 37 GLU B N 1
ATOM 3068 C CA . GLU B 1 37 ? -16.438 37.094 19.047 1 96.38 37 GLU B CA 1
ATOM 3069 C C . GLU B 1 37 ? -15.906 36.062 18.031 1 96.38 37 GLU B C 1
ATOM 3071 O O . GLU B 1 37 ? -16.672 35.5 17.25 1 96.38 37 GLU B O 1
ATOM 3076 N N . LEU B 1 38 ? -14.609 35.906 18.016 1 96.62 38 LEU B N 1
ATOM 3077 C CA . LEU B 1 38 ? -13.961 34.969 17.125 1 96.62 38 LEU B CA 1
ATOM 3078 C C . LEU B 1 38 ? -13.375 33.812 17.906 1 96.62 38 LEU B C 1
ATOM 3080 O O . LEU B 1 38 ? -12.797 34 18.969 1 96.62 38 LEU B O 1
ATOM 3084 N N . ASP B 1 39 ? -13.594 32.594 17.375 1 95.69 39 ASP B N 1
ATOM 3085 C CA . ASP B 1 39 ? -12.781 31.469 17.859 1 95.69 39 ASP B CA 1
ATOM 3086 C C . ASP B 1 39 ? -11.305 31.688 17.547 1 95.69 39 ASP B C 1
ATOM 3088 O O . ASP B 1 39 ? -10.961 32.406 16.609 1 95.69 39 ASP B O 1
ATOM 3092 N N . LEU B 1 40 ? -10.461 31.078 18.328 1 96.38 40 LEU B N 1
ATOM 3093 C CA . LEU B 1 40 ? -9.031 31.266 18.141 1 96.38 40 LEU B CA 1
ATOM 3094 C C . LEU B 1 40 ? -8.602 30.844 16.75 1 96.38 40 LEU B C 1
ATOM 3096 O O . LEU B 1 40 ? -7.691 31.438 16.172 1 96.38 40 LEU B O 1
ATOM 3100 N N . ILE B 1 41 ? -9.188 29.812 16.219 1 96.94 41 ILE B N 1
ATOM 3101 C CA . ILE B 1 41 ? -8.781 29.312 14.898 1 96.94 41 ILE B CA 1
ATOM 3102 C C . ILE B 1 41 ? -9.141 30.359 13.836 1 96.94 41 ILE B C 1
ATOM 3104 O O . ILE B 1 41 ? -8.352 30.609 12.914 1 96.94 41 ILE B O 1
ATOM 3108 N N . GLU B 1 42 ? -10.242 31.016 13.93 1 97.12 42 GLU B N 1
ATOM 3109 C CA . GLU B 1 42 ? -10.641 32.094 13.008 1 97.12 42 GLU B CA 1
ATOM 3110 C C . GLU B 1 42 ? -9.734 33.312 13.156 1 97.12 42 GLU B C 1
ATOM 3112 O O . GLU B 1 42 ? -9.297 33.875 12.156 1 97.12 42 GLU B O 1
ATOM 3117 N N . ALA B 1 43 ? -9.508 33.625 14.422 1 97.19 43 ALA B N 1
ATOM 3118 C CA . ALA B 1 43 ? -8.664 34.781 14.695 1 97.19 43 ALA B CA 1
ATOM 3119 C C . ALA B 1 43 ? -7.258 34.562 14.141 1 97.19 43 ALA B C 1
ATOM 3121 O O . ALA B 1 43 ? -6.688 35.469 13.523 1 97.19 43 ALA B O 1
ATOM 3122 N N . THR B 1 44 ? -6.742 33.406 14.383 1 96.62 44 THR B N 1
ATOM 3123 C CA . THR B 1 44 ? -5.402 33.094 13.891 1 96.62 44 THR B CA 1
ATOM 3124 C C . THR B 1 44 ? -5.348 33.219 12.367 1 96.62 44 THR B C 1
ATOM 3126 O O . THR B 1 44 ? -4.395 33.781 11.812 1 96.62 44 THR B O 1
ATOM 3129 N N . PHE B 1 45 ? -6.363 32.75 11.742 1 96.94 45 PHE B N 1
ATOM 3130 C CA . PHE B 1 45 ? -6.441 32.812 10.289 1 96.94 45 PHE B CA 1
ATOM 3131 C C . PHE B 1 45 ? -6.508 34.25 9.812 1 96.94 45 PHE B C 1
ATOM 3133 O O . PHE B 1 45 ? -5.848 34.625 8.836 1 96.94 45 PHE B O 1
ATOM 3140 N N . LEU B 1 46 ? -7.277 35.062 10.422 1 96.31 46 LEU B N 1
ATOM 3141 C CA . LEU B 1 46 ? -7.441 36.438 10.039 1 96.31 46 LEU B CA 1
ATOM 3142 C C . LEU B 1 46 ? -6.164 37.25 10.289 1 96.31 46 LEU B C 1
ATOM 3144 O O . LEU B 1 46 ? -5.844 38.156 9.547 1 96.31 46 LEU B O 1
ATOM 3148 N N . VAL B 1 47 ? -5.449 36.906 11.359 1 96.19 47 VAL B N 1
ATOM 3149 C CA . VAL B 1 47 ? -4.156 37.531 11.625 1 96.19 47 VAL B CA 1
ATOM 3150 C C . VAL B 1 47 ? -3.172 37.156 10.516 1 96.19 47 VAL B C 1
ATOM 3152 O O . VAL B 1 47 ? -2.457 38.031 10 1 96.19 47 VAL B O 1
ATOM 3155 N N . GLU B 1 48 ? -3.131 35.875 10.203 1 94.69 48 GLU B N 1
ATOM 3156 C CA . GLU B 1 48 ? -2.25 35.438 9.125 1 94.69 48 GLU B CA 1
ATOM 3157 C C . GLU B 1 48 ? -2.527 36.188 7.832 1 94.69 48 GLU B C 1
ATOM 3159 O O . GLU B 1 48 ? -1.598 36.562 7.121 1 94.69 48 GLU B O 1
ATOM 3164 N N . SER B 1 49 ? -3.797 36.438 7.52 1 94 49 SER B N 1
ATOM 3165 C CA . SER B 1 49 ? -4.199 37.062 6.27 1 94 49 SER B CA 1
ATOM 3166 C C . SER B 1 49 ? -4.129 38.594 6.375 1 94 49 SER B C 1
ATOM 3168 O O . SER B 1 49 ? -4.555 39.312 5.461 1 94 49 SER B O 1
ATOM 3170 N N . GLU B 1 50 ? -3.727 39.062 7.516 1 93.25 50 GLU B N 1
ATOM 3171 C CA . GLU B 1 50 ? -3.545 40.5 7.777 1 93.25 50 GLU B CA 1
ATOM 3172 C C . GLU B 1 50 ? -4.875 41.25 7.723 1 93.25 50 GLU B C 1
ATOM 3174 O O . GLU B 1 50 ? -4.938 42.375 7.266 1 93.25 50 GLU B O 1
ATOM 3179 N N . ARG B 1 51 ? -5.871 40.562 8.172 1 94.12 51 ARG B N 1
ATOM 3180 C CA . ARG B 1 51 ? -7.199 41.188 8.188 1 94.12 51 ARG B CA 1
ATOM 3181 C C . ARG B 1 51 ? -7.637 41.5 9.609 1 94.12 51 ARG B C 1
ATOM 3183 O O . ARG B 1 51 ? -8.688 42.125 9.812 1 94.12 51 ARG B O 1
ATOM 3190 N N . LEU B 1 52 ? -6.828 41.094 10.508 1 95.31 52 LEU B N 1
ATOM 3191 C CA . LEU B 1 52 ? -7.098 41.344 11.914 1 95.31 52 LEU B CA 1
ATOM 3192 C C . LEU B 1 52 ? -5.801 41.562 12.688 1 95.31 52 LEU B C 1
ATOM 3194 O O . LEU B 1 52 ? -4.805 40.875 12.445 1 95.31 52 LEU B O 1
ATOM 3198 N 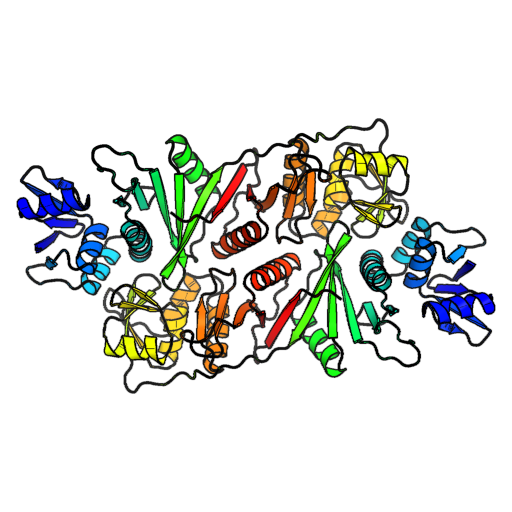N . GLN B 1 53 ? -5.797 42.5 13.43 1 96.44 53 GLN B N 1
ATOM 3199 C CA . GLN B 1 53 ? -4.699 42.719 14.375 1 96.44 53 GLN B CA 1
ATOM 3200 C C . GLN B 1 53 ? -5.137 42.406 15.797 1 96.44 53 GLN B C 1
ATOM 3202 O O . GLN B 1 53 ? -5.914 43.156 16.391 1 96.44 53 GLN B O 1
ATOM 3207 N N . VAL B 1 54 ? -4.637 41.375 16.344 1 97.12 54 VAL B N 1
ATOM 3208 C CA . VAL B 1 54 ? -4.988 40.938 17.688 1 97.12 54 VAL B CA 1
ATOM 3209 C C . VAL B 1 54 ? -3.957 41.469 18.688 1 97.12 54 VAL B C 1
ATOM 3211 O O . VAL B 1 54 ? -2.754 41.438 18.406 1 97.12 54 VAL B O 1
ATOM 3214 N N . THR B 1 55 ? -4.441 42 19.766 1 96.69 55 THR B N 1
ATOM 3215 C CA . THR B 1 55 ? -3.553 42.5 20.812 1 96.69 55 THR B CA 1
ATOM 3216 C C . THR B 1 55 ? -3.752 41.688 22.109 1 96.69 55 THR B C 1
ATOM 3218 O O . THR B 1 55 ? -4.859 41.25 22.391 1 96.69 55 THR B O 1
ATOM 3221 N N . LYS B 1 56 ? -2.744 41.375 22.781 1 94.5 56 LYS B N 1
ATOM 3222 C CA . LYS B 1 56 ? -2.744 40.875 24.156 1 94.5 56 LYS B CA 1
ATOM 3223 C C . LYS B 1 56 ? -2.176 41.938 25.109 1 94.5 56 LYS B C 1
ATOM 3225 O O . LYS B 1 56 ? -0.999 42.281 25.031 1 94.5 56 LYS B O 1
ATOM 3230 N N . ASP B 1 57 ? -2.969 42.469 25.984 1 91.69 57 ASP B N 1
ATOM 3231 C CA . ASP B 1 57 ? -2.572 43.531 26.922 1 91.69 57 ASP B CA 1
ATOM 3232 C C . ASP B 1 57 ? -2.02 44.719 26.172 1 91.69 57 ASP B C 1
ATOM 3234 O O . ASP B 1 57 ? -0.964 45.25 26.531 1 91.69 57 ASP B O 1
ATOM 3238 N N . GLY B 1 58 ? -2.562 45 25.031 1 90.62 58 GLY B N 1
ATOM 3239 C CA . GLY B 1 58 ? -2.234 46.188 24.25 1 90.62 58 GLY B CA 1
ATOM 3240 C C . GLY B 1 58 ? -1.096 45.969 23.281 1 90.62 58 GLY B C 1
ATOM 3241 O O . GLY B 1 58 ? -0.761 46.844 22.5 1 90.62 58 GLY B O 1
ATOM 3242 N N . VAL B 1 59 ? -0.525 44.844 23.344 1 94.81 59 VAL B N 1
ATOM 3243 C CA . VAL B 1 59 ? 0.607 44.562 22.484 1 94.81 59 VAL B CA 1
ATOM 3244 C C . VAL B 1 59 ? 0.147 43.719 21.297 1 94.81 59 VAL B C 1
ATOM 3246 O O . VAL B 1 59 ? -0.454 42.656 21.5 1 94.81 59 VAL B O 1
ATOM 3249 N N . PRO B 1 60 ? 0.451 44.156 20.141 1 95.62 60 PRO B N 1
ATOM 3250 C CA . PRO B 1 60 ? 0.052 43.375 18.969 1 95.62 60 PRO B CA 1
ATOM 3251 C C . PRO B 1 60 ? 0.75 42.031 18.906 1 95.62 60 PRO B C 1
ATOM 3253 O O . PRO B 1 60 ? 1.931 41.906 19.25 1 95.62 60 PRO B O 1
ATOM 3256 N N . MET B 1 61 ? 0.048 41.062 18.438 1 95.12 61 MET B N 1
ATOM 3257 C CA . MET B 1 61 ? 0.58 39.688 18.297 1 95.12 61 MET B CA 1
ATOM 3258 C C . MET B 1 61 ? 0.866 39.375 16.844 1 95.12 61 MET B C 1
ATOM 3260 O O . MET B 1 61 ? 0.07 39.688 15.961 1 95.12 61 MET B O 1
ATOM 3264 N N . SER B 1 62 ? 2.068 38.812 16.609 1 92.69 62 SER B N 1
ATOM 3265 C CA . SER B 1 62 ? 2.363 38.25 15.289 1 92.69 62 SER B CA 1
ATOM 3266 C C . SER B 1 62 ? 1.585 36.969 15.047 1 92.69 62 SER B C 1
ATOM 3268 O O . SER B 1 62 ? 0.992 36.406 15.969 1 92.69 62 SER B O 1
ATOM 3270 N N . PHE B 1 63 ? 1.524 36.562 13.844 1 93.81 63 PHE B N 1
ATOM 3271 C CA . PHE B 1 63 ? 0.91 35.281 13.516 1 93.81 63 PHE B CA 1
ATOM 3272 C C . PHE B 1 63 ? 1.522 34.156 14.344 1 93.81 63 PHE B C 1
ATOM 3274 O O . PHE B 1 63 ? 0.802 33.312 14.891 1 93.81 63 PHE B O 1
ATOM 3281 N N . ALA B 1 64 ? 2.842 34.156 14.414 1 90.88 64 ALA B N 1
ATOM 3282 C CA . ALA B 1 64 ? 3.549 33.125 15.156 1 90.88 64 ALA B CA 1
ATOM 3283 C C . ALA B 1 64 ? 3.109 33.094 16.625 1 90.88 64 ALA B C 1
ATOM 3285 O O . ALA B 1 64 ? 2.914 32.031 17.203 1 90.88 64 ALA B O 1
ATOM 3286 N N . GLU B 1 65 ? 3 34.281 17.172 1 91.25 65 GLU B N 1
ATOM 3287 C CA . GLU B 1 65 ? 2.584 34.375 18.562 1 91.25 65 GLU B CA 1
ATOM 3288 C C . GLU B 1 65 ? 1.146 33.906 18.75 1 91.25 65 GLU B C 1
ATOM 3290 O O . GLU B 1 65 ? 0.843 33.188 19.719 1 91.25 65 GLU B O 1
ATOM 3295 N N . MET B 1 66 ? 0.283 34.344 17.844 1 93.56 66 MET B N 1
ATOM 3296 C CA . MET B 1 66 ? -1.114 33.906 17.875 1 93.56 66 MET B CA 1
ATOM 3297 C C . MET B 1 66 ? -1.229 32.406 17.75 1 93.56 66 MET B C 1
ATOM 3299 O O . MET B 1 66 ? -2.002 31.766 18.469 1 93.56 66 MET B O 1
ATOM 3303 N N . PHE B 1 67 ? -0.487 31.875 16.781 1 93.19 67 PHE B N 1
ATOM 3304 C CA . PHE B 1 67 ? -0.492 30.438 16.547 1 93.19 67 PHE B CA 1
ATOM 3305 C C . PHE B 1 67 ? -0.013 29.688 17.781 1 93.19 67 PHE B C 1
ATOM 3307 O O . PHE B 1 67 ? -0.616 28.688 18.172 1 93.19 67 PHE B O 1
ATOM 3314 N N . ASN B 1 68 ? 1.01 30.141 18.344 1 90.62 68 ASN B N 1
ATOM 3315 C CA . ASN B 1 68 ? 1.548 29.516 19.547 1 90.62 68 ASN B CA 1
ATOM 3316 C C . ASN B 1 68 ? 0.533 29.531 20.688 1 90.62 68 ASN B C 1
ATOM 3318 O O . ASN B 1 68 ? 0.323 28.516 21.344 1 90.62 68 ASN B O 1
ATOM 3322 N N . HIS B 1 69 ? -0.012 30.672 20.891 1 93.19 69 HIS B N 1
ATOM 3323 C CA . HIS B 1 69 ? -1.015 30.797 21.953 1 93.19 69 HIS B CA 1
ATOM 3324 C C . HIS B 1 69 ? -2.184 29.844 21.703 1 93.19 69 HIS B C 1
ATOM 3326 O O . HIS B 1 69 ? -2.602 29.125 22.609 1 93.19 69 HIS B O 1
ATOM 3332 N N . SER B 1 70 ? -2.709 29.891 20.484 1 94.75 70 SER B N 1
ATOM 3333 C CA . SER B 1 70 ? -3.846 29.047 20.125 1 94.75 70 SER B CA 1
ATOM 3334 C C . SER B 1 70 ? -3.523 27.578 20.344 1 94.75 70 SER B C 1
ATOM 3336 O O . SER B 1 70 ? -4.379 26.797 20.781 1 94.75 70 SER B O 1
ATOM 3338 N N . SER B 1 71 ? -2.318 27.172 20.047 1 92.75 71 SER B N 1
ATOM 3339 C CA . SER B 1 71 ? -1.891 25.781 20.172 1 92.75 71 SER B CA 1
ATOM 3340 C C . SER B 1 71 ? -1.823 25.344 21.625 1 92.75 71 SER B C 1
ATOM 3342 O O . SER B 1 71 ? -1.863 24.156 21.938 1 92.75 71 SER B O 1
ATOM 3344 N N . THR B 1 72 ? -1.638 26.266 22.547 1 91.38 72 THR B N 1
ATOM 3345 C CA . THR B 1 72 ? -1.612 25.953 23.969 1 91.38 72 THR B CA 1
ATOM 3346 C C . THR B 1 72 ? -3.027 25.766 24.5 1 91.38 72 THR B C 1
ATOM 3348 O O . THR B 1 72 ? -3.23 25.078 25.5 1 91.38 72 THR B O 1
ATOM 3351 N N . GLN B 1 73 ? -3.992 26.359 23.812 1 90.5 73 GLN B N 1
ATOM 3352 C CA . GLN B 1 73 ? -5.367 26.344 24.297 1 90.5 73 GLN B CA 1
ATOM 3353 C C . GLN B 1 73 ? -6.145 25.172 23.734 1 90.5 73 GLN B C 1
ATOM 3355 O O . GLN B 1 73 ? -7.109 24.703 24.328 1 90.5 73 GLN B O 1
ATOM 3360 N N . TYR B 1 74 ? -5.75 24.812 22.609 1 86.38 74 TYR B N 1
ATOM 3361 C CA . TYR B 1 74 ? -6.473 23.766 21.891 1 86.38 74 TYR B CA 1
ATOM 3362 C C . TYR B 1 74 ? -5.551 22.609 21.531 1 86.38 74 TYR B C 1
ATOM 3364 O O . TYR B 1 74 ? -4.52 22.812 20.875 1 86.38 74 TYR B O 1
ATOM 3372 N N . ASP B 1 75 ? -6.004 21.438 22.016 1 85.19 75 ASP B N 1
ATOM 3373 C CA . ASP B 1 75 ? -5.238 20.234 21.672 1 85.19 75 ASP B CA 1
ATOM 3374 C C . ASP B 1 75 ? -5.23 20.016 20.156 1 85.19 75 ASP B C 1
ATOM 3376 O O . ASP B 1 75 ? -6.27 20.125 19.5 1 85.19 75 ASP B O 1
ATOM 3380 N N . ARG B 1 76 ? -4.156 19.828 19.516 1 88.88 76 ARG B N 1
ATOM 3381 C CA . ARG B 1 76 ? -3.961 19.562 18.094 1 88.88 76 ARG B CA 1
ATOM 3382 C C . ARG B 1 76 ? -4.406 20.75 17.234 1 88.88 76 ARG B C 1
ATOM 3384 O O . ARG B 1 76 ? -4.957 20.562 16.156 1 88.88 76 ARG B O 1
ATOM 3391 N N . PHE B 1 77 ? -4.27 21.859 17.797 1 92.88 77 PHE B N 1
ATOM 3392 C CA . PHE B 1 77 ? -4.605 23.094 17.094 1 92.88 77 PHE B CA 1
ATOM 3393 C C . PHE B 1 77 ? -3.859 23.188 15.773 1 92.88 77 PHE B C 1
ATOM 3395 O O . PHE B 1 77 ? -4.418 23.625 14.773 1 92.88 77 PHE B O 1
ATOM 3402 N N . ASP B 1 78 ? -2.611 22.797 15.734 1 92.06 78 ASP B N 1
ATOM 3403 C CA . ASP B 1 78 ? -1.771 22.922 14.547 1 92.06 78 ASP B CA 1
ATOM 3404 C C . ASP B 1 78 ? -2.357 22.141 13.375 1 92.06 78 ASP B C 1
ATOM 3406 O O . ASP B 1 78 ? -2.41 22.656 12.25 1 92.06 78 ASP B O 1
ATOM 3410 N N . ILE B 1 79 ? -2.869 20.969 13.656 1 94.06 79 ILE B N 1
ATOM 3411 C CA . ILE B 1 79 ? -3.434 20.125 12.609 1 94.06 79 ILE B CA 1
ATOM 3412 C C . ILE B 1 79 ? -4.781 20.688 12.164 1 94.06 79 ILE B C 1
ATOM 3414 O O . ILE B 1 79 ? -5.031 20.828 10.961 1 94.06 79 ILE B O 1
ATOM 3418 N N . ALA B 1 80 ? -5.594 21.016 13.148 1 95.69 80 ALA B N 1
ATOM 3419 C CA . ALA B 1 80 ? -6.914 21.562 12.844 1 95.69 80 ALA B CA 1
ATOM 3420 C C . ALA B 1 80 ? -6.797 22.859 12.055 1 95.69 80 ALA B C 1
ATOM 3422 O O . ALA B 1 80 ? -7.59 23.109 11.148 1 95.69 80 ALA B O 1
ATOM 3423 N N . TYR B 1 81 ? -5.824 23.594 12.422 1 96.31 81 TYR B N 1
ATOM 3424 C CA . TYR B 1 81 ? -5.648 24.891 11.758 1 96.31 81 TYR B CA 1
ATOM 3425 C C . TYR B 1 81 ? -5.293 24.703 10.289 1 96.31 81 TYR B C 1
ATOM 3427 O O . TYR B 1 81 ? -5.789 25.438 9.43 1 96.31 81 TYR B O 1
ATOM 3435 N N . LEU B 1 82 ? -4.414 23.781 10 1 95.81 82 LEU B N 1
ATOM 3436 C CA . LEU B 1 82 ? -4.02 23.547 8.617 1 95.81 82 LEU B CA 1
ATOM 3437 C C . LEU B 1 82 ? -5.223 23.141 7.77 1 95.81 82 LEU B C 1
ATOM 3439 O O . LEU B 1 82 ? -5.363 23.594 6.633 1 95.81 82 LEU B O 1
ATOM 3443 N N . VAL B 1 83 ? -6.051 22.312 8.305 1 97.25 83 VAL B N 1
ATOM 3444 C CA . VAL B 1 83 ? -7.25 21.891 7.594 1 97.25 83 VAL B CA 1
ATOM 3445 C C . VAL B 1 83 ? -8.203 23.078 7.434 1 97.25 83 VAL B C 1
ATOM 3447 O O . VAL B 1 83 ? -8.742 23.312 6.352 1 97.25 83 VAL B O 1
ATOM 3450 N N . TYR B 1 84 ? -8.391 23.844 8.5 1 97.38 84 TYR B N 1
ATOM 3451 C CA . TYR B 1 84 ? -9.219 25.047 8.469 1 97.38 84 TYR B CA 1
ATOM 3452 C C . TYR B 1 84 ? -8.734 26.016 7.402 1 97.38 84 TYR B C 1
ATOM 3454 O O . TYR B 1 84 ? -9.523 26.469 6.57 1 97.38 84 TYR B O 1
ATOM 3462 N N . ARG B 1 85 ? -7.488 26.297 7.473 1 96.56 85 ARG B N 1
ATOM 3463 C CA . ARG B 1 85 ? -6.855 27.234 6.555 1 96.56 85 ARG B CA 1
ATOM 3464 C C . ARG B 1 85 ? -7.078 26.812 5.105 1 96.56 85 ARG B C 1
ATOM 3466 O O . ARG B 1 85 ? -7.41 27.656 4.258 1 96.56 85 ARG B O 1
ATOM 3473 N N . ASP B 1 86 ? -6.902 25.562 4.84 1 96.06 86 ASP B N 1
ATOM 3474 C CA . ASP B 1 86 ? -7.07 25.047 3.484 1 96.06 86 ASP B CA 1
ATOM 3475 C C . ASP B 1 86 ? -8.516 25.188 3.018 1 96.06 86 ASP B C 1
ATOM 3477 O O . ASP B 1 86 ? -8.773 25.672 1.913 1 96.06 86 ASP B O 1
ATOM 3481 N N . MET B 1 87 ? -9.414 24.812 3.838 1 96.06 87 MET B N 1
ATOM 3482 C CA . MET B 1 87 ? -10.828 24.875 3.477 1 96.06 87 MET B CA 1
ATOM 3483 C C . MET B 1 87 ? -11.281 26.312 3.271 1 96.06 87 MET B C 1
ATOM 3485 O O . MET B 1 87 ? -12.008 26.609 2.318 1 96.06 87 MET B O 1
ATOM 3489 N N . ARG B 1 88 ? -10.82 27.141 4.105 1 95.19 88 ARG B N 1
ATOM 3490 C CA . ARG B 1 88 ? -11.172 28.547 3.961 1 95.19 88 ARG B CA 1
ATOM 3491 C C . ARG B 1 88 ? -10.609 29.125 2.662 1 95.19 88 ARG B C 1
ATOM 3493 O O . ARG B 1 88 ? -11.281 29.891 1.974 1 95.19 88 ARG B O 1
ATOM 3500 N N . SER B 1 89 ? -9.391 28.766 2.412 1 93 89 SER B N 1
ATOM 3501 C CA . SER B 1 89 ? -8.742 29.266 1.205 1 93 89 SER B CA 1
ATOM 3502 C C . SER B 1 89 ? -9.469 28.797 -0.051 1 93 89 SER B C 1
ATOM 3504 O O . SER B 1 89 ? -9.359 29.422 -1.108 1 93 89 SER B O 1
ATOM 3506 N N . ARG B 1 90 ? -10.188 27.734 0.1 1 93.25 90 ARG B N 1
ATOM 3507 C CA . ARG B 1 90 ? -10.945 27.188 -1.024 1 93.25 90 ARG B CA 1
ATOM 3508 C C . ARG B 1 90 ? -12.312 27.859 -1.129 1 93.25 90 ARG B C 1
ATOM 3510 O O . ARG B 1 90 ? -13.094 27.562 -2.039 1 93.25 90 ARG B O 1
ATOM 3517 N N . GLY B 1 91 ? -12.625 28.703 -0.218 1 91.94 91 GLY B N 1
ATOM 3518 C CA . GLY B 1 91 ? -13.844 29.484 -0.31 1 91.94 91 GLY B CA 1
ATOM 3519 C C . GLY B 1 91 ? -14.961 28.969 0.567 1 91.94 91 GLY B C 1
ATOM 3520 O O . GLY B 1 91 ? -16.062 29.516 0.567 1 91.94 91 GLY B O 1
ATOM 3521 N N . PHE B 1 92 ? -14.695 27.969 1.34 1 94.62 92 PHE B N 1
ATOM 3522 C CA . PHE B 1 92 ? -15.727 27.422 2.223 1 94.62 92 PHE B CA 1
ATOM 3523 C C . PHE B 1 92 ? -15.883 28.281 3.467 1 94.62 92 PHE B C 1
ATOM 3525 O O . PHE B 1 92 ? -14.969 29.016 3.84 1 94.62 92 PHE B O 1
ATOM 3532 N N . VAL B 1 93 ? -17.094 28.234 4.004 1 94.88 93 VAL B N 1
ATOM 3533 C CA . VAL B 1 93 ? -17.297 28.719 5.363 1 94.88 93 VAL B CA 1
ATOM 3534 C C . VAL B 1 93 ? -17.016 27.594 6.363 1 94.88 93 VAL B C 1
ATOM 3536 O O . VAL B 1 93 ? -17.594 26.516 6.258 1 94.88 93 VAL B O 1
ATOM 3539 N N . VAL B 1 94 ? -16.094 27.859 7.281 1 96.06 94 VAL B N 1
ATOM 3540 C CA . VAL B 1 94 ? -15.648 26.797 8.188 1 96.06 94 VAL B CA 1
ATOM 3541 C C . VAL B 1 94 ? -15.781 27.281 9.633 1 96.06 94 VAL B C 1
ATOM 3543 O O . VAL B 1 94 ? -15.391 28.406 9.961 1 96.06 94 VAL B O 1
ATOM 3546 N N . LYS B 1 95 ? -16.344 26.438 10.453 1 94.69 95 LYS B N 1
ATOM 3547 C CA . LYS B 1 95 ? -16.484 26.734 11.875 1 94.69 95 LYS B CA 1
ATOM 3548 C C . LYS B 1 95 ? -15.867 25.641 12.734 1 94.69 95 LYS B C 1
ATOM 3550 O O . LYS B 1 95 ? -15.883 24.469 12.344 1 94.69 95 LYS B O 1
ATOM 3555 N N . ALA B 1 96 ? -15.297 26.047 13.82 1 93 96 ALA B N 1
ATOM 3556 C CA . ALA B 1 96 ? -14.828 25.062 14.789 1 93 96 ALA B CA 1
ATOM 3557 C C . ALA B 1 96 ? -15.992 24.281 15.398 1 93 96 ALA B C 1
ATOM 3559 O O . ALA B 1 96 ? -17.047 24.859 15.656 1 93 96 ALA B O 1
ATOM 3560 N N . GLU B 1 97 ? -15.844 22.984 15.539 1 87.56 97 GLU B N 1
ATOM 3561 C CA . GLU B 1 97 ? -16.859 22.141 16.156 1 87.56 97 GLU B CA 1
ATOM 3562 C C . GLU B 1 97 ? -16.438 21.688 17.547 1 87.56 97 GLU B C 1
ATOM 3564 O O . GLU B 1 97 ? -15.242 21.672 17.859 1 87.56 97 GLU B O 1
ATOM 3569 N N . SER B 1 98 ? -17.594 21.5 18.312 1 76.69 98 SER B N 1
ATOM 3570 C CA . SER B 1 98 ? -17.375 20.953 19.641 1 76.69 98 SER B CA 1
ATOM 3571 C C . SER B 1 98 ? -17.734 19.469 19.688 1 76.69 98 SER B C 1
ATOM 3573 O O . SER B 1 98 ? -18.578 19 18.922 1 76.69 98 SER B O 1
ATOM 3575 N N . GLY B 1 99 ? -16.891 18.547 20.219 1 76.44 99 GLY B N 1
ATOM 3576 C CA . GLY B 1 99 ? -17.203 17.125 20.328 1 76.44 99 GLY B CA 1
ATOM 3577 C C . GLY B 1 99 ? -16.188 16.234 19.641 1 76.44 99 GLY B C 1
ATOM 3578 O O . GLY B 1 99 ? -14.977 16.391 19.844 1 76.44 99 GLY B O 1
ATOM 3579 N N . HIS B 1 100 ? -16.953 15.375 18.734 1 82.38 100 HIS B N 1
ATOM 3580 C CA . HIS B 1 100 ? -16.109 14.352 18.156 1 82.38 100 HIS B CA 1
ATOM 3581 C C . HIS B 1 100 ? -15.43 14.852 16.875 1 82.38 100 HIS B C 1
ATOM 3583 O O . HIS B 1 100 ? -14.461 14.258 16.406 1 82.38 100 HIS B O 1
ATOM 3589 N N . PHE B 1 101 ? -15.953 15.961 16.312 1 92.62 101 PHE B N 1
ATOM 3590 C CA . PHE B 1 101 ? -15.406 16.5 15.07 1 92.62 101 PHE B CA 1
ATOM 3591 C C . PHE B 1 101 ? -14.664 17.797 15.32 1 92.62 101 PHE B C 1
ATOM 3593 O O . PHE B 1 101 ? -14.922 18.5 16.312 1 92.62 101 PHE B O 1
ATOM 3600 N N . ASP B 1 102 ? -13.828 18.125 14.453 1 95.12 102 ASP B N 1
ATOM 3601 C CA . ASP B 1 102 ? -13 19.312 14.648 1 95.12 102 ASP B CA 1
ATOM 3602 C C . ASP B 1 102 ? -13.609 20.531 13.969 1 95.12 102 ASP B C 1
ATOM 3604 O O . ASP B 1 102 ? -13.547 21.641 14.5 1 95.12 102 ASP B O 1
ATOM 3608 N N . LEU B 1 103 ? -14.164 20.297 12.781 1 96.69 103 LEU B N 1
ATOM 3609 C CA . LEU B 1 103 ? -14.664 21.422 11.992 1 96.69 103 LEU B CA 1
ATOM 3610 C C . LEU B 1 103 ? -16 21.062 11.336 1 96.69 103 LEU B C 1
ATOM 3612 O O . LEU B 1 103 ? -16.25 19.891 11.031 1 96.69 103 LEU B O 1
ATOM 3616 N N . SER B 1 104 ? -16.812 22.047 11.117 1 94.94 104 SER B N 1
ATOM 3617 C CA . SER B 1 104 ? -17.984 22 10.258 1 94.94 104 SER B CA 1
ATOM 3618 C C . SER B 1 104 ? -17.812 22.891 9.039 1 94.94 104 SER B C 1
ATOM 3620 O O . SER B 1 104 ? -17.375 24.031 9.156 1 94.94 104 SER B O 1
ATOM 3622 N N . VAL B 1 105 ? -18.109 22.328 7.941 1 95.25 105 VAL B N 1
ATOM 3623 C CA . VAL B 1 105 ? -17.891 23.062 6.695 1 95.25 105 VAL B CA 1
ATOM 3624 C C . VAL B 1 105 ? -19.234 23.312 6.008 1 95.25 105 VAL B C 1
ATOM 3626 O O . VAL B 1 105 ? -20 22.375 5.777 1 95.25 105 VAL B O 1
ATOM 3629 N N . PHE B 1 106 ? -19.422 24.578 5.66 1 93.88 106 PHE B N 1
ATOM 3630 C CA . PHE B 1 106 ? -20.641 25.016 4.984 1 93.88 106 PHE B CA 1
ATOM 3631 C C . PHE B 1 106 ? -20.375 25.297 3.508 1 93.88 106 PHE B C 1
ATOM 3633 O O . PHE B 1 106 ? -19.234 25.547 3.115 1 93.88 106 PHE B O 1
ATOM 3640 N N . PRO B 1 107 ? -21.438 25.125 2.738 1 87.38 107 PRO B N 1
ATOM 3641 C CA . PRO B 1 107 ? -21.234 25.359 1.306 1 87.38 107 PRO B CA 1
ATOM 3642 C C . PRO B 1 107 ? -20.703 26.75 0.997 1 87.38 107 PRO B C 1
ATOM 3644 O O . PRO B 1 107 ? -20.953 27.688 1.749 1 87.38 107 PRO B O 1
ATOM 3647 N N . ARG B 1 108 ? -20.078 26.797 -0.119 1 87.56 108 ARG B N 1
ATOM 3648 C CA . ARG B 1 108 ? -19.578 28.094 -0.584 1 87.56 108 ARG B CA 1
ATOM 3649 C C . ARG B 1 108 ? -20.703 29.078 -0.807 1 87.56 108 ARG B C 1
ATOM 3651 O O . ARG B 1 108 ? -21.781 28.703 -1.298 1 87.56 108 ARG B O 1
ATOM 3658 N N . GLY B 1 109 ? -20.5 30.266 -0.494 1 79.44 109 GLY B N 1
ATOM 3659 C CA . GLY B 1 109 ? -21.469 31.328 -0.761 1 79.44 109 GLY B CA 1
ATOM 3660 C C . GLY B 1 109 ? -22.609 31.344 0.225 1 79.44 109 GLY B C 1
ATOM 3661 O O . GLY B 1 109 ? -23.469 32.219 0.164 1 79.44 109 GLY B O 1
ATOM 3662 N N . SER B 1 110 ? -22.641 30.344 1.086 1 75.69 110 SER B N 1
ATOM 3663 C CA . SER B 1 110 ? -23.75 30.297 2.035 1 75.69 110 SER B CA 1
ATOM 3664 C C . SER B 1 110 ? -23.516 31.25 3.205 1 75.69 110 SER B C 1
ATOM 3666 O O . SER B 1 110 ? -22.375 31.656 3.459 1 75.69 110 SER B O 1
ATOM 3668 N N . VAL B 1 111 ? -24.719 31.688 3.645 1 73.31 111 VAL B N 1
ATOM 3669 C CA . VAL B 1 111 ? -24.672 32.438 4.902 1 73.31 111 VAL B CA 1
ATOM 3670 C C . VAL B 1 111 ? -24.938 31.469 6.066 1 73.31 111 VAL B C 1
ATOM 3672 O O . VAL B 1 111 ? -25.875 30.672 6.02 1 73.31 111 VAL B O 1
ATOM 3675 N N . MET B 1 112 ? -24 31.516 7.02 1 69.25 112 MET B N 1
ATOM 3676 C CA . MET B 1 112 ? -24 30.547 8.109 1 69.25 112 MET B CA 1
ATOM 3677 C C . MET B 1 112 ? -25.344 30.531 8.836 1 69.25 112 MET B C 1
ATOM 3679 O O . MET B 1 112 ? -25.844 29.469 9.211 1 69.25 112 MET B O 1
ATOM 3683 N N . SER B 1 113 ? -25.984 31.672 8.977 1 69.38 113 SER B N 1
ATOM 3684 C CA . SER B 1 113 ? -27.219 31.781 9.75 1 69.38 113 SER B CA 1
ATOM 3685 C C . SER B 1 113 ? -28.344 30.969 9.117 1 69.38 113 SER B C 1
ATOM 3687 O O . SER B 1 113 ? -29.281 30.578 9.797 1 69.38 113 SER B O 1
ATOM 3689 N N . ASN B 1 114 ? -28.156 30.531 7.945 1 70.75 114 ASN B N 1
ATOM 3690 C CA . ASN B 1 114 ? -29.25 29.891 7.238 1 70.75 114 ASN B CA 1
ATOM 3691 C C . ASN B 1 114 ? -28.797 28.594 6.562 1 70.75 114 ASN B C 1
ATOM 3693 O O . ASN B 1 114 ? -29.469 28.094 5.66 1 70.75 114 ASN B O 1
ATOM 3697 N N . SER B 1 115 ? -27.672 28.219 6.984 1 79.62 115 SER B N 1
ATOM 3698 C CA . SER B 1 115 ? -27.156 27.062 6.254 1 79.62 115 SER B CA 1
ATOM 3699 C C . SER B 1 115 ? -26.797 25.922 7.203 1 79.62 115 SER B C 1
ATOM 3701 O O . SER B 1 115 ? -26.609 26.141 8.406 1 79.62 115 SER B O 1
ATOM 3703 N N . ARG B 1 116 ? -26.938 24.734 6.695 1 87.38 116 ARG B N 1
ATOM 3704 C CA . ARG B 1 116 ? -26.469 23.547 7.402 1 87.38 116 ARG B CA 1
ATOM 3705 C C . ARG B 1 116 ? -25.109 23.094 6.875 1 87.38 116 ARG B C 1
ATOM 3707 O O . ARG B 1 116 ? -24.828 23.234 5.68 1 87.38 116 ARG B O 1
ATOM 3714 N N . PRO B 1 117 ? -24.344 22.609 7.805 1 91.38 117 PRO B N 1
ATOM 3715 C CA . PRO B 1 117 ? -23.047 22.125 7.336 1 91.38 117 PRO B CA 1
ATOM 3716 C C . PRO B 1 117 ? -23.172 20.969 6.352 1 91.38 117 PRO B C 1
ATOM 3718 O O . PRO B 1 117 ? -24.047 20.109 6.504 1 91.38 117 PRO B O 1
ATOM 3721 N N . MET B 1 118 ? -22.359 21.016 5.418 1 92.19 118 MET B N 1
ATOM 3722 C CA . MET B 1 118 ? -22.297 19.953 4.41 1 92.19 118 MET B CA 1
ATOM 3723 C C . MET B 1 118 ? -21.344 18.844 4.844 1 92.19 118 MET B C 1
ATOM 3725 O O . MET B 1 118 ? -21.641 17.672 4.645 1 92.19 118 MET B O 1
ATOM 3729 N N . TYR B 1 119 ? -20.234 19.25 5.422 1 94.5 119 TYR B N 1
ATOM 3730 C CA . TYR B 1 119 ? -19.219 18.297 5.859 1 94.5 119 TYR B CA 1
ATOM 3731 C C . TYR B 1 119 ? -18.953 18.438 7.352 1 94.5 119 TYR B C 1
ATOM 3733 O O . TYR B 1 119 ? -18.922 19.547 7.883 1 94.5 119 TYR B O 1
ATOM 3741 N N . LEU B 1 120 ? -18.812 17.359 7.977 1 95.56 120 LEU B N 1
ATOM 3742 C CA . LEU B 1 120 ? -18.125 17.281 9.25 1 95.56 120 LEU B CA 1
ATOM 3743 C C . LEU B 1 120 ? -16.703 16.766 9.062 1 95.56 120 LEU B C 1
ATOM 3745 O O . LEU B 1 120 ? -16.484 15.766 8.375 1 95.56 120 LEU B O 1
ATOM 3749 N N . VAL B 1 121 ? -15.727 17.469 9.656 1 96.19 121 VAL B N 1
ATOM 3750 C CA . VAL B 1 121 ? -14.336 17.188 9.32 1 96.19 121 VAL B CA 1
ATOM 3751 C C . VAL B 1 121 ? -13.578 16.781 10.578 1 96.19 121 VAL B C 1
ATOM 3753 O O . VAL B 1 121 ? -13.703 17.406 11.633 1 96.19 121 VAL B O 1
ATOM 3756 N N . ARG B 1 122 ? -12.93 15.719 10.445 1 94.81 122 ARG B N 1
ATOM 3757 C CA . ARG B 1 122 ? -11.891 15.344 11.398 1 94.81 122 ARG B CA 1
ATOM 3758 C C . ARG B 1 122 ? -10.5 15.68 10.859 1 94.81 122 ARG B C 1
ATOM 3760 O O . ARG B 1 122 ? -10.125 15.234 9.773 1 94.81 122 ARG B O 1
ATOM 3767 N N . ALA B 1 123 ? -9.758 16.531 11.555 1 95.31 123 ALA B N 1
ATOM 3768 C CA . ALA B 1 123 ? -8.375 16.844 11.219 1 95.31 123 ALA B CA 1
ATOM 3769 C C . ALA B 1 123 ? -7.41 15.906 11.953 1 95.31 123 ALA B C 1
ATOM 3771 O O . ALA B 1 123 ? -7.367 15.891 13.18 1 95.31 123 ALA B O 1
ATOM 3772 N N . VAL B 1 124 ? -6.629 15.156 11.156 1 93.56 124 VAL B N 1
ATOM 3773 C CA . VAL B 1 124 ? -5.766 14.156 11.781 1 93.56 124 VAL B CA 1
ATOM 3774 C C . VAL B 1 124 ? -4.367 14.234 11.18 1 93.56 124 VAL B C 1
ATOM 3776 O O . VAL B 1 124 ? -4.191 14.719 10.062 1 93.56 124 VAL B O 1
ATOM 3779 N N . SER B 1 125 ? -3.426 13.82 12 1 92.75 125 SER B N 1
ATOM 3780 C CA . SER B 1 125 ? -2.061 13.664 11.508 1 92.75 125 SER B CA 1
ATOM 3781 C C . SER B 1 125 ? -1.886 12.336 10.773 1 92.75 125 SER B C 1
ATOM 3783 O O . SER B 1 125 ? -2.562 11.352 11.094 1 92.75 125 SER B O 1
ATOM 3785 N N . GLU B 1 126 ? -0.986 12.305 9.828 1 91.81 126 GLU B N 1
ATOM 3786 C CA . GLU B 1 126 ? -0.677 11.055 9.141 1 91.81 126 GLU B CA 1
ATOM 3787 C C . GLU B 1 126 ? -0.197 9.992 10.125 1 91.81 126 GLU B C 1
ATOM 3789 O O . GLU B 1 126 ? -0.282 8.789 9.844 1 91.81 126 GLU B O 1
ATOM 3794 N N . ARG B 1 127 ? 0.224 10.438 11.273 1 89.06 127 ARG B N 1
ATOM 3795 C CA . ARG B 1 127 ? 0.812 9.508 12.234 1 89.06 127 ARG B CA 1
ATOM 3796 C C . ARG B 1 127 ? -0.193 9.133 13.32 1 89.06 127 ARG B C 1
ATOM 3798 O O . ARG B 1 127 ? 0.11 8.328 14.203 1 89.06 127 ARG B O 1
ATOM 3805 N N . ASP B 1 128 ? -1.35 9.711 13.18 1 86.75 128 ASP B N 1
ATOM 3806 C CA . ASP B 1 128 ? -2.406 9.336 14.109 1 86.75 128 ASP B CA 1
ATOM 3807 C C . ASP B 1 128 ? -2.869 7.898 13.867 1 86.75 128 ASP B C 1
ATOM 3809 O O . ASP B 1 128 ? -2.748 7.387 12.75 1 86.75 128 ASP B O 1
ATOM 3813 N N . VAL B 1 129 ? -3.219 7.305 14.938 1 82.12 129 VAL B N 1
ATOM 3814 C CA . VAL B 1 129 ? -3.773 5.957 14.867 1 82.12 129 VAL B CA 1
ATOM 3815 C C . VAL B 1 129 ? -5.293 6.016 14.977 1 82.12 129 VAL B C 1
ATOM 3817 O O . VAL B 1 129 ? -5.832 6.777 15.781 1 82.12 129 VAL B O 1
ATOM 3820 N N . LEU B 1 130 ? -5.891 5.32 14.078 1 80.12 130 LEU B N 1
ATOM 3821 C CA . LEU B 1 130 ? -7.348 5.305 14.094 1 80.12 130 LEU B CA 1
ATOM 3822 C C . LEU B 1 130 ? -7.875 3.908 14.406 1 80.12 130 LEU B C 1
ATOM 3824 O O . LEU B 1 130 ? -7.344 2.914 13.898 1 80.12 130 LEU B O 1
ATOM 3828 N N . GLU B 1 131 ? -8.797 3.922 15.336 1 82.81 131 GLU B N 1
ATOM 3829 C CA . GLU B 1 131 ? -9.516 2.676 15.586 1 82.81 131 GLU B CA 1
ATOM 3830 C C . GLU B 1 131 ? -10.703 2.529 14.648 1 82.81 131 GLU B C 1
ATOM 3832 O O . GLU B 1 131 ? -11.508 3.453 14.508 1 82.81 131 GLU B O 1
ATOM 3837 N N . LEU B 1 132 ? -10.789 1.418 14.039 1 81.75 132 LEU B N 1
ATOM 3838 C CA . LEU B 1 132 ? -11.836 1.182 13.062 1 81.75 132 LEU B CA 1
ATOM 3839 C C . LEU B 1 132 ? -13.219 1.378 13.688 1 81.75 132 LEU B C 1
ATOM 3841 O O . LEU B 1 132 ? -14.141 1.847 13.016 1 81.75 132 LEU B O 1
ATOM 3845 N N . ASP B 1 133 ? -13.297 0.993 14.914 1 82.31 133 ASP B N 1
ATOM 3846 C CA . ASP B 1 133 ? -14.57 1.17 15.609 1 82.31 133 ASP B CA 1
ATOM 3847 C C . ASP B 1 133 ? -14.969 2.643 15.656 1 82.31 133 ASP B C 1
ATOM 3849 O O . ASP B 1 133 ? -16.156 2.977 15.531 1 82.31 133 ASP B O 1
ATOM 3853 N N . VAL B 1 134 ? -14.023 3.438 15.836 1 82.69 134 VAL B N 1
ATOM 3854 C CA . VAL B 1 134 ? -14.266 4.875 15.898 1 82.69 134 VAL B CA 1
ATOM 3855 C C . VAL B 1 134 ? -14.742 5.375 14.539 1 82.69 134 VAL B C 1
ATOM 3857 O O . VAL B 1 134 ? -15.695 6.152 14.453 1 82.69 134 VAL B O 1
ATOM 3860 N N . PHE B 1 135 ? -14.203 4.852 13.523 1 84.12 135 PHE B N 1
ATOM 3861 C CA . PHE B 1 135 ? -14.609 5.23 12.172 1 84.12 135 PHE B CA 1
ATOM 3862 C C . PHE B 1 135 ? -16.078 4.879 11.93 1 84.12 135 PHE B C 1
ATOM 3864 O O . PHE B 1 135 ? -16.828 5.707 11.422 1 84.12 135 PHE B O 1
ATOM 3871 N N . SER B 1 136 ? -16.297 3.674 12.273 1 85.19 136 SER B N 1
ATOM 3872 C CA . SER B 1 136 ? -17.656 3.184 12.047 1 85.19 136 SER B CA 1
ATOM 3873 C C . SER B 1 136 ? -18.688 4.051 12.758 1 85.19 136 SER B C 1
ATOM 3875 O O . SER B 1 136 ? -19.703 4.406 12.18 1 85.19 136 SER B O 1
ATOM 3877 N N . LYS B 1 137 ? -18.375 4.422 13.945 1 87 137 LYS B N 1
ATOM 3878 C CA . LYS B 1 137 ? -19.297 5.246 14.734 1 87 137 LYS B CA 1
ATOM 3879 C C . LYS B 1 137 ? -19.406 6.648 14.141 1 87 137 LYS B C 1
ATOM 3881 O O . LYS B 1 137 ? -20.516 7.203 14.078 1 87 137 LYS B O 1
ATOM 3886 N N . GLU B 1 138 ? -18.328 7.18 13.742 1 89.12 138 GLU B N 1
ATOM 3887 C CA . GLU B 1 138 ? -18.328 8.531 13.18 1 89.12 138 GLU B CA 1
ATOM 3888 C C . GLU B 1 138 ? -19.094 8.578 11.859 1 89.12 138 GLU B C 1
ATOM 3890 O O . GLU B 1 138 ? -19.828 9.531 11.602 1 89.12 138 GLU B O 1
ATOM 3895 N N . VAL B 1 139 ? -18.891 7.586 11.094 1 90.94 139 VAL B N 1
ATOM 3896 C CA . VAL B 1 139 ? -19.609 7.496 9.828 1 90.94 139 VAL B CA 1
ATOM 3897 C C . VAL B 1 139 ? -21.109 7.391 10.078 1 90.94 139 VAL B C 1
ATOM 3899 O O . VAL B 1 139 ? -21.891 8.141 9.5 1 90.94 139 VAL B O 1
ATOM 3902 N N . ALA B 1 140 ? -21.438 6.473 10.93 1 90.62 140 ALA B N 1
ATOM 3903 C CA . ALA B 1 140 ? -22.859 6.277 11.242 1 90.62 140 ALA B CA 1
ATOM 3904 C C . ALA B 1 140 ? -23.484 7.566 11.766 1 90.62 140 ALA B C 1
ATOM 3906 O O . ALA B 1 140 ? -24.578 7.945 11.352 1 90.62 140 ALA B O 1
ATOM 3907 N N . HIS B 1 141 ? -22.75 8.203 12.625 1 89.94 141 HIS B N 1
ATOM 3908 C CA . HIS B 1 141 ? -23.234 9.445 13.219 1 89.94 141 HIS B CA 1
ATOM 3909 C C . HIS B 1 141 ? -23.422 10.523 12.156 1 89.94 141 HIS B C 1
ATOM 3911 O O . HIS B 1 141 ? -24.469 11.188 12.117 1 89.94 141 HIS B O 1
ATOM 3917 N N . THR B 1 142 ? -22.484 10.703 11.352 1 91.5 142 THR B N 1
ATOM 3918 C CA . THR B 1 142 ? -22.516 11.734 10.32 1 91.5 142 THR B CA 1
ATOM 3919 C C . THR B 1 142 ? -23.625 11.453 9.305 1 91.5 142 THR B C 1
ATOM 3921 O O . THR B 1 142 ? -24.391 12.344 8.945 1 91.5 142 THR B O 1
ATOM 3924 N N . GLU B 1 143 ? -23.672 10.25 8.906 1 92.19 143 GLU B N 1
ATOM 3925 C CA . GLU B 1 143 ? -24.672 9.883 7.902 1 92.19 143 GLU B CA 1
ATOM 3926 C C . GLU B 1 143 ? -26.078 9.992 8.453 1 92.19 143 GLU B C 1
ATOM 3928 O O . GLU B 1 143 ? -27.016 10.359 7.727 1 92.19 143 GLU B O 1
ATOM 3933 N N . SER B 1 144 ? -26.297 9.711 9.688 1 92 144 SER B N 1
ATOM 3934 C CA . SER B 1 144 ? -27.609 9.836 10.312 1 92 144 SER B CA 1
ATOM 3935 C C . SER B 1 144 ? -28.094 11.281 10.305 1 92 144 SER B C 1
ATOM 3937 O O . SER B 1 144 ? -29.297 11.547 10.328 1 92 144 SER B O 1
ATOM 3939 N N . LYS B 1 145 ? -27.219 12.219 10.227 1 90.19 145 LYS B N 1
ATOM 3940 C CA . LYS B 1 145 ? -27.531 13.648 10.219 1 90.19 145 LYS B CA 1
ATOM 3941 C C . LYS B 1 145 ? -27.578 14.195 8.789 1 90.19 145 LYS B C 1
ATOM 3943 O O . LYS B 1 145 ? -27.688 15.406 8.586 1 90.19 145 LYS B O 1
ATOM 3948 N N . GLY B 1 146 ? -27.359 13.297 7.859 1 90.81 146 GLY B N 1
ATOM 3949 C CA . GLY B 1 146 ? -27.406 13.695 6.461 1 90.81 146 GLY B CA 1
ATOM 3950 C C . GLY B 1 146 ? -26.172 14.477 6.023 1 90.81 146 GLY B C 1
ATOM 3951 O O . GLY B 1 146 ? -26.266 15.305 5.113 1 90.81 146 GLY B O 1
ATOM 3952 N N . LYS B 1 147 ? -25.109 14.344 6.73 1 92.94 147 LYS B N 1
ATOM 3953 C CA . LYS B 1 147 ? -23.859 15.039 6.395 1 92.94 147 LYS B CA 1
ATOM 3954 C C . LYS B 1 147 ? -22.828 14.07 5.836 1 92.94 147 LYS B C 1
ATOM 3956 O O . LYS B 1 147 ? -23.047 12.859 5.797 1 92.94 147 LYS B O 1
ATOM 3961 N N . LYS B 1 148 ? -21.766 14.641 5.344 1 94 148 LYS B N 1
ATOM 3962 C CA . LYS B 1 148 ? -20.641 13.859 4.844 1 94 148 LYS B CA 1
ATOM 3963 C C . LYS B 1 148 ? -19.438 13.977 5.773 1 94 148 LYS B C 1
ATOM 3965 O O . LYS B 1 148 ? -19.141 15.062 6.277 1 94 148 LYS B O 1
ATOM 3970 N N . LEU B 1 149 ? -18.844 12.867 5.988 1 95.25 149 LEU B N 1
ATOM 3971 C CA . LEU B 1 149 ? -17.656 12.844 6.852 1 95.25 149 LEU B CA 1
ATOM 3972 C C . LEU B 1 149 ? -16.391 12.969 6.035 1 95.25 149 LEU B C 1
ATOM 3974 O O . LEU B 1 149 ? -16.141 12.164 5.129 1 95.25 149 LEU B O 1
ATOM 3978 N N . LEU B 1 150 ? -15.586 13.961 6.398 1 95.75 150 LEU B N 1
ATOM 3979 C CA . LEU B 1 150 ? -14.289 14.133 5.762 1 95.75 150 LEU B CA 1
ATOM 3980 C C . LEU B 1 150 ? -13.164 14.016 6.789 1 95.75 150 LEU B C 1
ATOM 3982 O O . LEU B 1 150 ? -13.289 14.516 7.91 1 95.75 150 LEU B O 1
ATOM 3986 N N . TYR B 1 151 ? -12.227 13.32 6.383 1 95.12 151 TYR B N 1
ATOM 3987 C CA . TYR B 1 151 ? -10.969 13.352 7.125 1 95.12 151 TYR B CA 1
ATOM 3988 C C . TYR B 1 151 ? -9.93 14.195 6.402 1 95.12 151 TYR B C 1
ATOM 3990 O O . TYR B 1 151 ? -9.617 13.953 5.234 1 95.12 151 TYR B O 1
ATOM 3998 N N . GLY B 1 152 ? -9.477 15.234 7.031 1 96.12 152 GLY B N 1
ATOM 3999 C CA . GLY B 1 152 ? -8.305 15.953 6.57 1 96.12 152 GLY B CA 1
ATOM 4000 C C . GLY B 1 152 ? -7.012 15.453 7.188 1 96.12 152 GLY B C 1
ATOM 4001 O O . GLY B 1 152 ? -6.73 15.719 8.359 1 96.12 152 GLY B O 1
ATOM 4002 N N . VAL B 1 153 ? -6.242 14.75 6.418 1 95.56 153 VAL B N 1
ATOM 4003 C CA . VAL B 1 153 ? -5.004 14.156 6.914 1 95.56 153 VAL B CA 1
ATOM 4004 C C . VAL B 1 153 ? -3.824 15.07 6.586 1 95.56 153 VAL B C 1
ATOM 4006 O O . VAL B 1 153 ? -3.578 15.383 5.422 1 95.56 153 VAL B O 1
ATOM 4009 N N . VAL B 1 154 ? -3.172 15.469 7.633 1 95.5 154 VAL B N 1
ATOM 4010 C CA . VAL B 1 154 ? -1.998 16.328 7.492 1 95.5 154 VAL B CA 1
ATOM 4011 C C . VAL B 1 154 ? -0.729 15.484 7.621 1 95.5 154 VAL B C 1
ATOM 4013 O O . VAL B 1 154 ? -0.538 14.789 8.617 1 95.5 154 VAL B O 1
ATOM 4016 N N . ASP B 1 155 ? 0.096 15.555 6.629 1 94.5 155 ASP B N 1
ATOM 4017 C CA . ASP B 1 155 ? 1.318 14.758 6.703 1 94.5 155 ASP B CA 1
ATOM 4018 C C . ASP B 1 155 ? 2.402 15.492 7.492 1 94.5 155 ASP B C 1
ATOM 4020 O O . ASP B 1 155 ? 2.156 16.562 8.039 1 94.5 155 ASP B O 1
ATOM 4024 N N . GLU B 1 156 ? 3.523 14.969 7.629 1 93.06 156 GLU B N 1
ATOM 4025 C CA . GLU B 1 156 ? 4.574 15.477 8.508 1 93.06 156 GLU B CA 1
ATOM 4026 C C . GLU B 1 156 ? 5.121 16.812 8 1 93.06 156 GLU B C 1
ATOM 4028 O O . GLU B 1 156 ? 5.762 17.547 8.75 1 93.06 156 GLU B O 1
ATOM 4033 N N . GLU B 1 157 ? 4.883 17.172 6.781 1 91.12 157 GLU B N 1
ATOM 4034 C CA . GLU B 1 157 ? 5.371 18.422 6.23 1 91.12 157 GLU B CA 1
ATOM 4035 C C . GLU B 1 157 ? 4.242 19.453 6.113 1 91.12 157 GLU B C 1
ATOM 4037 O O . GLU B 1 157 ? 4.465 20.578 5.66 1 91.12 157 GLU B O 1
ATOM 4042 N N . GLY B 1 158 ? 3.035 19.016 6.465 1 91.94 158 GLY B N 1
ATOM 4043 C CA . GLY B 1 158 ? 1.938 19.969 6.516 1 91.94 158 GLY B CA 1
ATOM 4044 C C . GLY B 1 158 ? 1.038 19.906 5.297 1 91.94 158 GLY B C 1
ATOM 4045 O O . GLY B 1 158 ? 0.088 20.688 5.18 1 91.94 158 GLY B O 1
ATOM 4046 N N . ASP B 1 159 ? 1.301 19 4.434 1 92.56 159 ASP B N 1
ATOM 4047 C CA . ASP B 1 159 ? 0.434 18.828 3.27 1 92.56 159 ASP B CA 1
ATOM 4048 C C . ASP B 1 159 ? -0.847 18.078 3.648 1 92.56 159 ASP B C 1
ATOM 4050 O O . ASP B 1 159 ? -0.835 17.219 4.527 1 92.56 159 ASP B O 1
ATOM 4054 N N . LEU B 1 160 ? -1.854 18.469 2.881 1 94.44 160 LEU B N 1
ATOM 4055 C CA . LEU B 1 160 ? -3.174 17.953 3.236 1 94.44 160 LEU B CA 1
ATOM 4056 C C . LEU B 1 160 ? -3.693 17 2.17 1 94.44 160 LEU B C 1
ATOM 4058 O O . LEU B 1 160 ? -3.506 17.234 0.974 1 94.44 160 LEU B O 1
ATOM 4062 N N . THR B 1 161 ? -4.281 15.922 2.619 1 94.06 161 THR B N 1
ATOM 4063 C CA . THR B 1 161 ? -5.078 15.016 1.803 1 94.06 161 THR B CA 1
ATOM 4064 C C . THR B 1 161 ? -6.434 14.75 2.455 1 94.06 161 THR B C 1
ATOM 4066 O O . THR B 1 161 ? -6.512 14.5 3.658 1 94.06 161 THR B O 1
ATOM 4069 N N . TYR B 1 162 ? -7.504 14.844 1.668 1 95.75 162 TYR B N 1
ATOM 4070 C CA . TYR B 1 162 ? -8.836 14.633 2.223 1 95.75 162 TYR B CA 1
ATOM 4071 C C . TYR B 1 162 ? -9.383 13.266 1.815 1 95.75 162 TYR B C 1
ATOM 4073 O O . TYR B 1 162 ? -9.203 12.836 0.673 1 95.75 162 TYR B O 1
ATOM 4081 N N . TYR B 1 163 ? -10.039 12.68 2.725 1 93.44 163 TYR B N 1
ATOM 4082 C CA . TYR B 1 163 ? -10.727 11.422 2.463 1 93.44 163 TYR B CA 1
ATOM 4083 C C . TYR B 1 163 ? -12.188 11.508 2.871 1 93.44 163 TYR B C 1
ATOM 4085 O O . TYR B 1 163 ? -12.516 12.07 3.92 1 93.44 163 TYR B O 1
ATOM 4093 N N . HIS B 1 164 ? -13.016 11.094 1.99 1 95 164 HIS B N 1
ATOM 4094 C CA . HIS B 1 164 ? -14.422 10.898 2.318 1 95 164 HIS B CA 1
ATOM 4095 C C . HIS B 1 164 ? -14.688 9.469 2.779 1 95 164 HIS B C 1
ATOM 4097 O O . HIS B 1 164 ? -14.305 8.516 2.102 1 95 164 HIS B O 1
ATOM 4103 N N . MET B 1 165 ? -15.242 9.352 3.932 1 92.5 165 MET B N 1
ATOM 4104 C CA . MET B 1 165 ? -15.547 8.031 4.477 1 92.5 165 MET B CA 1
ATOM 4105 C C . MET B 1 165 ? -17.047 7.797 4.508 1 92.5 165 MET B C 1
ATOM 4107 O O . MET B 1 165 ? -17.812 8.664 4.938 1 92.5 165 MET B O 1
ATOM 4111 N N . SER B 1 166 ? -17.453 6.617 4.109 1 94.75 166 SER B N 1
ATOM 4112 C CA . SER B 1 166 ? -18.875 6.297 4.078 1 94.75 166 SER B CA 1
ATOM 4113 C C . SER B 1 166 ? -19.109 4.801 4.266 1 94.75 166 SER B C 1
ATOM 4115 O O . SER B 1 166 ? -18.203 3.998 4.066 1 94.75 166 SER B O 1
ATOM 4117 N N . SER B 1 167 ? -20.266 4.461 4.715 1 94.25 167 SER B N 1
ATOM 4118 C CA . SER B 1 167 ? -20.703 3.068 4.781 1 94.25 167 SER B CA 1
ATOM 4119 C C . SER B 1 167 ? -21.25 2.598 3.441 1 94.25 167 SER B C 1
ATOM 4121 O O . SER B 1 167 ? -21.906 3.363 2.73 1 94.25 167 SER B O 1
ATOM 4123 N N . ARG B 1 168 ? -20.938 1.331 3.125 1 94.69 168 ARG B N 1
ATOM 4124 C CA . ARG B 1 168 ? -21.438 0.726 1.896 1 94.69 168 ARG B CA 1
ATOM 4125 C C . ARG B 1 168 ? -22.125 -0.604 2.182 1 94.69 168 ARG B C 1
ATOM 4127 O O . ARG B 1 168 ? -21.875 -1.228 3.215 1 94.69 168 ARG B O 1
ATOM 4134 N N . ASP B 1 169 ? -23.016 -0.958 1.358 1 94.38 169 ASP B N 1
ATOM 4135 C CA . ASP B 1 169 ? -23.688 -2.256 1.397 1 94.38 169 ASP B CA 1
ATOM 4136 C C . ASP B 1 169 ? -23.641 -2.941 0.034 1 94.38 169 ASP B C 1
ATOM 4138 O O . ASP B 1 169 ? -24.656 -3.068 -0.641 1 94.38 169 ASP B O 1
ATOM 4142 N N . PRO B 1 170 ? -22.438 -3.418 -0.29 1 94.88 170 PRO B N 1
ATOM 4143 C CA . PRO B 1 170 ? -22.297 -4.023 -1.617 1 94.88 170 PRO B CA 1
ATOM 4144 C C . PRO B 1 170 ? -23.078 -5.316 -1.766 1 94.88 170 PRO B C 1
ATOM 4146 O O . PRO B 1 170 ? -23.188 -6.094 -0.814 1 94.88 170 PRO B O 1
ATOM 4149 N N . ARG B 1 171 ? -23.625 -5.508 -2.949 1 94.25 171 ARG B N 1
ATOM 4150 C CA . ARG B 1 171 ? -24.406 -6.691 -3.291 1 94.25 171 ARG B CA 1
ATOM 4151 C C . ARG B 1 171 ? -24.172 -7.102 -4.742 1 94.25 171 ARG B C 1
ATOM 4153 O O . ARG B 1 171 ? -23.812 -6.27 -5.574 1 94.25 171 ARG B O 1
ATOM 4160 N N . GLY B 1 172 ? -24.25 -8.445 -4.957 1 92.69 172 GLY B N 1
ATOM 4161 C CA . GLY B 1 172 ? -24.094 -8.969 -6.305 1 92.69 172 GLY B CA 1
ATOM 4162 C C . GLY B 1 172 ? -25.312 -9.719 -6.801 1 92.69 172 GLY B C 1
ATOM 4163 O O . GLY B 1 172 ? -26.344 -9.773 -6.113 1 92.69 172 GLY B O 1
ATOM 4164 N N . ARG B 1 173 ? -25.266 -10.289 -8.07 1 89.94 173 ARG B N 1
ATOM 4165 C CA . ARG B 1 173 ? -26.375 -10.984 -8.727 1 89.94 173 ARG B CA 1
ATOM 4166 C C . ARG B 1 173 ? -26.016 -12.453 -8.961 1 89.94 173 ARG B C 1
ATOM 4168 O O . ARG B 1 173 ? -26.797 -13.195 -9.555 1 89.94 173 ARG B O 1
ATOM 4175 N N . SER B 1 174 ? -24.828 -12.773 -8.484 1 83.56 174 SER B N 1
ATOM 4176 C CA . SER B 1 174 ? -24.344 -14.125 -8.734 1 83.56 174 SER B CA 1
ATOM 4177 C C . SER B 1 174 ? -24.453 -14.992 -7.484 1 83.56 174 SER B C 1
ATOM 4179 O O . SER B 1 174 ? -23.516 -15.047 -6.672 1 83.56 174 SER B O 1
ATOM 4181 N N . LEU B 1 175 ? -25.531 -15.656 -7.391 1 77.38 175 LEU B N 1
ATOM 4182 C CA . LEU B 1 175 ? -25.719 -16.516 -6.227 1 77.38 175 LEU B CA 1
ATOM 4183 C C . LEU B 1 175 ? -25.109 -17.891 -6.469 1 77.38 175 LEU B C 1
ATOM 4185 O O . LEU B 1 175 ? -25.094 -18.375 -7.602 1 77.38 175 LEU B O 1
ATOM 4189 N N . HIS B 1 176 ? -24.484 -18.359 -5.418 1 77.31 176 HIS B N 1
ATOM 4190 C CA . HIS B 1 176 ? -23.938 -19.703 -5.516 1 77.31 176 HIS B CA 1
ATOM 4191 C C . HIS B 1 176 ? -25.047 -20.719 -5.793 1 77.31 176 HIS B C 1
ATOM 4193 O O . HIS B 1 176 ? -26.078 -20.734 -5.105 1 77.31 176 HIS B O 1
ATOM 4199 N N . SER B 1 177 ? -24.844 -21.391 -6.934 1 76.81 177 SER B N 1
ATOM 4200 C CA . SER B 1 177 ? -25.812 -22.438 -7.258 1 76.81 177 SER B CA 1
ATOM 4201 C C . SER B 1 177 ? -25.328 -23.797 -6.793 1 76.81 177 SER B C 1
ATOM 4203 O O . SER B 1 177 ? -24.219 -24.219 -7.125 1 76.81 177 SER B O 1
ATOM 4205 N N . SER B 1 178 ? -26.078 -24.391 -5.922 1 76.19 178 SER B N 1
ATOM 4206 C CA . SER B 1 178 ? -25.719 -25.719 -5.453 1 76.19 178 SER B CA 1
ATOM 4207 C C . SER B 1 178 ? -25.938 -26.766 -6.547 1 76.19 178 SER B C 1
ATOM 4209 O O . SER B 1 178 ? -26.875 -26.641 -7.352 1 76.19 178 SER B O 1
ATOM 4211 N N . SER B 1 179 ? -24.938 -27.578 -6.625 1 75.19 179 SER B N 1
ATOM 4212 C CA . SER B 1 179 ? -25.047 -28.688 -7.582 1 75.19 179 SER B CA 1
ATOM 4213 C C . SER B 1 179 ? -25.531 -29.953 -6.902 1 75.19 179 SER B C 1
ATOM 4215 O O . SER B 1 179 ? -25.391 -30.109 -5.688 1 75.19 179 SER B O 1
ATOM 4217 N N . LYS B 1 180 ? -26.109 -30.828 -7.738 1 77.31 180 LYS B N 1
ATOM 4218 C CA . LYS B 1 180 ? -26.594 -32.094 -7.25 1 77.31 180 LYS B CA 1
ATOM 4219 C C . LYS B 1 180 ? -25.453 -33 -6.789 1 77.31 180 LYS B C 1
ATOM 4221 O O . LYS B 1 180 ? -25.578 -33.719 -5.797 1 77.31 180 LYS B O 1
ATOM 4226 N N . TYR B 1 181 ? -24.328 -32.875 -7.465 1 86.94 181 TYR B N 1
ATOM 4227 C CA . TYR B 1 181 ? -23.172 -33.688 -7.102 1 86.94 181 TYR B CA 1
ATOM 4228 C C . TYR B 1 181 ? -21.969 -32.812 -6.816 1 86.94 181 TYR B C 1
ATOM 4230 O O . TYR B 1 181 ? -21.734 -31.812 -7.512 1 86.94 181 TYR B O 1
ATOM 4238 N N . ALA B 1 182 ? -21.266 -33.219 -5.777 1 93.69 182 ALA B N 1
ATOM 4239 C CA . ALA B 1 182 ? -20.062 -32.5 -5.402 1 93.69 182 ALA B CA 1
ATOM 4240 C C . ALA B 1 182 ? -18.938 -32.75 -6.414 1 93.69 182 ALA B C 1
ATOM 4242 O O . ALA B 1 182 ? -18.766 -33.844 -6.898 1 93.69 182 ALA B O 1
ATOM 4243 N N . ALA B 1 183 ? -18.25 -31.734 -6.777 1 96.12 183 ALA B N 1
ATOM 4244 C CA . ALA B 1 183 ? -17.062 -31.859 -7.633 1 96.12 183 ALA B CA 1
ATOM 4245 C C . ALA B 1 183 ? -15.922 -32.562 -6.891 1 96.12 183 ALA B C 1
ATOM 4247 O O . ALA B 1 183 ? -15.914 -32.594 -5.66 1 96.12 183 ALA B O 1
ATOM 4248 N N . GLU B 1 184 ? -15.078 -33.156 -7.676 1 96.56 184 GLU B N 1
ATOM 4249 C CA . GLU B 1 184 ? -13.898 -33.812 -7.117 1 96.56 184 GLU B CA 1
ATOM 4250 C C . GLU B 1 184 ? -12.625 -33.031 -7.449 1 96.56 184 GLU B C 1
ATOM 4252 O O . GLU B 1 184 ? -12.414 -32.656 -8.602 1 96.56 184 GLU B O 1
ATOM 4257 N N . GLY B 1 185 ? -11.898 -32.75 -6.387 1 96.94 185 GLY B N 1
ATOM 4258 C CA . GLY B 1 185 ? -10.648 -32.031 -6.578 1 96.94 185 GLY B CA 1
ATOM 4259 C C . GLY B 1 185 ? -9.469 -32.656 -5.883 1 96.94 185 GLY B C 1
ATOM 4260 O O . GLY B 1 185 ? -9.641 -33.438 -4.938 1 96.94 185 GLY B O 1
ATOM 4261 N N . ARG B 1 186 ? -8.297 -32.406 -6.371 1 96.31 186 ARG B N 1
ATOM 4262 C CA . ARG B 1 186 ? -7.051 -32.875 -5.785 1 96.31 186 ARG B CA 1
ATOM 4263 C C . ARG B 1 186 ? -6.211 -31.734 -5.258 1 96.31 186 ARG B C 1
ATOM 4265 O O . ARG B 1 186 ? -5.953 -30.766 -5.98 1 96.31 186 ARG B O 1
ATOM 4272 N N . LEU B 1 187 ? -5.77 -31.891 -3.992 1 95.94 187 LEU B N 1
ATOM 4273 C CA . LEU B 1 187 ? -4.941 -30.859 -3.369 1 95.94 187 LEU B CA 1
ATOM 4274 C C . LEU B 1 187 ? -3.477 -31.047 -3.758 1 95.94 187 LEU B C 1
ATOM 4276 O O . LEU B 1 187 ? -2.891 -32.094 -3.521 1 95.94 187 LEU B O 1
ATOM 4280 N N . ILE B 1 188 ? -2.93 -30.078 -4.398 1 92.88 188 ILE B N 1
ATOM 4281 C CA . ILE B 1 188 ? -1.509 -30.016 -4.715 1 92.88 188 ILE B CA 1
ATOM 4282 C C . ILE B 1 188 ? -0.933 -28.688 -4.199 1 92.88 188 ILE B C 1
ATOM 4284 O O . ILE B 1 188 ? -1.253 -27.625 -4.719 1 92.88 188 ILE B O 1
ATOM 4288 N N . GLY B 1 189 ? -0.017 -28.812 -3.168 1 89.38 189 GLY B N 1
ATOM 4289 C CA . GLY B 1 189 ? 0.409 -27.594 -2.512 1 89.38 189 GLY B CA 1
ATOM 4290 C C . GLY B 1 189 ? -0.725 -26.859 -1.819 1 89.38 189 GLY B C 1
ATOM 4291 O O . GLY B 1 189 ? -1.37 -27.406 -0.924 1 89.38 189 GLY B O 1
ATOM 4292 N N . GLU B 1 190 ? -0.971 -25.672 -2.377 1 91.5 190 GLU B N 1
ATOM 4293 C CA . GLU B 1 190 ? -2.041 -24.875 -1.791 1 91.5 190 GLU B CA 1
ATOM 4294 C C . GLU B 1 190 ? -3.158 -24.625 -2.799 1 91.5 190 GLU B C 1
ATOM 4296 O O . GLU B 1 190 ? -3.9 -23.641 -2.684 1 91.5 190 GLU B O 1
ATOM 4301 N N . ARG B 1 191 ? -3.205 -25.516 -3.729 1 93.5 191 ARG B N 1
ATOM 4302 C CA . ARG B 1 191 ? -4.223 -25.406 -4.77 1 93.5 191 ARG B CA 1
ATOM 4303 C C . ARG B 1 191 ? -5.004 -26.703 -4.918 1 93.5 191 ARG B C 1
ATOM 4305 O O . ARG B 1 191 ? -4.484 -27.781 -4.625 1 93.5 191 ARG B O 1
ATOM 4312 N N . VAL B 1 192 ? -6.195 -26.516 -5.293 1 96.69 192 VAL B N 1
ATOM 4313 C CA . VAL B 1 192 ? -7.023 -27.672 -5.602 1 96.69 192 VAL B CA 1
ATOM 4314 C C . VAL B 1 192 ? -7.293 -27.734 -7.102 1 96.69 192 VAL B C 1
ATOM 4316 O O . VAL B 1 192 ? -7.801 -26.781 -7.688 1 96.69 192 VAL B O 1
ATOM 4319 N N . LEU B 1 193 ? -6.969 -28.844 -7.68 1 95.69 193 LEU B N 1
ATOM 4320 C CA . LEU B 1 193 ? -7.09 -29 -9.125 1 95.69 193 LEU B CA 1
ATOM 4321 C C . LEU B 1 193 ? -8.328 -29.828 -9.477 1 95.69 193 LEU B C 1
ATOM 4323 O O . LEU B 1 193 ? -8.547 -30.891 -8.906 1 95.69 193 LEU B O 1
ATOM 4327 N N . ILE B 1 194 ? -9.148 -29.297 -10.312 1 97.06 194 ILE B N 1
ATOM 4328 C CA . ILE B 1 194 ? -10.312 -29.969 -10.859 1 97.06 194 ILE B CA 1
ATOM 4329 C C . ILE B 1 194 ? -10.039 -30.406 -12.297 1 97.06 194 ILE B C 1
ATOM 4331 O O . ILE B 1 194 ? -9.688 -29.578 -13.141 1 97.06 194 ILE B O 1
ATOM 4335 N N . THR B 1 195 ? -10.25 -31.688 -12.586 1 94.88 195 THR B N 1
ATOM 4336 C CA . THR B 1 195 ? -9.859 -32.188 -13.898 1 94.88 195 THR B CA 1
ATOM 4337 C C . THR B 1 195 ? -11.078 -32.625 -14.703 1 94.88 195 THR B C 1
ATOM 4339 O O . THR B 1 195 ? -11.031 -32.656 -15.93 1 94.88 195 THR B O 1
ATOM 4342 N N . GLU B 1 196 ? -12.164 -32.938 -14 1 94.12 196 GLU B N 1
ATOM 4343 C CA . GLU B 1 196 ? -13.359 -33.406 -14.695 1 94.12 196 GLU B CA 1
ATOM 4344 C C . GLU B 1 196 ? -14.086 -32.25 -15.375 1 94.12 196 GLU B C 1
ATOM 4346 O O . GLU B 1 196 ? -14.406 -31.234 -14.734 1 94.12 196 GLU B O 1
ATOM 4351 N N . GLU B 1 197 ? -14.422 -32.406 -16.594 1 93.12 197 GLU B N 1
ATOM 4352 C CA . GLU B 1 197 ? -14.992 -31.344 -17.422 1 93.12 197 GLU B CA 1
ATOM 4353 C C . GLU B 1 197 ? -16.312 -30.828 -16.844 1 93.12 197 GLU B C 1
ATOM 4355 O O . GLU B 1 197 ? -16.547 -29.625 -16.828 1 93.12 197 GLU B O 1
ATOM 4360 N N . SER B 1 198 ? -17.141 -31.734 -16.484 1 92.94 198 SER B N 1
ATOM 4361 C CA . SER B 1 198 ? -18.438 -31.344 -15.945 1 92.94 198 SER B CA 1
ATOM 4362 C C . SER B 1 198 ? -18.281 -30.5 -14.68 1 92.94 198 SER B C 1
ATOM 4364 O O . SER B 1 198 ? -19.016 -29.547 -14.461 1 92.94 198 SER B O 1
ATOM 4366 N N . HIS B 1 199 ? -17.266 -30.922 -13.867 1 94.62 199 HIS B N 1
ATOM 4367 C CA . HIS B 1 199 ? -17 -30.172 -12.641 1 94.62 199 HIS B CA 1
ATOM 4368 C C . HIS B 1 199 ? -16.406 -28.797 -12.953 1 94.62 199 HIS B C 1
ATOM 4370 O O . HIS B 1 199 ? -16.734 -27.812 -12.281 1 94.62 199 HIS B O 1
ATOM 4376 N N . ILE B 1 200 ? -15.586 -28.75 -13.945 1 94.25 200 ILE B N 1
ATOM 4377 C CA . ILE B 1 200 ? -14.969 -27.5 -14.383 1 94.25 200 ILE B CA 1
ATOM 4378 C C . ILE B 1 200 ? -16.047 -26.531 -14.844 1 94.25 200 ILE B C 1
ATOM 4380 O O . ILE B 1 200 ? -15.992 -25.328 -14.516 1 94.25 200 ILE B O 1
ATOM 4384 N N . GLU B 1 201 ? -16.969 -27 -15.57 1 91.88 201 GLU B N 1
ATOM 4385 C CA . GLU B 1 201 ? -18.047 -26.141 -16.062 1 91.88 201 GLU B CA 1
ATOM 4386 C C . GLU B 1 201 ? -18.891 -25.578 -14.914 1 91.88 201 GLU B C 1
ATOM 4388 O O . GLU B 1 201 ? -19.172 -24.391 -14.883 1 91.88 201 GLU B O 1
ATOM 4393 N N . TYR B 1 202 ? -19.203 -26.422 -14.023 1 91.81 202 TYR B N 1
ATOM 4394 C CA . TYR B 1 202 ? -20.078 -26.031 -12.914 1 91.81 202 TYR B CA 1
ATOM 4395 C C . TYR B 1 202 ? -19.391 -25.031 -12.008 1 91.81 202 TYR B C 1
ATOM 4397 O O . TYR B 1 202 ? -19.953 -23.969 -11.703 1 91.81 202 TYR B O 1
ATOM 4405 N N . LEU B 1 203 ? -18.203 -25.312 -11.602 1 94.12 203 LEU B N 1
ATOM 4406 C CA . LEU B 1 203 ? -17.484 -24.469 -10.664 1 94.12 203 LEU B CA 1
ATOM 4407 C C . LEU B 1 203 ? -16.953 -23.219 -11.359 1 94.12 203 LEU B C 1
ATOM 4409 O O . LEU B 1 203 ? -17.031 -22.109 -10.82 1 94.12 203 LEU B O 1
ATOM 4413 N N . GLY B 1 204 ? -16.422 -23.422 -12.508 1 92.38 204 GLY B N 1
ATOM 4414 C CA . GLY B 1 204 ? -15.773 -22.344 -13.234 1 92.38 204 GLY B CA 1
ATOM 4415 C C . GLY B 1 204 ? -16.766 -21.422 -13.938 1 92.38 204 GLY B C 1
ATOM 4416 O O . GLY B 1 204 ? -16.984 -20.297 -13.508 1 92.38 204 GLY B O 1
ATOM 4417 N N . LYS B 1 205 ? -17.469 -21.906 -14.859 1 86.62 205 LYS B N 1
ATOM 4418 C CA . LYS B 1 205 ? -18.344 -21.109 -15.711 1 86.62 205 LYS B CA 1
ATOM 4419 C C . LYS B 1 205 ? -19.562 -20.625 -14.945 1 86.62 205 LYS B C 1
ATOM 4421 O O . LYS B 1 205 ? -19.938 -19.453 -15.039 1 86.62 205 LYS B O 1
ATOM 4426 N N . LYS B 1 206 ? -20.156 -21.453 -14.141 1 86.44 206 LYS B N 1
ATOM 4427 C CA . LYS B 1 206 ? -21.391 -21.094 -13.453 1 86.44 206 LYS B CA 1
ATOM 4428 C C . LYS B 1 206 ? -21.094 -20.453 -12.102 1 86.44 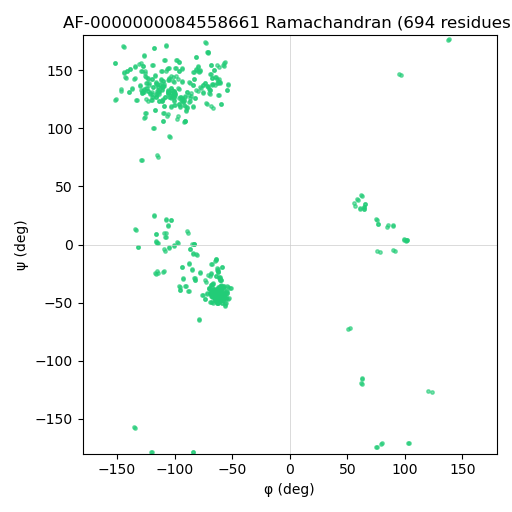206 LYS B C 1
ATOM 4430 O O . LYS B 1 206 ? -21.75 -19.484 -11.703 1 86.44 206 LYS B O 1
ATOM 4435 N N . GLY B 1 207 ? -20.094 -20.922 -11.484 1 91.62 207 GLY B N 1
ATOM 4436 C CA . GLY B 1 207 ? -19.797 -20.438 -10.141 1 91.62 207 GLY B CA 1
ATOM 4437 C C . GLY B 1 207 ? -18.797 -19.297 -10.133 1 91.62 207 GLY B C 1
ATOM 4438 O O . GLY B 1 207 ? -18.656 -18.594 -9.125 1 91.62 207 GLY B O 1
ATOM 4439 N N . PHE B 1 208 ? -18.031 -19.172 -11.25 1 93.56 208 PHE B N 1
ATOM 4440 C CA . PHE B 1 208 ? -16.984 -18.156 -11.406 1 93.56 208 PHE B CA 1
ATOM 4441 C C . PHE B 1 208 ? -15.859 -18.391 -10.406 1 93.56 208 PHE B C 1
ATOM 4443 O O . PHE B 1 208 ? -15.312 -17.422 -9.859 1 93.56 208 PHE B O 1
ATOM 4450 N N . TYR B 1 209 ? -15.625 -19.656 -10.086 1 95.31 209 TYR B N 1
ATOM 4451 C CA . TYR B 1 209 ? -14.5 -19.984 -9.219 1 95.31 209 TYR B CA 1
ATOM 4452 C C . TYR B 1 209 ? -13.281 -20.391 -10.047 1 95.31 209 TYR B C 1
ATOM 4454 O O . TYR B 1 209 ? -13.422 -20.922 -11.156 1 95.31 209 TYR B O 1
ATOM 4462 N N . GLY B 1 210 ? -12.148 -20.094 -9.477 1 95.12 210 GLY B N 1
ATOM 4463 C CA . GLY B 1 210 ? -10.906 -20.641 -9.969 1 95.12 210 GLY B CA 1
ATOM 4464 C C . GLY B 1 210 ? -10.422 -20 -11.25 1 95.12 210 GLY B C 1
ATOM 4465 O O . GLY B 1 210 ? -10.93 -18.938 -11.648 1 95.12 210 GLY B O 1
ATOM 4466 N N . LYS B 1 211 ? -9.391 -20.547 -11.758 1 94.31 211 LYS B N 1
ATOM 4467 C CA . LYS B 1 211 ? -8.75 -20.141 -13 1 94.31 211 LYS B CA 1
ATOM 4468 C C . LYS B 1 211 ? -8.242 -21.344 -13.789 1 94.31 211 LYS B C 1
ATOM 4470 O O . LYS B 1 211 ? -7.719 -22.297 -13.203 1 94.31 211 LYS B O 1
ATOM 4475 N N . MET B 1 212 ? -8.352 -21.234 -15.07 1 92.94 212 MET B N 1
ATOM 4476 C CA . MET B 1 212 ? -7.961 -22.344 -15.922 1 92.94 212 MET B CA 1
ATOM 4477 C C . MET B 1 212 ? -6.449 -22.391 -16.109 1 92.94 212 MET B C 1
ATOM 4479 O O . MET B 1 212 ? -5.82 -21.344 -16.312 1 92.94 212 MET B O 1
ATOM 4483 N N . MET B 1 213 ? -5.875 -23.531 -15.945 1 90.5 213 MET B N 1
ATOM 4484 C CA . MET B 1 213 ? -4.527 -23.875 -16.391 1 90.5 213 MET B CA 1
ATOM 4485 C C . MET B 1 213 ? -4.57 -25.031 -17.391 1 90.5 213 MET B C 1
ATOM 4487 O O . MET B 1 213 ? -4.633 -26.203 -17.016 1 90.5 213 MET B O 1
ATOM 4491 N N . GLY B 1 214 ? -4.465 -24.625 -18.656 1 86.38 214 GLY B N 1
ATOM 4492 C CA . GLY B 1 214 ? -4.754 -25.656 -19.641 1 86.38 214 GLY B CA 1
ATOM 4493 C C . GLY B 1 214 ? -6.176 -26.172 -19.562 1 86.38 214 GLY B C 1
ATOM 4494 O O . GLY B 1 214 ? -7.129 -25.406 -19.688 1 86.38 214 GLY B O 1
ATOM 4495 N N . ASN B 1 215 ? -6.27 -27.469 -19.312 1 90.44 215 ASN B N 1
ATOM 4496 C CA . ASN B 1 215 ? -7.598 -28.078 -19.219 1 90.44 215 ASN B CA 1
ATOM 4497 C C . ASN B 1 215 ? -7.98 -28.391 -17.781 1 90.44 215 ASN B C 1
ATOM 4499 O O . ASN B 1 215 ? -8.883 -29.188 -17.531 1 90.44 215 ASN B O 1
ATOM 4503 N N . ILE B 1 216 ? -7.258 -27.766 -16.875 1 93.81 216 ILE B N 1
ATOM 4504 C CA . ILE B 1 216 ? -7.5 -27.984 -15.453 1 93.81 216 ILE B CA 1
ATOM 4505 C C . ILE B 1 216 ? -7.973 -26.672 -14.812 1 93.81 216 ILE B C 1
ATOM 4507 O O . ILE B 1 216 ? -7.488 -25.594 -15.164 1 93.81 216 ILE B O 1
ATOM 4511 N N . LEU B 1 217 ? -8.977 -26.844 -13.938 1 96.12 217 LEU B N 1
ATOM 4512 C CA . LEU B 1 217 ? -9.398 -25.688 -13.133 1 96.12 217 LEU B CA 1
ATOM 4513 C C . LEU B 1 217 ? -8.68 -25.672 -11.789 1 96.12 217 LEU B C 1
ATOM 4515 O O . LEU B 1 217 ? -8.664 -26.672 -11.078 1 96.12 217 LEU B O 1
ATOM 4519 N N . GLN B 1 218 ? -8.039 -24.625 -11.562 1 95.56 218 GLN B N 1
ATOM 4520 C CA . GLN B 1 218 ? -7.348 -24.469 -10.289 1 95.56 218 GLN B CA 1
ATOM 4521 C C . GLN B 1 218 ? -8.164 -23.594 -9.328 1 95.56 218 GLN B C 1
ATOM 4523 O O . GLN B 1 218 ? -8.602 -22.5 -9.695 1 95.56 218 GLN B O 1
ATOM 4528 N N . LEU B 1 219 ? -8.367 -24.078 -8.133 1 97.25 219 LEU B N 1
ATOM 4529 C CA . LEU B 1 219 ? -9.047 -23.328 -7.078 1 97.25 219 LEU B CA 1
ATOM 4530 C C . LEU B 1 219 ? -8.07 -22.922 -5.984 1 97.25 219 LEU B C 1
ATOM 4532 O O . LEU B 1 219 ? -7.18 -23.703 -5.621 1 97.25 219 LEU B O 1
ATOM 4536 N N . SER B 1 220 ? -8.25 -21.719 -5.477 1 96.81 220 SER B N 1
ATOM 4537 C CA . SER B 1 220 ? -7.488 -21.312 -4.301 1 96.81 220 SER B CA 1
ATOM 4538 C C . SER B 1 220 ? -7.965 -22.047 -3.051 1 96.81 220 SER B C 1
ATOM 4540 O O . SER B 1 220 ? -9.031 -22.672 -3.059 1 96.81 220 SER B O 1
ATOM 4542 N N . LEU B 1 221 ? -7.164 -21.969 -2.002 1 96.81 221 LEU B N 1
ATOM 4543 C CA . LEU B 1 221 ? -7.57 -22.578 -0.737 1 96.81 221 LEU B CA 1
ATOM 4544 C C . LEU B 1 221 ? -8.852 -21.938 -0.213 1 96.81 221 LEU B C 1
ATOM 4546 O O . LEU B 1 221 ? -9.742 -22.625 0.28 1 96.81 221 LEU B O 1
ATOM 4550 N N . ILE B 1 222 ? -8.93 -20.641 -0.359 1 97.69 222 ILE B N 1
ATOM 4551 C CA . ILE B 1 222 ? -10.086 -19.906 0.135 1 97.69 222 ILE B CA 1
ATOM 4552 C C . ILE B 1 222 ? -11.336 -20.344 -0.613 1 97.69 222 ILE B C 1
ATOM 4554 O O . ILE B 1 222 ? -12.359 -20.672 0.005 1 97.69 222 ILE B O 1
ATOM 4558 N N . GLU B 1 223 ? -11.258 -20.391 -1.896 1 97.62 223 GLU B N 1
ATOM 4559 C CA . GLU B 1 223 ? -12.383 -20.859 -2.701 1 97.62 223 GLU B CA 1
ATOM 4560 C C . GLU B 1 223 ? -12.766 -22.281 -2.334 1 97.62 223 GLU B C 1
ATOM 4562 O O . GLU B 1 223 ? -13.953 -22.594 -2.168 1 97.62 223 GLU B O 1
ATOM 4567 N N . SER B 1 224 ? -11.773 -23.109 -2.197 1 97.94 224 SER B N 1
ATOM 4568 C CA . SER B 1 224 ? -12 -24.531 -1.906 1 97.94 224 SER B CA 1
ATOM 4569 C C . SER B 1 224 ? -12.703 -24.703 -0.563 1 97.94 224 SER B C 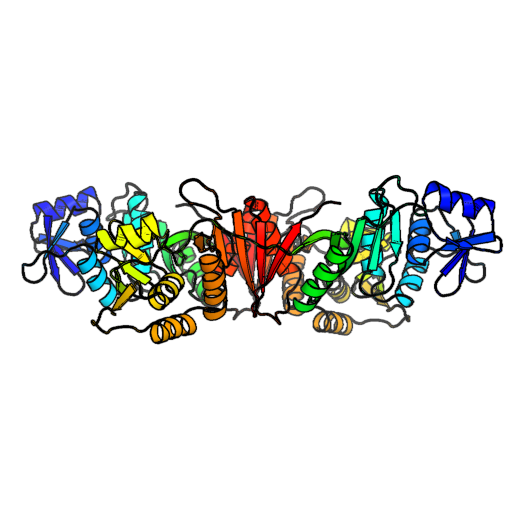1
ATOM 4571 O O . SER B 1 224 ? -13.656 -25.484 -0.452 1 97.94 224 SER B O 1
ATOM 4573 N N . CYS B 1 225 ? -12.234 -24.016 0.455 1 98.06 225 CYS B N 1
ATOM 4574 C CA . CYS B 1 225 ? -12.859 -24.094 1.77 1 98.06 225 CYS B CA 1
ATOM 4575 C C . CYS B 1 225 ? -14.328 -23.703 1.695 1 98.06 225 CYS B C 1
ATOM 4577 O O . CYS B 1 225 ? -15.188 -24.406 2.242 1 98.06 225 CYS B O 1
ATOM 4579 N N . PHE B 1 226 ? -14.617 -22.641 1.02 1 97.38 226 PHE B N 1
ATOM 4580 C CA . PHE B 1 226 ? -15.984 -22.156 0.899 1 97.38 226 PHE B CA 1
ATOM 4581 C C . PHE B 1 226 ? -16.859 -23.188 0.19 1 97.38 226 PHE B C 1
ATOM 4583 O O . PHE B 1 226 ? -17.938 -23.531 0.674 1 97.38 226 PHE B O 1
ATOM 4590 N N . ILE B 1 227 ? -16.391 -23.703 -0.958 1 97.12 227 ILE B N 1
ATOM 4591 C CA . ILE B 1 227 ? -17.172 -24.625 -1.768 1 97.12 227 ILE B CA 1
ATOM 4592 C C . ILE B 1 227 ? -17.375 -25.938 -1.008 1 97.12 227 ILE B C 1
ATOM 4594 O O . ILE B 1 227 ? -18.438 -26.547 -1.078 1 97.12 227 ILE B O 1
ATOM 4598 N N . MET B 1 228 ? -16.359 -26.375 -0.322 1 97.38 228 MET B N 1
ATOM 4599 C CA . MET B 1 228 ? -16.469 -27.578 0.492 1 97.38 228 MET B CA 1
ATOM 4600 C C . MET B 1 228 ? -17.516 -27.406 1.582 1 97.38 228 MET B C 1
ATOM 4602 O O . MET B 1 228 ? -18.297 -28.328 1.848 1 97.38 228 MET B O 1
ATOM 4606 N N . GLU B 1 229 ? -17.5 -26.281 2.207 1 95.94 229 GLU B N 1
ATOM 4607 C CA . GLU B 1 229 ? -18.484 -26 3.256 1 95.94 229 GLU B CA 1
ATOM 4608 C C . GLU B 1 229 ? -19.906 -26.047 2.715 1 95.94 229 GLU B C 1
ATOM 4610 O O . GLU B 1 229 ? -20.828 -26.406 3.436 1 95.94 229 GLU B O 1
ATOM 4615 N N . MET B 1 230 ? -20.031 -25.703 1.482 1 94.06 230 MET B N 1
ATOM 4616 C CA . MET B 1 230 ? -21.344 -25.734 0.843 1 94.06 230 MET B CA 1
ATOM 4617 C C . MET B 1 230 ? -21.719 -27.141 0.412 1 94.06 230 MET B C 1
ATOM 4619 O O . MET B 1 230 ? -22.844 -27.391 -0.036 1 94.06 230 MET B O 1
ATOM 4623 N N . GLY B 1 231 ? -20.766 -28.047 0.5 1 94.19 231 GLY B N 1
ATOM 4624 C CA . GLY B 1 231 ? -21 -29.438 0.135 1 94.19 231 GLY B CA 1
ATOM 4625 C C . GLY B 1 231 ? -20.828 -29.703 -1.348 1 94.19 231 GLY B C 1
ATOM 4626 O O . GLY B 1 231 ? -21.203 -30.766 -1.844 1 94.19 231 GLY B O 1
ATOM 4627 N N . ASP B 1 232 ? -20.172 -28.781 -2.094 1 96 232 ASP B N 1
ATOM 4628 C CA . ASP B 1 232 ? -20.141 -28.875 -3.549 1 96 232 ASP B CA 1
ATOM 4629 C C . ASP B 1 232 ? -18.75 -29.266 -4.043 1 96 232 ASP B C 1
ATOM 4631 O O . ASP B 1 232 ? -18.484 -29.234 -5.246 1 96 232 ASP B O 1
ATOM 4635 N N . LEU B 1 233 ? -17.844 -29.656 -3.102 1 97.38 233 LEU B N 1
ATOM 4636 C CA . LEU B 1 233 ? -16.5 -30.031 -3.486 1 97.38 233 LEU B CA 1
ATOM 4637 C C . LEU B 1 233 ? -15.914 -31.062 -2.51 1 97.38 233 LEU B C 1
ATOM 4639 O O . LEU B 1 233 ? -16 -30.875 -1.293 1 97.38 233 LEU B O 1
ATOM 4643 N N . ASN B 1 234 ? -15.5 -32.094 -2.99 1 97.88 234 ASN B N 1
ATOM 4644 C CA . ASN B 1 234 ? -14.688 -33.062 -2.256 1 97.88 234 ASN B CA 1
ATOM 4645 C C . ASN B 1 234 ? -13.219 -33 -2.666 1 97.88 234 ASN B C 1
ATOM 4647 O O . ASN B 1 234 ? -12.898 -32.969 -3.857 1 97.88 234 ASN B O 1
ATOM 4651 N N . VAL B 1 235 ? -12.344 -32.938 -1.677 1 98.25 235 VAL B N 1
ATOM 4652 C CA . VAL B 1 235 ? -10.922 -32.75 -1.976 1 98.25 235 VAL B CA 1
ATOM 4653 C C . VAL B 1 235 ? -10.125 -33.906 -1.416 1 98.25 235 VAL B C 1
ATOM 4655 O O . VAL B 1 235 ? -10.352 -34.344 -0.283 1 98.25 235 VAL B O 1
ATOM 4658 N N . THR B 1 236 ? -9.266 -34.5 -2.215 1 97.38 236 THR B N 1
ATOM 4659 C CA . THR B 1 236 ? -8.32 -35.531 -1.781 1 97.38 236 THR B CA 1
ATOM 4660 C C . THR B 1 236 ? -6.887 -35.031 -1.969 1 97.38 236 THR B C 1
ATOM 4662 O O . THR B 1 236 ? -6.598 -34.25 -2.869 1 97.38 236 THR B O 1
ATOM 4665 N N . THR B 1 237 ? -5.992 -35.438 -1.061 1 95.19 237 THR B N 1
ATOM 4666 C CA . THR B 1 237 ? -4.574 -35.156 -1.198 1 95.19 237 THR B CA 1
ATOM 4667 C C . THR B 1 237 ? -3.939 -36 -2.293 1 95.19 237 THR B C 1
ATOM 4669 O O . THR B 1 237 ? -4.602 -36.844 -2.885 1 95.19 237 THR B O 1
ATOM 4672 N N . GLN B 1 238 ? -2.701 -35.719 -2.57 1 88.75 238 GLN B N 1
ATOM 4673 C CA . GLN B 1 238 ? -1.959 -36.469 -3.572 1 88.75 238 GLN B CA 1
ATOM 4674 C C . GLN B 1 238 ? -1.852 -37.938 -3.178 1 88.75 238 GLN B C 1
ATOM 4676 O O . GLN B 1 238 ? -1.822 -38.812 -4.043 1 88.75 238 GLN B O 1
ATOM 4681 N N . SER B 1 239 ? -1.867 -38.188 -1.865 1 88.31 239 SER B N 1
ATOM 4682 C CA . SER B 1 239 ? -1.765 -39.531 -1.354 1 88.31 239 SER B CA 1
ATOM 4683 C C . SER B 1 239 ? -3.127 -40.219 -1.326 1 88.31 239 SER B C 1
ATOM 4685 O O . SER B 1 239 ? -3.229 -41.406 -0.977 1 88.31 239 SER B O 1
ATOM 4687 N N . GLY B 1 240 ? -4.215 -39.5 -1.604 1 90.12 240 GLY B N 1
ATOM 4688 C CA . GLY B 1 240 ? -5.543 -40.094 -1.671 1 90.12 240 GLY B CA 1
ATOM 4689 C C . GLY B 1 240 ? -6.348 -39.875 -0.4 1 90.12 240 GLY B C 1
ATOM 4690 O O . GLY B 1 240 ? -7.445 -40.438 -0.264 1 90.12 240 GLY B O 1
ATOM 4691 N N . GLU B 1 241 ? -5.816 -39.156 0.495 1 95.19 241 GLU B N 1
ATOM 4692 C CA . GLU B 1 241 ? -6.523 -38.875 1.741 1 95.19 241 GLU B CA 1
ATOM 4693 C C . GLU B 1 241 ? -7.598 -37.812 1.544 1 95.19 241 GLU B C 1
ATOM 4695 O O . GLU B 1 241 ? -7.363 -36.812 0.877 1 95.19 241 GLU B O 1
ATOM 4700 N N . GLU B 1 242 ? -8.727 -38.125 2.113 1 96.81 242 GLU B N 1
ATOM 4701 C CA . GLU B 1 242 ? -9.82 -37.156 2.02 1 96.81 242 GLU B CA 1
ATOM 4702 C C . GLU B 1 242 ? -9.602 -35.969 2.967 1 96.81 242 GLU B C 1
ATOM 4704 O O . GLU B 1 242 ? -9.203 -36.156 4.117 1 96.81 242 GLU B O 1
ATOM 4709 N N . MET B 1 243 ? -9.859 -34.875 2.477 1 97.44 243 MET B N 1
ATOM 4710 C CA . MET B 1 243 ? -9.781 -33.656 3.285 1 97.44 243 MET B CA 1
ATOM 4711 C C . MET B 1 243 ? -11.164 -33.219 3.73 1 97.44 243 MET B C 1
ATOM 4713 O O . MET B 1 243 ? -12.133 -33.312 2.973 1 97.44 243 MET B O 1
ATOM 4717 N N . THR B 1 244 ? -11.289 -32.75 4.984 1 97.62 244 THR B N 1
ATOM 4718 C CA . THR B 1 244 ? -12.5 -32.094 5.453 1 97.62 244 THR B CA 1
ATOM 4719 C C . THR B 1 244 ? -12.352 -30.562 5.383 1 97.62 244 THR B C 1
ATOM 4721 O O . THR B 1 244 ? -11.234 -30.047 5.281 1 97.62 244 THR B O 1
ATOM 4724 N N . PRO B 1 245 ? -13.477 -29.859 5.355 1 97 245 PRO B N 1
ATOM 4725 C CA . PRO B 1 245 ? -13.367 -28.406 5.391 1 97 245 PRO B CA 1
ATOM 4726 C C . PRO B 1 245 ? -12.5 -27.906 6.539 1 97 245 PRO B C 1
ATOM 4728 O O . PRO B 1 245 ? -11.711 -26.969 6.359 1 97 245 PRO B O 1
ATOM 4731 N N . GLU B 1 246 ? -12.57 -28.531 7.68 1 97.81 246 GLU B N 1
ATOM 4732 C CA . GLU B 1 246 ? -11.797 -28.109 8.852 1 97.81 246 GLU B CA 1
ATOM 4733 C C . GLU B 1 246 ? -10.305 -28.297 8.617 1 97.81 246 GLU B C 1
ATOM 4735 O O . GLU B 1 246 ? -9.5 -27.438 8.969 1 97.81 246 GLU B O 1
ATOM 4740 N N . LYS B 1 247 ? -10 -29.406 8.039 1 97.56 247 LYS B N 1
ATOM 4741 C CA . LYS B 1 247 ? -8.602 -29.672 7.742 1 97.56 247 LYS B CA 1
ATOM 4742 C C . LYS B 1 247 ? -8.055 -28.688 6.711 1 97.56 247 LYS B C 1
ATOM 4744 O O . LYS B 1 247 ? -6.906 -28.25 6.805 1 97.56 247 LYS B O 1
ATOM 4749 N N . MET B 1 248 ? -8.898 -28.406 5.754 1 97.81 248 MET B N 1
ATOM 4750 C CA . MET B 1 248 ? -8.508 -27.438 4.73 1 97.81 248 MET B CA 1
ATOM 4751 C C . MET B 1 248 ? -8.258 -26.062 5.344 1 97.81 248 MET B C 1
ATOM 4753 O O . MET B 1 248 ? -7.293 -25.391 4.992 1 97.81 248 MET B O 1
ATOM 4757 N N . ILE B 1 249 ? -9.141 -25.672 6.227 1 98 249 ILE B N 1
ATOM 4758 C CA . ILE B 1 249 ? -9.016 -24.375 6.891 1 98 249 ILE B CA 1
ATOM 4759 C C . ILE B 1 249 ? -7.746 -24.359 7.746 1 98 249 ILE B C 1
ATOM 4761 O O . ILE B 1 249 ? -7.016 -23.375 7.762 1 98 249 ILE B O 1
ATOM 4765 N N . GLU B 1 250 ? -7.5 -25.438 8.398 1 97.88 250 GLU B N 1
ATOM 4766 C CA . GLU B 1 250 ? -6.277 -25.547 9.188 1 97.88 250 GLU B CA 1
ATOM 4767 C C . GLU B 1 250 ? -5.039 -25.375 8.32 1 97.88 250 GLU B C 1
ATOM 4769 O O . GLU B 1 250 ? -4.074 -24.719 8.711 1 97.88 250 GLU B O 1
ATOM 4774 N N . LEU B 1 251 ? -5.07 -26.016 7.191 1 96.62 251 LEU B N 1
ATOM 4775 C CA . LEU B 1 251 ? -3.971 -25.875 6.238 1 96.62 251 LEU B CA 1
ATOM 4776 C C . LEU B 1 251 ? -3.781 -24.422 5.84 1 96.62 251 LEU B C 1
ATOM 4778 O O . LEU B 1 251 ? -2.658 -23.922 5.832 1 96.62 251 LEU B O 1
ATOM 4782 N N . GLY B 1 252 ? -4.867 -23.734 5.492 1 96.25 252 GLY B N 1
ATOM 4783 C CA . GLY B 1 252 ? -4.812 -22.328 5.137 1 96.25 252 GLY B CA 1
ATOM 4784 C C . GLY B 1 252 ? -4.254 -21.453 6.246 1 96.25 252 GLY B C 1
ATOM 4785 O O . GLY B 1 252 ? -3.406 -20.594 6 1 96.25 252 GLY B O 1
ATOM 4786 N N . VAL B 1 253 ? -4.742 -21.688 7.465 1 96.62 253 VAL B N 1
ATOM 4787 C CA . VAL B 1 253 ? -4.305 -20.906 8.617 1 96.62 253 VAL B CA 1
ATOM 4788 C C . VAL B 1 253 ? -2.811 -21.109 8.844 1 96.62 253 VAL B C 1
ATOM 4790 O O . VAL B 1 253 ? -2.094 -20.156 9.195 1 96.62 253 VAL B O 1
ATOM 4793 N N . LYS B 1 254 ? -2.338 -22.25 8.625 1 94.5 254 LYS B N 1
ATOM 4794 C CA . LYS B 1 254 ? -0.938 -22.609 8.852 1 94.5 254 LYS B CA 1
ATOM 4795 C C . LYS B 1 254 ? -0.036 -21.984 7.793 1 94.5 254 LYS B C 1
ATOM 4797 O O . LYS B 1 254 ? 1.105 -21.609 8.078 1 94.5 254 LYS B O 1
AT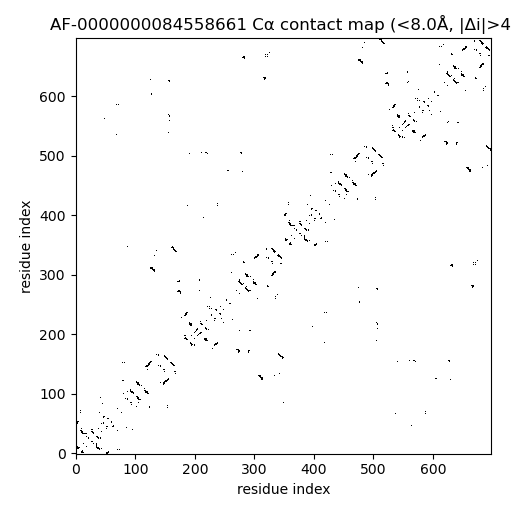OM 4802 N N . THR B 1 255 ? -0.54 -21.828 6.605 1 91.75 255 THR B N 1
ATOM 4803 C CA . THR B 1 255 ? 0.352 -21.516 5.492 1 91.75 255 THR B CA 1
ATOM 4804 C C . THR B 1 255 ? 0.165 -20.078 5.031 1 91.75 255 THR B C 1
ATOM 4806 O O . THR B 1 255 ? 1.035 -19.516 4.359 1 91.75 255 THR B O 1
ATOM 4809 N N . GLN B 1 256 ? -0.966 -19.516 5.305 1 92.25 256 GLN B N 1
ATOM 4810 C CA . GLN B 1 256 ? -1.257 -18.188 4.777 1 92.25 256 GLN B CA 1
ATOM 4811 C C . GLN B 1 256 ? -1.613 -17.219 5.902 1 92.25 256 GLN B C 1
ATOM 4813 O O . GLN B 1 256 ? -2.455 -17.531 6.746 1 92.25 256 GLN B O 1
ATOM 4818 N N . GLU B 1 257 ? -0.985 -16.031 5.773 1 88.31 257 GLU B N 1
ATOM 4819 C CA . GLU B 1 257 ? -1.3 -14.984 6.742 1 88.31 257 GLU B CA 1
ATOM 4820 C C . GLU B 1 257 ? -2.74 -14.5 6.586 1 88.31 257 GLU B C 1
ATOM 4822 O O . GLU B 1 257 ? -3.236 -14.367 5.469 1 88.31 257 GLU B O 1
ATOM 4827 N N . GLU B 1 258 ? -3.414 -14.305 7.734 1 91.44 258 GLU B N 1
ATOM 4828 C CA . GLU B 1 258 ? -4.754 -13.734 7.805 1 91.44 258 GLU B CA 1
ATOM 4829 C C . GLU B 1 258 ? -5.766 -14.594 7.051 1 91.44 258 GLU B C 1
ATOM 4831 O O . GLU B 1 258 ? -6.719 -14.07 6.473 1 91.44 258 GLU B O 1
ATOM 4836 N N . PHE B 1 259 ? -5.551 -15.883 7.016 1 95.94 259 PHE B N 1
ATOM 4837 C CA . PHE B 1 259 ? -6.387 -16.781 6.227 1 95.94 259 PHE B CA 1
ATOM 4838 C C . PHE B 1 259 ? -7.836 -16.719 6.695 1 95.94 259 PHE B C 1
ATOM 4840 O O . PHE B 1 259 ? -8.75 -16.562 5.883 1 95.94 259 PHE B O 1
ATOM 4847 N N . GLU B 1 260 ? -8.086 -16.797 7.98 1 96.44 260 GLU B N 1
ATOM 4848 C CA . GLU B 1 260 ? -9.453 -16.812 8.5 1 96.44 260 GLU B CA 1
ATOM 4849 C C . GLU B 1 260 ? -10.164 -15.492 8.234 1 96.44 260 GLU B C 1
ATOM 4851 O O . GLU B 1 260 ? -11.359 -15.477 7.906 1 96.44 260 GLU B O 1
ATOM 4856 N N . LEU B 1 261 ? -9.438 -14.469 8.398 1 95.62 261 LEU B N 1
ATOM 4857 C CA . LEU B 1 261 ? -9.984 -13.141 8.133 1 95.62 261 LEU B CA 1
ATOM 4858 C C . LEU B 1 261 ? -10.43 -13.023 6.676 1 95.62 261 LEU B C 1
ATOM 4860 O O . LEU B 1 261 ? -11.539 -12.547 6.402 1 95.62 261 LEU B O 1
ATOM 4864 N N . ARG B 1 262 ? -9.617 -13.469 5.773 1 96.62 262 ARG B N 1
ATOM 4865 C CA . ARG B 1 262 ? -9.93 -13.422 4.348 1 96.62 262 ARG B CA 1
ATOM 4866 C C . ARG B 1 262 ? -11.07 -14.375 4.004 1 96.62 262 ARG B C 1
ATOM 4868 O O . ARG B 1 262 ? -11.961 -14.031 3.221 1 96.62 262 ARG B O 1
ATOM 4875 N N . LEU B 1 263 ? -11.008 -15.547 4.602 1 97.81 263 LEU B N 1
ATOM 4876 C CA . LEU B 1 263 ? -12.055 -16.531 4.34 1 97.81 263 LEU B CA 1
ATOM 4877 C C . LEU B 1 263 ? -13.414 -16 4.789 1 97.81 263 LEU B C 1
ATOM 4879 O O . LEU B 1 263 ? -14.406 -16.156 4.078 1 97.81 263 LEU B O 1
ATOM 4883 N N . ASP B 1 264 ? -13.43 -15.406 5.922 1 96.75 264 ASP B N 1
ATOM 4884 C CA . ASP B 1 264 ? -14.672 -14.852 6.449 1 96.75 264 ASP B CA 1
ATOM 4885 C C . ASP B 1 264 ? -15.234 -13.781 5.516 1 96.75 264 ASP B C 1
ATOM 4887 O O . ASP B 1 264 ? -16.438 -13.758 5.25 1 96.75 264 ASP B O 1
ATOM 4891 N N . ALA B 1 265 ? -14.391 -12.898 5.094 1 97.19 265 ALA B N 1
ATOM 4892 C CA . ALA B 1 265 ? -14.828 -11.875 4.148 1 97.19 265 ALA B CA 1
ATOM 4893 C C . ALA B 1 265 ? -15.328 -12.508 2.848 1 97.19 265 ALA B C 1
ATOM 4895 O O . ALA B 1 265 ? -16.344 -12.094 2.299 1 97.19 265 ALA B O 1
ATOM 4896 N N . PHE B 1 266 ? -14.586 -13.508 2.363 1 97.56 266 PHE B N 1
ATOM 4897 C CA . PHE B 1 266 ? -14.961 -14.219 1.148 1 97.56 266 PHE B CA 1
ATOM 4898 C C . PHE B 1 266 ? -16.359 -14.82 1.285 1 97.56 266 PHE B C 1
ATOM 4900 O O . PHE B 1 266 ? -17.203 -14.648 0.408 1 97.56 266 PHE B O 1
ATOM 4907 N N . ARG B 1 267 ? -16.656 -15.477 2.426 1 96.44 267 ARG B N 1
ATOM 4908 C CA . ARG B 1 267 ? -17.953 -16.062 2.723 1 96.44 267 ARG B CA 1
ATOM 4909 C C . ARG B 1 267 ? -19.062 -15.031 2.611 1 96.44 267 ARG B C 1
ATOM 4911 O O . ARG B 1 267 ? -20.062 -15.258 1.934 1 96.44 267 ARG B O 1
ATOM 4918 N N . ASP B 1 268 ? -18.812 -13.961 3.264 1 96.56 268 ASP B N 1
ATOM 4919 C CA . ASP B 1 268 ? -19.844 -12.922 3.316 1 96.56 268 ASP B CA 1
ATOM 4920 C C . ASP B 1 268 ? -20.125 -12.375 1.922 1 96.56 268 ASP B C 1
ATOM 4922 O O . ASP B 1 268 ? -21.297 -12.219 1.542 1 96.56 268 ASP B O 1
ATOM 4926 N N . MET B 1 269 ? -19.094 -12.086 1.178 1 96.94 269 MET B N 1
ATOM 4927 C CA . MET B 1 269 ? -19.266 -11.5 -0.147 1 96.94 269 MET B CA 1
ATOM 4928 C C . MET B 1 269 ? -19.938 -12.477 -1.102 1 96.94 269 MET B C 1
ATOM 4930 O O . MET B 1 269 ? -20.812 -12.094 -1.879 1 96.94 269 MET B O 1
ATOM 4934 N N . ARG B 1 270 ? -19.547 -13.727 -1.038 1 96.38 270 ARG B N 1
ATOM 4935 C CA . ARG B 1 270 ? -20.188 -14.727 -1.895 1 96.38 270 ARG B CA 1
ATOM 4936 C C . ARG B 1 270 ? -21.656 -14.891 -1.528 1 96.38 270 ARG B C 1
ATOM 4938 O O . ARG B 1 270 ? -22.516 -15.023 -2.408 1 96.38 270 ARG B O 1
ATOM 4945 N N . LYS B 1 271 ? -21.969 -14.93 -0.241 1 93.62 271 LYS B N 1
ATOM 4946 C CA . LYS B 1 271 ? -23.344 -15.047 0.223 1 93.62 271 LYS B CA 1
ATOM 4947 C C . LYS B 1 271 ? -24.188 -13.867 -0.24 1 93.62 271 LYS B C 1
ATOM 4949 O O . LYS B 1 271 ? -25.406 -13.992 -0.421 1 93.62 271 LYS B O 1
ATOM 4954 N N . ARG B 1 272 ? -23.516 -12.75 -0.424 1 94.75 272 ARG B N 1
ATOM 4955 C CA . ARG B 1 272 ? -24.203 -11.547 -0.89 1 94.75 272 ARG B CA 1
ATOM 4956 C C . ARG B 1 272 ? -24.359 -11.555 -2.406 1 94.75 272 ARG B C 1
ATOM 4958 O O . ARG B 1 272 ? -24.859 -10.602 -2.992 1 94.75 272 ARG B O 1
ATOM 4965 N N . GLY B 1 273 ? -23.891 -12.57 -3.043 1 94.56 273 GLY B N 1
ATOM 4966 C CA . GLY B 1 273 ? -24.078 -12.75 -4.473 1 94.56 273 GLY B CA 1
ATOM 4967 C C . GLY B 1 273 ? -22.984 -12.125 -5.312 1 94.56 273 GLY B C 1
ATOM 4968 O O . GLY B 1 273 ? -23.156 -11.922 -6.516 1 94.56 273 GLY B O 1
ATOM 4969 N N . MET B 1 274 ? -21.891 -11.805 -4.746 1 96.06 274 MET B N 1
ATOM 4970 C CA . MET B 1 274 ? -20.797 -11.188 -5.48 1 96.06 274 MET B CA 1
ATOM 4971 C C . MET B 1 274 ? -19.797 -12.234 -5.973 1 96.06 274 MET B C 1
ATOM 4973 O O . MET B 1 274 ? -19.734 -13.336 -5.426 1 96.06 274 MET B O 1
ATOM 4977 N N . VAL B 1 275 ? -19.141 -11.953 -7.055 1 96.62 275 VAL B N 1
ATOM 4978 C CA . VAL B 1 275 ? -18.031 -12.766 -7.527 1 96.62 275 VAL B CA 1
ATOM 4979 C C . VAL B 1 275 ? -16.719 -12.227 -6.953 1 96.62 275 VAL B C 1
ATOM 4981 O O . VAL B 1 275 ? -16.438 -11.031 -7.043 1 96.62 275 VAL B O 1
ATOM 4984 N N . VAL B 1 276 ? -15.953 -13.109 -6.336 1 96.94 276 VAL B N 1
ATOM 4985 C CA . VAL B 1 276 ? -14.789 -12.703 -5.562 1 96.94 276 VAL B CA 1
ATOM 4986 C C . VAL B 1 276 ? -13.531 -13.359 -6.133 1 96.94 276 VAL B C 1
ATOM 4988 O O . VAL B 1 276 ? -13.469 -14.578 -6.258 1 96.94 276 VAL B O 1
ATOM 4991 N N . LYS B 1 277 ? -12.57 -12.57 -6.48 1 95.75 277 LYS B N 1
ATOM 4992 C CA . LYS B 1 277 ? -11.273 -13.031 -6.984 1 95.75 277 LYS B CA 1
ATOM 4993 C C . LYS B 1 277 ? -10.133 -12.422 -6.184 1 95.75 277 LYS B C 1
ATOM 4995 O O . LYS B 1 277 ? -10.328 -11.461 -5.434 1 95.75 277 LYS B O 1
ATOM 5000 N N . THR B 1 278 ? -8.977 -12.992 -6.285 1 94.31 278 THR B N 1
ATOM 5001 C CA . THR B 1 278 ? -7.828 -12.461 -5.562 1 94.31 278 THR B CA 1
ATOM 5002 C C . THR B 1 278 ? -7.531 -11.031 -6 1 94.31 278 THR B C 1
ATOM 5004 O O . THR B 1 278 ? -7.672 -10.695 -7.18 1 94.31 278 THR B O 1
ATOM 5007 N N . GLY B 1 279 ? -7.191 -10.195 -5.082 1 92.62 279 GLY B N 1
ATOM 5008 C CA . GLY B 1 279 ? -6.84 -8.812 -5.363 1 92.62 279 GLY B CA 1
ATOM 5009 C C . GLY B 1 279 ? -5.348 -8.555 -5.316 1 92.62 279 GLY B C 1
ATOM 5010 O O . GLY B 1 279 ? -4.91 -7.406 -5.199 1 92.62 279 GLY B O 1
ATOM 5011 N N . PHE B 1 280 ? -4.543 -9.547 -5.453 1 90.81 280 PHE B N 1
ATOM 5012 C CA . PHE B 1 280 ? -3.096 -9.445 -5.297 1 90.81 280 PHE B CA 1
ATOM 5013 C C . PHE B 1 280 ? -2.523 -8.375 -6.215 1 90.81 280 PHE B C 1
ATOM 5015 O O . PHE B 1 280 ? -1.767 -7.512 -5.77 1 90.81 280 PHE B O 1
ATOM 5022 N N . LYS B 1 281 ? -2.922 -8.367 -7.41 1 84.75 281 LYS B N 1
ATOM 5023 C CA . LYS B 1 281 ? -2.389 -7.453 -8.422 1 84.75 281 LYS B CA 1
ATOM 5024 C C . LYS B 1 281 ? -2.713 -6 -8.078 1 84.75 281 LYS B C 1
ATOM 5026 O O . LYS B 1 281 ? -2.127 -5.078 -8.641 1 84.75 281 LYS B O 1
ATOM 5031 N N . TYR B 1 282 ? -3.621 -5.871 -7.148 1 87.06 282 TYR B N 1
ATOM 5032 C CA . TYR B 1 282 ? -4.047 -4.52 -6.797 1 87.06 282 TYR B CA 1
ATOM 5033 C C . TYR B 1 282 ? -3.656 -4.184 -5.363 1 87.06 282 TYR B C 1
ATOM 5035 O O . TYR B 1 282 ? -3.994 -3.109 -4.855 1 87.06 282 TYR B O 1
ATOM 5043 N N . GLY B 1 283 ? -3.02 -5.094 -4.746 1 85.44 283 GLY B N 1
ATOM 5044 C CA . GLY B 1 283 ? -2.574 -4.859 -3.383 1 85.44 283 GLY B CA 1
ATOM 5045 C C . GLY B 1 283 ? -3.693 -4.965 -2.363 1 85.44 283 GLY B C 1
ATOM 5046 O O . GLY B 1 283 ? -3.617 -4.371 -1.285 1 85.44 283 GLY B O 1
ATOM 5047 N N . ALA B 1 284 ? -4.762 -5.562 -2.697 1 91.62 284 ALA B N 1
ATOM 5048 C CA . ALA B 1 284 ? -5.891 -5.82 -1.806 1 91.62 284 ALA B CA 1
ATOM 5049 C C . ALA B 1 284 ? -6.129 -7.32 -1.64 1 91.62 284 ALA B C 1
ATOM 5051 O O . ALA B 1 284 ? -5.457 -8.133 -2.279 1 91.62 284 ALA B O 1
ATOM 5052 N N . HIS B 1 285 ? -6.965 -7.641 -0.703 1 94.12 285 HIS B N 1
ATOM 5053 C CA . HIS B 1 285 ? -7.254 -9.062 -0.509 1 94.12 285 HIS B CA 1
ATOM 5054 C C . HIS B 1 285 ? -8.031 -9.633 -1.691 1 94.12 285 HIS B C 1
ATOM 5056 O O . HIS B 1 285 ? -7.711 -10.719 -2.178 1 94.12 285 HIS B O 1
ATOM 5062 N N . PHE B 1 286 ? -9.039 -8.812 -2.141 1 96.62 286 PHE B N 1
ATOM 5063 C CA . PHE B 1 286 ? -9.906 -9.344 -3.18 1 96.62 286 PHE B CA 1
ATOM 5064 C C . PHE B 1 286 ? -10.266 -8.258 -4.191 1 96.62 286 PHE B C 1
ATOM 5066 O O . PHE B 1 286 ? -10.281 -7.074 -3.859 1 96.62 286 PHE B O 1
ATOM 5073 N N . ARG B 1 287 ? -10.477 -8.625 -5.379 1 95.62 287 ARG B N 1
ATOM 5074 C CA . ARG B 1 287 ? -11.25 -7.863 -6.352 1 95.62 287 ARG B CA 1
ATOM 5075 C C . ARG B 1 287 ? -12.641 -8.461 -6.535 1 95.62 287 ARG B C 1
ATOM 5077 O O . ARG B 1 287 ? -12.789 -9.688 -6.633 1 95.62 287 ARG B O 1
ATOM 5084 N N . VAL B 1 288 ? -13.633 -7.609 -6.543 1 97.25 288 VAL B N 1
ATOM 5085 C CA . VAL B 1 288 ? -14.992 -8.109 -6.367 1 97.25 288 VAL B CA 1
ATOM 5086 C C . VAL B 1 288 ? -15.898 -7.547 -7.457 1 97.25 288 VAL B C 1
ATOM 5088 O O . VAL B 1 288 ? -15.812 -6.359 -7.785 1 97.25 288 VAL B O 1
ATOM 5091 N N . TYR B 1 289 ? -16.719 -8.453 -7.969 1 95.88 289 TYR B N 1
ATOM 5092 C CA . TYR B 1 289 ? -17.656 -8.133 -9.031 1 95.88 289 TYR B CA 1
ATOM 5093 C C . TYR B 1 289 ? -19.094 -8.203 -8.523 1 95.88 289 TYR B C 1
ATOM 5095 O O . TYR B 1 289 ? -19.438 -9.102 -7.754 1 95.88 289 TYR B O 1
ATOM 5103 N N . GLU B 1 290 ? -19.891 -7.285 -9 1 93.19 290 GLU B N 1
ATOM 5104 C CA . GLU B 1 290 ? -21.312 -7.34 -8.703 1 93.19 290 GLU B CA 1
ATOM 5105 C C . GLU B 1 290 ? -22.047 -8.25 -9.688 1 93.19 290 GLU B C 1
ATOM 5107 O O . GLU B 1 290 ? -23.156 -8.727 -9.398 1 93.19 290 GLU B O 1
ATOM 5112 N N . GLY B 1 291 ? -21.453 -8.445 -10.797 1 88.75 291 GLY B N 1
ATOM 5113 C CA . GLY B 1 291 ? -21.984 -9.328 -11.82 1 88.75 291 GLY B CA 1
ATOM 5114 C C . GLY B 1 291 ? -20.938 -10.25 -12.414 1 88.75 291 GLY B C 1
ATOM 5115 O O . GLY B 1 291 ? -19.953 -10.578 -11.758 1 88.75 291 GLY B O 1
ATOM 5116 N N . SER B 1 292 ? -21.188 -10.734 -13.602 1 84.94 292 SER B N 1
ATOM 5117 C CA . SER B 1 292 ? -20.297 -11.68 -14.266 1 84.94 292 SER B CA 1
ATOM 5118 C C . SER B 1 292 ? -18.984 -11.008 -14.68 1 84.94 292 SER B C 1
ATOM 5120 O O . SER B 1 292 ? -19 -9.977 -15.344 1 84.94 292 SER B O 1
ATOM 5122 N N . PRO B 1 293 ? -17.922 -11.664 -14.305 1 86.31 293 PRO B N 1
ATOM 5123 C CA . PRO B 1 293 ? -16.625 -11.117 -14.719 1 86.31 293 PRO B CA 1
ATOM 5124 C C . PRO B 1 293 ? -16.453 -11.094 -16.234 1 86.31 293 PRO B C 1
ATOM 5126 O O . PRO B 1 293 ? -15.555 -10.422 -16.75 1 86.31 293 PRO B O 1
ATOM 5129 N N . ASP B 1 294 ? -17.188 -11.844 -16.906 1 81.62 294 ASP B N 1
ATOM 5130 C CA . ASP B 1 294 ? -17.094 -11.891 -18.359 1 81.62 294 ASP B CA 1
ATOM 5131 C C . ASP B 1 294 ? -17.641 -10.609 -18.984 1 81.62 294 ASP B C 1
ATOM 5133 O O . ASP B 1 294 ? -17.234 -10.227 -20.078 1 81.62 294 ASP B O 1
ATOM 5137 N N . THR B 1 295 ? -18.516 -9.984 -18.297 1 79.25 295 THR B N 1
ATOM 5138 C CA . THR B 1 295 ? -19.188 -8.82 -18.875 1 79.25 295 THR B CA 1
ATOM 5139 C C . THR B 1 295 ? -18.859 -7.562 -18.078 1 79.25 295 THR B C 1
ATOM 5141 O O . THR B 1 295 ? -18.891 -6.457 -18.609 1 79.25 295 THR B O 1
ATOM 5144 N N . ASP B 1 296 ? -18.547 -7.875 -16.828 1 80.94 296 ASP B N 1
ATOM 5145 C CA . ASP B 1 296 ? -18.359 -6.734 -15.938 1 80.94 296 ASP B CA 1
ATOM 5146 C C . ASP B 1 296 ? -16.906 -6.59 -15.523 1 80.94 296 ASP B C 1
ATOM 5148 O O . ASP B 1 296 ? -16.141 -7.562 -15.539 1 80.94 296 ASP B O 1
ATOM 5152 N N . HIS B 1 297 ? -16.516 -5.332 -15.289 1 86.12 297 HIS B N 1
ATOM 5153 C CA . HIS B 1 297 ? -15.258 -5.078 -14.594 1 86.12 297 HIS B CA 1
ATOM 5154 C C . HIS B 1 297 ? -15.438 -5.164 -13.078 1 86.12 297 HIS B C 1
ATOM 5156 O O . HIS B 1 297 ? -16.531 -4.953 -12.57 1 86.12 297 HIS B O 1
ATOM 5162 N N . ALA B 1 298 ? -14.414 -5.582 -12.453 1 91.75 298 ALA B N 1
ATOM 5163 C CA . ALA B 1 298 ? -14.461 -5.531 -10.992 1 91.75 298 ALA B CA 1
ATOM 5164 C C . ALA B 1 298 ? -14.781 -4.121 -10.5 1 91.75 298 ALA B C 1
ATOM 5166 O O . ALA B 1 298 ? -14.172 -3.148 -10.961 1 91.75 298 ALA B O 1
ATOM 5167 N N . LYS B 1 299 ? -15.664 -4.043 -9.625 1 92.44 299 LYS B N 1
ATOM 5168 C CA . LYS B 1 299 ? -16.078 -2.738 -9.117 1 92.44 299 LYS B CA 1
ATOM 5169 C C . LYS B 1 299 ? -15.328 -2.387 -7.832 1 92.44 299 LYS B C 1
ATOM 5171 O O . LYS B 1 299 ? -14.945 -1.232 -7.625 1 92.44 299 LYS B O 1
ATOM 5176 N N . TYR B 1 300 ? -15.086 -3.414 -7.012 1 95.88 300 TYR B N 1
ATOM 5177 C CA . TYR B 1 300 ? -14.555 -3.146 -5.68 1 95.88 300 TYR B CA 1
ATOM 5178 C C . TYR B 1 300 ? -13.203 -3.82 -5.484 1 95.88 300 TYR B C 1
ATOM 5180 O O . TYR B 1 300 ? -12.961 -4.898 -6.027 1 95.88 300 TYR B O 1
ATOM 5188 N N . LEU B 1 301 ? -12.359 -3.176 -4.816 1 95.62 301 LEU B N 1
ATOM 5189 C CA . LEU B 1 301 ? -11.273 -3.812 -4.074 1 95.62 301 LEU B CA 1
ATOM 5190 C C . LEU B 1 301 ? -11.625 -3.928 -2.596 1 95.62 301 LEU B C 1
ATOM 5192 O O . LEU B 1 301 ? -12.102 -2.965 -1.99 1 95.62 301 LEU B O 1
ATOM 5196 N N . VAL B 1 302 ? -11.461 -5.102 -2.064 1 96.38 302 VAL B N 1
ATOM 5197 C CA . VAL B 1 302 ? -11.867 -5.293 -0.676 1 96.38 302 VAL B CA 1
ATOM 5198 C C . VAL B 1 302 ? -10.664 -5.715 0.161 1 96.38 302 VAL B C 1
ATOM 5200 O O . VAL B 1 302 ? -9.922 -6.625 -0.217 1 96.38 302 VAL B O 1
ATOM 5203 N N . HIS B 1 303 ? -10.461 -5.016 1.188 1 93.81 303 HIS B N 1
ATOM 5204 C CA . HIS B 1 303 ? -9.445 -5.34 2.178 1 93.81 303 HIS B CA 1
ATOM 5205 C C . HIS B 1 303 ? -10.062 -5.641 3.537 1 93.81 303 HIS B C 1
ATOM 5207 O O . HIS B 1 303 ? -10.68 -4.762 4.148 1 93.81 303 HIS B O 1
ATOM 5213 N N . SER B 1 304 ? -9.891 -6.895 3.984 1 94 304 SER B N 1
ATOM 5214 C CA . SER B 1 304 ? -10.484 -7.312 5.254 1 94 304 SER B CA 1
ATOM 5215 C C . SER B 1 304 ? -9.594 -6.926 6.43 1 94 304 SER B C 1
ATOM 5217 O O . SER B 1 304 ? -8.375 -7.082 6.367 1 94 304 SER B O 1
ATOM 5219 N N . VAL B 1 305 ? -10.25 -6.41 7.484 1 91.94 305 VAL B N 1
ATOM 5220 C CA . VAL B 1 305 ? -9.508 -5.984 8.672 1 91.94 305 VAL B CA 1
ATOM 5221 C C . VAL B 1 305 ? -10.211 -6.492 9.93 1 91.94 305 VAL B C 1
ATOM 5223 O O . VAL B 1 305 ? -11.445 -6.59 9.961 1 91.94 305 VAL B O 1
ATOM 5226 N N . PRO B 1 306 ? -9.367 -6.871 10.922 1 90.38 306 PRO B N 1
ATOM 5227 C CA . PRO B 1 306 ? -9.992 -7.227 12.203 1 90.38 306 PRO B CA 1
ATOM 5228 C C . PRO B 1 306 ? -10.828 -6.09 12.789 1 90.38 306 PRO B C 1
ATOM 5230 O O . PRO B 1 306 ? -10.562 -4.918 12.508 1 90.38 306 PRO B O 1
ATOM 5233 N N . GLY B 1 307 ? -11.789 -6.453 13.586 1 83.38 307 GLY B N 1
ATOM 5234 C CA . GLY B 1 307 ? -12.672 -5.469 14.188 1 83.38 307 GLY B CA 1
ATOM 5235 C C . GLY B 1 307 ? -11.938 -4.461 15.055 1 83.38 307 GLY B C 1
ATOM 5236 O O . GLY B 1 307 ? -12.367 -3.309 15.172 1 83.38 307 GLY B O 1
ATOM 5237 N N . ASP B 1 308 ? -10.883 -4.867 15.648 1 82.62 308 ASP B N 1
ATOM 5238 C CA . ASP B 1 308 ? -10.156 -4.008 16.578 1 82.62 308 ASP B CA 1
ATOM 5239 C C . ASP B 1 308 ? -8.836 -3.533 15.969 1 82.62 308 ASP B C 1
ATOM 5241 O O . ASP B 1 308 ? -7.926 -3.125 16.688 1 82.62 308 ASP B O 1
ATOM 5245 N N . LYS B 1 309 ? -8.859 -3.602 14.672 1 82.94 309 LYS B N 1
ATOM 5246 C CA . LYS B 1 309 ? -7.609 -3.229 14.008 1 82.94 309 LYS B CA 1
ATOM 5247 C C . LYS B 1 309 ? -7.34 -1.732 14.148 1 82.94 309 LYS B C 1
ATOM 5249 O O . LYS B 1 309 ? -8.258 -0.916 14.008 1 82.94 309 LYS B O 1
ATOM 5254 N N . MET B 1 310 ? -6.109 -1.475 14.516 1 82.31 310 MET B N 1
ATOM 5255 C CA . MET B 1 310 ? -5.609 -0.104 14.438 1 82.31 310 MET B CA 1
ATOM 5256 C C . MET B 1 310 ? -4.988 0.175 13.078 1 82.31 310 MET B C 1
ATOM 5258 O O . MET B 1 310 ? -4.098 -0.555 12.633 1 82.31 310 MET B O 1
ATOM 5262 N N . MET B 1 311 ? -5.586 1.084 12.445 1 84.25 311 MET B N 1
ATOM 5263 C CA . MET B 1 311 ? -5.062 1.421 11.125 1 84.25 311 MET B CA 1
ATOM 5264 C C . MET B 1 311 ? -4.297 2.738 11.164 1 84.25 311 MET B C 1
ATOM 5266 O O . MET B 1 311 ? -4.672 3.658 11.898 1 84.25 311 MET B O 1
ATOM 5270 N N . MET B 1 312 ? -3.24 2.75 10.391 1 85.38 312 MET B N 1
ATOM 5271 C CA . MET B 1 312 ? -2.477 3.984 10.234 1 85.38 312 MET B CA 1
ATOM 5272 C C . MET B 1 312 ? -2.783 4.648 8.898 1 85.38 312 MET B C 1
ATOM 5274 O O . MET B 1 312 ? -3.018 3.967 7.902 1 85.38 312 MET B O 1
ATOM 5278 N N . TRP B 1 313 ? -2.793 5.887 8.898 1 89.19 313 TRP B N 1
ATOM 5279 C CA . TRP B 1 313 ? -3.213 6.66 7.734 1 89.19 313 TRP B CA 1
ATOM 5280 C C . TRP B 1 313 ? -2.336 6.34 6.527 1 89.19 313 TRP B C 1
ATOM 5282 O O . TRP B 1 313 ? -2.824 6.281 5.398 1 89.19 313 TRP B O 1
ATOM 5292 N N . PRO B 1 314 ? -1.014 6.094 6.773 1 86.12 314 PRO B N 1
ATOM 5293 C CA . PRO B 1 314 ? -0.23 5.727 5.594 1 86.12 314 PRO B CA 1
ATOM 5294 C C . PRO B 1 314 ? -0.746 4.457 4.914 1 86.12 314 PRO B C 1
ATOM 5296 O O . PRO B 1 314 ? -0.725 4.359 3.684 1 86.12 314 PRO B O 1
ATOM 5299 N N . GLU B 1 315 ? -1.195 3.539 5.727 1 84.06 315 GLU B N 1
ATOM 5300 C CA . GLU B 1 315 ? -1.765 2.312 5.176 1 84.06 315 GLU B CA 1
ATOM 5301 C C . GLU B 1 315 ? -3.053 2.6 4.406 1 84.06 315 GLU B C 1
ATOM 5303 O O . GLU B 1 315 ? -3.26 2.068 3.314 1 84.06 315 GLU B O 1
ATOM 5308 N N . ILE B 1 316 ? -3.85 3.385 4.984 1 87 316 ILE B N 1
ATOM 5309 C CA . ILE B 1 316 ? -5.105 3.768 4.352 1 87 316 ILE B CA 1
ATOM 5310 C C . ILE B 1 316 ? -4.82 4.512 3.049 1 87 316 ILE B C 1
ATOM 5312 O O . ILE B 1 316 ? -5.391 4.184 2.004 1 87 316 ILE B O 1
ATOM 5316 N N . SER B 1 317 ? -3.979 5.457 3.158 1 88 317 SER B N 1
ATOM 5317 C CA . SER B 1 317 ? -3.645 6.281 2 1 88 317 SER B CA 1
ATOM 5318 C C . SER B 1 317 ? -3.113 5.434 0.851 1 88 317 SER B C 1
ATOM 5320 O O . SER B 1 317 ? -3.521 5.609 -0.299 1 88 317 SER B O 1
ATOM 5322 N N . ARG B 1 318 ? -2.242 4.504 1.202 1 87 318 ARG B N 1
ATOM 5323 C CA . ARG B 1 318 ? -1.671 3.611 0.198 1 87 318 ARG B CA 1
ATOM 5324 C C . ARG B 1 318 ? -2.762 2.805 -0.5 1 87 318 ARG B C 1
ATOM 5326 O O . ARG B 1 318 ? -2.777 2.703 -1.729 1 87 318 ARG B O 1
ATOM 5333 N N . THR B 1 319 ? -3.609 2.266 0.262 1 87.19 319 THR B N 1
ATOM 5334 C CA . THR B 1 319 ? -4.676 1.424 -0.268 1 87.19 319 THR B CA 1
ATOM 5335 C C . THR B 1 319 ? -5.629 2.24 -1.139 1 87.19 319 THR B C 1
ATOM 5337 O O . THR B 1 319 ? -6.016 1.803 -2.225 1 87.19 319 THR B O 1
ATOM 5340 N N . VAL B 1 320 ? -5.957 3.41 -0.694 1 88.75 320 VAL B N 1
ATOM 5341 C CA . VAL B 1 320 ? -6.883 4.27 -1.426 1 88.75 320 VAL B CA 1
ATOM 5342 C C . VAL B 1 320 ? -6.242 4.719 -2.738 1 88.75 320 VAL B C 1
ATOM 5344 O O . VAL B 1 320 ? -6.895 4.723 -3.783 1 88.75 320 VAL B O 1
ATOM 5347 N N . ARG B 1 321 ? -5.039 5.074 -2.701 1 85.38 321 ARG B N 1
ATOM 5348 C CA . ARG B 1 321 ? -4.352 5.523 -3.906 1 85.38 321 ARG B CA 1
ATOM 5349 C C . ARG B 1 321 ? -4.273 4.402 -4.941 1 85.38 321 ARG B C 1
ATOM 5351 O O . ARG B 1 321 ? -4.438 4.645 -6.137 1 85.38 321 ARG B O 1
ATOM 5358 N N . LEU B 1 322 ? -3.963 3.219 -4.484 1 87 322 LEU B N 1
ATOM 5359 C CA . LEU B 1 322 ? -3.906 2.061 -5.371 1 87 322 LEU B CA 1
ATOM 5360 C C . LEU B 1 322 ? -5.238 1.856 -6.082 1 87 322 LEU B C 1
ATOM 5362 O O . LEU B 1 322 ? -5.273 1.626 -7.293 1 87 322 LEU B O 1
ATOM 5366 N N . SER B 1 323 ? -6.266 1.935 -5.328 1 88.06 323 SER B N 1
ATOM 5367 C CA . SER B 1 323 ? -7.602 1.724 -5.883 1 88.06 323 SER B CA 1
ATOM 5368 C C . SER B 1 323 ? -7.965 2.82 -6.879 1 88.06 323 SER B C 1
ATOM 5370 O O . SER B 1 323 ? -8.594 2.551 -7.906 1 88.06 323 SER B O 1
ATOM 5372 N N . GLY B 1 324 ? -7.59 4.012 -6.574 1 84.75 324 GLY B N 1
ATOM 5373 C CA . GLY B 1 324 ? -7.855 5.125 -7.473 1 84.75 324 GLY B CA 1
ATOM 5374 C C . GLY B 1 324 ? -7.156 4.992 -8.812 1 84.75 324 GLY B C 1
ATOM 5375 O O . GLY B 1 324 ? -7.727 5.332 -9.852 1 84.75 324 GLY B O 1
ATOM 5376 N N . GLY B 1 325 ? -5.957 4.504 -8.805 1 80.94 325 GLY B N 1
ATOM 5377 C CA . GLY B 1 325 ? -5.188 4.332 -10.023 1 80.94 325 GLY B CA 1
ATOM 5378 C C . GLY B 1 325 ? -5.809 3.338 -10.984 1 80.94 325 GLY B C 1
ATOM 5379 O O . GLY B 1 325 ? -5.609 3.432 -12.195 1 80.94 325 GLY B O 1
ATOM 5380 N N . VAL B 1 326 ? -6.555 2.41 -10.492 1 84.56 326 VAL B N 1
ATOM 5381 C CA . VAL B 1 326 ? -7.156 1.389 -11.344 1 84.56 326 VAL B CA 1
ATOM 5382 C C . VAL B 1 326 ? -8.664 1.635 -11.461 1 84.56 326 VAL B C 1
ATOM 5384 O O . VAL B 1 326 ? -9.391 0.808 -12.008 1 84.56 326 VAL B O 1
ATOM 5387 N N . LYS B 1 327 ? -9.172 2.719 -10.938 1 86.25 327 LYS B N 1
ATOM 5388 C CA . LYS B 1 327 ? -10.555 3.166 -11.031 1 86.25 327 LYS B CA 1
ATOM 5389 C C . LYS B 1 327 ? -11.5 2.168 -10.359 1 86.25 327 LYS B C 1
ATOM 5391 O O . LYS B 1 327 ? -12.516 1.781 -10.938 1 86.25 327 LYS B O 1
ATOM 5396 N N . LYS B 1 328 ? -11.133 1.66 -9.242 1 90.88 328 LYS B N 1
ATOM 5397 C CA . LYS B 1 328 ? -11.961 0.779 -8.43 1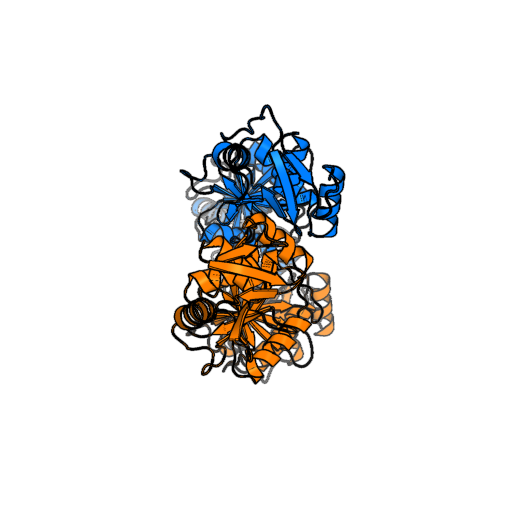 90.88 328 LYS B CA 1
ATOM 5398 C C . LYS B 1 328 ? -12.227 1.388 -7.055 1 90.88 328 LYS B C 1
ATOM 5400 O O . LYS B 1 328 ? -11.461 2.232 -6.586 1 90.88 328 LYS B O 1
ATOM 5405 N N . GLU B 1 329 ? -13.305 0.986 -6.492 1 93 329 GLU B N 1
ATOM 5406 C CA . GLU B 1 329 ? -13.633 1.441 -5.145 1 93 329 GLU B CA 1
ATOM 5407 C C . GLU B 1 329 ? -13.039 0.513 -4.09 1 93 329 GLU B C 1
ATOM 5409 O O . GLU B 1 329 ? -13.219 -0.705 -4.156 1 93 329 GLU B O 1
ATOM 5414 N N . ILE B 1 330 ? -12.391 1.141 -3.135 1 94.19 330 ILE B N 1
ATOM 5415 C CA . ILE B 1 330 ? -11.797 0.325 -2.08 1 94.19 330 ILE B CA 1
ATOM 5416 C C . ILE B 1 330 ? -12.75 0.253 -0.887 1 94.19 330 ILE B C 1
ATOM 5418 O O . ILE B 1 330 ? -13.234 1.281 -0.407 1 94.19 330 ILE B O 1
ATOM 5422 N N . LEU B 1 331 ? -13.055 -0.949 -0.455 1 95.38 331 LEU B N 1
ATOM 5423 C CA . LEU B 1 331 ? -13.875 -1.206 0.722 1 95.38 331 LEU B CA 1
ATOM 5424 C C . LEU B 1 331 ? -13.07 -1.924 1.801 1 95.38 331 LEU B C 1
ATOM 5426 O O . LEU B 1 331 ? -12.461 -2.961 1.537 1 95.38 331 LEU B O 1
ATOM 5430 N N . PHE B 1 332 ? -13.102 -1.365 2.945 1 93.06 332 PHE B N 1
ATOM 5431 C CA . PHE B 1 332 ? -12.562 -2.074 4.102 1 93.06 332 PHE B CA 1
ATOM 5432 C C . PHE B 1 332 ? -13.648 -2.906 4.777 1 93.06 332 PHE B C 1
ATOM 5434 O O . PHE B 1 332 ? -14.648 -2.361 5.254 1 93.06 332 PHE B O 1
ATOM 5441 N N . CYS B 1 333 ? -13.43 -4.172 4.723 1 94.62 333 CYS B N 1
ATOM 5442 C CA . CYS B 1 333 ? -14.375 -5.09 5.34 1 94.62 333 CYS B CA 1
ATOM 5443 C C . CYS B 1 333 ? -13.992 -5.383 6.785 1 94.62 333 CYS B C 1
ATOM 5445 O O . CYS B 1 333 ? -13.016 -6.086 7.043 1 94.62 333 CYS B O 1
ATOM 5447 N N . ARG B 1 334 ? -14.711 -4.844 7.703 1 91.94 334 ARG B N 1
ATOM 5448 C CA . ARG B 1 334 ? -14.453 -5.039 9.125 1 91.94 334 ARG B CA 1
ATOM 5449 C C . ARG B 1 334 ? -15.047 -6.355 9.617 1 91.94 334 ARG B C 1
ATOM 5451 O O . ARG B 1 334 ? -16.234 -6.609 9.438 1 91.94 334 ARG B O 1
ATOM 5458 N N . ALA B 1 335 ? -14.07 -7.121 10.258 1 89.06 335 ALA B N 1
ATOM 5459 C CA . ALA B 1 335 ? -14.531 -8.398 10.805 1 89.06 335 ALA B CA 1
ATOM 5460 C C . ALA B 1 335 ? -15.523 -8.18 11.938 1 89.06 335 ALA B C 1
ATOM 5462 O O . ALA B 1 335 ? -15.43 -7.199 12.672 1 89.06 335 ALA B O 1
ATOM 5463 N N . GLY B 1 336 ? -16.438 -9.117 12.102 1 83 336 GLY B N 1
ATOM 5464 C CA . GLY B 1 336 ? -17.5 -9.031 13.094 1 83 336 GLY B CA 1
ATOM 5465 C C . GLY B 1 336 ? -18.844 -9.469 12.562 1 83 336 GLY B C 1
ATOM 5466 O O . GLY B 1 336 ? -18.953 -9.891 11.406 1 83 336 GLY B O 1
ATOM 5467 N N . GLU B 1 337 ? -19.844 -9.5 13.391 1 81.31 337 GLU B N 1
ATOM 5468 C CA . GLU B 1 337 ? -21.219 -9.82 13.031 1 81.31 337 GLU B CA 1
ATOM 5469 C C . GLU B 1 337 ? -22.172 -8.727 13.477 1 81.31 337 GLU B C 1
ATOM 5471 O O . GLU B 1 337 ? -22.391 -8.523 14.672 1 81.31 337 GLU B O 1
ATOM 5476 N N . PRO B 1 338 ? -22.797 -7.895 12.477 1 83.62 338 PRO B N 1
ATOM 5477 C CA . PRO B 1 338 ? -22.641 -8.07 11.031 1 83.62 338 PRO B CA 1
ATOM 5478 C C . PRO B 1 338 ? -21.344 -7.457 10.5 1 83.62 338 PRO B C 1
ATOM 5480 O O . PRO B 1 338 ? -20.719 -6.637 11.18 1 83.62 338 PRO B O 1
ATOM 5483 N N . ARG B 1 339 ? -20.984 -7.918 9.312 1 89.56 339 ARG B N 1
ATOM 5484 C CA . ARG B 1 339 ? -19.828 -7.316 8.656 1 89.56 339 ARG B CA 1
ATOM 5485 C C . ARG B 1 339 ? -20.172 -5.93 8.117 1 89.56 339 ARG B C 1
ATOM 5487 O O . ARG B 1 339 ? -21.281 -5.695 7.633 1 89.56 339 ARG B O 1
ATOM 5494 N N . GLU B 1 340 ? -19.25 -5.086 8.305 1 92.81 340 GLU B N 1
ATOM 5495 C CA . GLU B 1 340 ? -19.406 -3.715 7.824 1 92.81 340 GLU B CA 1
ATOM 5496 C C . GLU B 1 340 ? -18.391 -3.396 6.723 1 92.81 340 GLU B C 1
ATOM 5498 O O . GLU B 1 340 ? -17.234 -3.824 6.789 1 92.81 340 GLU B O 1
ATOM 5503 N N . TYR B 1 341 ? -18.906 -2.768 5.723 1 95.19 341 TYR B N 1
ATOM 5504 C CA . TYR B 1 341 ? -18.047 -2.307 4.641 1 95.19 341 TYR B CA 1
ATOM 5505 C C . TYR B 1 341 ? -17.922 -0.789 4.652 1 95.19 341 TYR B C 1
ATOM 5507 O O . TYR B 1 341 ? -18.922 -0.074 4.547 1 95.19 341 TYR B O 1
ATOM 5515 N N . LEU B 1 342 ? -16.719 -0.359 4.812 1 93.38 342 LEU B N 1
ATOM 5516 C CA . LEU B 1 342 ? -16.422 1.071 4.84 1 93.38 342 LEU B CA 1
ATOM 5517 C C . LEU B 1 342 ? -15.633 1.49 3.609 1 93.38 342 LEU B C 1
ATOM 5519 O O . LEU B 1 342 ? -14.695 0.797 3.203 1 93.38 342 LEU B O 1
ATOM 5523 N N . GLU B 1 343 ? -16.047 2.5 3.057 1 94.44 343 GLU B N 1
ATOM 5524 C CA . GLU B 1 343 ? -15.344 3.049 1.9 1 94.44 343 GLU B CA 1
ATOM 5525 C C . GLU B 1 343 ? -14.578 4.312 2.271 1 94.44 343 GLU B C 1
ATOM 5527 O O . GLU B 1 343 ? -15.086 5.164 3.004 1 94.44 343 GLU B O 1
ATOM 5532 N N . PHE B 1 344 ? -13.367 4.363 1.886 1 90.12 344 PHE B N 1
ATOM 5533 C CA . PHE B 1 344 ? -12.531 5.559 1.934 1 90.12 344 PHE B CA 1
ATOM 5534 C C . PHE B 1 344 ? -12.18 6.031 0.528 1 90.12 344 PHE B C 1
ATOM 5536 O O . PHE B 1 344 ? -11.625 5.273 -0.268 1 90.12 344 PHE B O 1
ATOM 5543 N N . LYS B 1 345 ? -12.508 7.211 0.281 1 91.75 345 LYS B N 1
ATOM 5544 C CA . LYS B 1 345 ? -12.25 7.746 -1.053 1 91.75 345 LYS B CA 1
ATOM 5545 C C . LYS B 1 345 ? -11.492 9.07 -0.976 1 91.75 345 LYS B C 1
ATOM 5547 O O . LYS B 1 345 ? -11.805 9.922 -0.143 1 91.75 345 LYS B O 1
ATOM 5552 N N . TRP B 1 346 ? -10.453 9.062 -1.774 1 90.75 346 TRP B N 1
ATOM 5553 C CA . TRP B 1 346 ? -9.812 10.367 -1.923 1 90.75 346 TRP B CA 1
ATOM 5554 C C . TRP B 1 346 ? -10.82 11.422 -2.352 1 90.75 346 TRP B C 1
ATOM 5556 O O . TRP B 1 346 ? -11.688 11.164 -3.193 1 90.75 346 TRP B O 1
ATOM 5566 N N . PHE B 1 347 ? -10.695 12.547 -1.731 1 91.62 347 PHE B N 1
ATOM 5567 C CA . PHE B 1 347 ? -11.688 13.594 -1.958 1 91.62 347 PHE B CA 1
ATOM 5568 C C . PHE B 1 347 ? -11.016 14.953 -2.121 1 91.62 347 PHE B C 1
ATOM 5570 O O . PHE B 1 347 ? -10.07 15.273 -1.392 1 91.62 347 PHE B O 1
ATOM 5577 N N . ARG B 1 348 ? -11.445 15.648 -3.117 1 87.06 348 ARG B N 1
ATOM 5578 C CA . ARG B 1 348 ? -11.047 17.047 -3.281 1 87.06 348 ARG B CA 1
ATOM 5579 C C . ARG B 1 348 ? -12.211 17.984 -3.02 1 87.06 348 ARG B C 1
ATOM 5581 O O . ARG B 1 348 ? -13.133 18.094 -3.836 1 87.06 348 ARG B O 1
ATOM 5588 N N . PRO B 1 349 ? -12.133 18.641 -1.856 1 84.25 349 PRO B N 1
ATOM 5589 C CA . PRO B 1 349 ? -13.266 19.5 -1.532 1 84.25 349 PRO B CA 1
ATOM 5590 C C . PRO B 1 349 ? -13.422 20.672 -2.51 1 84.25 349 PRO B C 1
ATOM 5592 O O . PRO B 1 349 ? -12.438 21.125 -3.096 1 84.25 349 PRO B O 1
#

Nearest PDB structures (foldseek):
  5x89-assembly1_A-2  TM=9.080E-01  e=7.897E-36  Methanopyrus kandleri AV19
  1a79-assembly1_D  TM=9.464E-01  e=1.924E-16  Methanocaldococcus jannaschii
  2zyz-assembly1_D  TM=8.929E-01  e=7.076E-13  Pyrobaculum aerophilum
  7uxa-assembly1_C  TM=8.299E-01  e=1.171E-10  Homo sapiens
  7zrz-assembly1_AP1  TM=8.041E-01  e=2.449E-09  Homo sapiens

Organism: NCBI:txid1577791

Foldseek 3Di:
DEWEDDQFKIWAQDQVLQVCCCVVQVAADADPNGTGIGGLLSQLLCQVVVNYFYDYVRHTDHSVRSQVSNCVRDPPSVQLSLVVNVLVVVQWRWDADDDPFGIFTWDHPDRPVPTDGQETEHGEELFDKDWVVSLVVVQVVQVVVVHWYKYWYQYPVGDTWIKTKHWDDDFAAQAQDADPAAFEWEDDPQKTKGQDQVLCCNCCVRVVAADDDDRIGIHGLLRQLLCQVVVRYWYAYPVGHTDHSVNSQVVCVVPDPCSVQLSVVVNVHNNRRKRWAQCVVLPARTFIGRYDVVVDDGAEGEHEDENRDIDRSVVVVVNQVSCVVVVHWYWYWYDDVVIITMTMHTDDD/DEWEDDQFKIWAQDQVLQVCCCVVQVAADADPNGTGIGGLLSQLLCQVVVNYFYDYVRHTDHSVRSQVSNCVRDPPSVQLSLVVNVLVVVQWRWDADDDPFGIFTWDHPDRPVPTDGQETEHGEELFDKDWVVSLVVVQVVQVVVVHWYKYWYQYPVGDTWIKTKHWDDDFAAQAQDADPAAFEWEDDPFKTKGQDQVLCCNCCVRVVAADDDDRIGIHGLLRQLLCQVVVRYWYAYPVGHTDHSVNSQVSCVVPDPCSVQLSVVVNVHNNRRKRWAQCVVLPARTFIGRYDVVPDDGAEGEHEDENRDIDRSVVVVVNQVSCVVVVHWYWYWYDDVVIITMTMHTDDD

InterPro domains:
  IPR006676 tRNA-splicing endonuclease [PTHR21227] (216-338)
  IPR006676 tRNA-splicing endonuclease [TIGR00324] (3-165)
  IPR006676 tRNA-splicing endonuclease [TIGR00324] (185-346)
  IPR006677 tRNA intron endonuclease, catalytic domain-like [PF01974] (77-162)
  IPR006677 tRNA intron endonuclease, catalytic domain-like [PF01974] (259-333)
  IPR006677 tRNA intron endonuclease, catalytic domain-like [cd22363] (76-166)
  IPR006677 tRNA intron endonuclease, catalytic domain-like [cd22363] (258-346)
  IPR006678 tRNA intron endonuclease, N-terminal [PF02778] (1-67)
  IPR006678 tRNA intron endonuclease, N-terminal [PF02778] (184-248)
  IPR011856 tRNA endonuclease-like domain superfamily [G3DSA:3.40.1350.10] (258-349)
  IPR036167 tRNA intron endonuclease, catalytic domain-like superfamily [SSF53032] (76-166)
  IPR036167 tRNA intron endonuclease, catalytic domain-like superfamily [SSF53032] (258-340)
  IPR036740 tRNA intron endonuclease, N-terminal domain superfamily [SSF55267] (1-70)
  IPR036740 tRNA intron endonuclease, N-terminal domain superfamily [SSF55267] (184-254)

Solvent-accessible surface area (backbone atoms only — not comparable to full-atom values): 36305 Å² total; per-residue (Å²): 81,75,26,39,59,54,98,74,31,30,40,21,68,52,45,71,60,24,49,48,47,28,72,74,59,60,46,59,42,80,40,93,91,52,15,22,39,24,50,43,68,57,45,39,50,32,32,64,70,68,61,32,38,38,21,56,96,81,40,76,52,52,48,70,52,41,47,52,52,43,43,75,75,30,88,64,30,68,49,41,41,53,47,50,51,52,44,40,74,72,50,35,38,67,43,82,41,82,80,93,36,48,30,34,30,30,55,64,88,59,54,69,94,78,51,68,59,48,32,40,28,37,53,38,49,40,64,42,76,41,49,47,57,56,49,54,50,50,34,53,54,31,49,74,71,72,32,40,37,33,37,36,33,28,39,74,58,64,50,78,48,37,30,37,46,42,80,53,82,84,64,27,75,44,60,80,72,85,58,96,62,53,29,63,29,38,41,55,92,70,31,32,41,26,65,52,64,72,44,35,46,50,41,28,74,69,56,58,42,57,32,74,57,88,81,28,32,32,25,23,53,60,57,46,36,54,38,28,68,71,58,41,38,44,39,23,38,84,89,64,47,78,56,49,49,67,55,48,47,50,50,39,52,73,63,29,85,65,33,63,57,48,40,52,50,49,51,53,42,35,76,40,8,23,40,72,42,77,10,51,96,64,45,31,61,23,30,30,18,44,48,54,71,89,83,39,69,59,48,33,31,34,37,66,39,60,48,80,36,73,44,42,42,45,60,51,47,33,49,34,51,43,23,56,76,70,71,30,45,38,30,39,34,33,47,64,89,76,68,44,34,35,32,53,36,81,42,80,130,80,74,26,38,58,54,97,76,30,29,39,21,67,52,45,69,60,24,48,48,46,27,74,75,60,58,48,58,42,79,41,94,90,53,17,22,38,24,50,44,67,58,45,38,50,31,33,65,71,67,62,30,40,39,23,56,95,82,40,75,53,51,48,70,53,41,46,52,53,42,42,74,74,30,89,64,31,68,50,40,42,53,48,49,53,52,44,41,74,72,51,35,37,67,41,82,44,84,80,95,36,47,32,33,31,29,53,64,88,60,55,70,95,78,52,68,59,49,33,41,26,39,50,37,49,41,65,43,76,39,48,47,58,57,49,54,51,51,34,52,54,30,49,76,71,74,31,39,37,32,36,36,33,28,39,72,59,64,51,77,48,36,30,36,45,41,80,53,80,85,63,28,74,43,59,79,73,86,57,96,62,52,29,64,28,36,40,54,93,71,31,32,42,25,65,50,64,72,44,34,45,50,42,29,74,69,54,57,43,57,32,75,57,87,82,27,31,33,26,24,54,60,57,45,35,54,39,28,69,71,58,41,39,44,40,24,39,84,88,64,47,76,56,48,49,68,58,47,48,50,52,39,52,75,62,28,86,65,33,64,56,49,40,52,50,49,52,52,42,36,76,40,7,24,38,71,42,77,9,52,97,63,42,33,61,23,31,29,19,44,46,56,72,89,82,37,70,60,49,33,32,34,36,67,39,60,49,82,36,72,45,44,41,44,59,51,47,33,52,35,51,43,23,55,76,71,71,30,46,37,30,40,34,34,47,63,90,76,68,44,36,36,30,52,36,81,42,83,131

Radius of gyration: 30.94 Å; Cα contacts (8 Å, |Δi|>4): 1482; chains: 2; bounding box: 57×97×62 Å

Secondary structure (DSSP, 8-state):
-EEEEETTEEEE--HHHHHHHHHHH--SEE-TTSSEEEEHHHHHHHHHTTS-EEEETTEE--HHHHHHHHHHHSTTHHHHHHHHHHHHHTT-EEEE--SS-SEEEE-TT--GGG---SEEEEEEETT-EEEHHHHHHHHHHHHHTT-EEEEEEE-TTS-EEEEEEEEE----S-PPPPPSS-EEEEEETTEEEE--HHHHIIIIIIT--SEEETTEEEEEHHHHHHHHHTT-EEEE-TTSPEEPHHHHHHHHHHHSTTHHHHHHHHHHHHHTT-EEEE-GGGTSSEEEESS-TTT----EEEEEE-TT-EEEHHHHHHHHHHHHHTT-EEEEEE-SSS-EEEEEEEE--/-EEEEETTEEEE--HHHHHHHHHHH--SEE-TTSSEEEEHHHHHHHHHTTS-EEEETTEE--HHHHHHHHHHHSTTHHHHHHHHHHHHHTT-EEEE--SS-SEEEE-TT--GGG---SEEEEEEETT-EEEHHHHHHHHHHHHHTT-EEEEEEE-TTS-EEEEEEEEE----S-PPPPPSS-EEEEEETTEEEE--HHHHIIIIIIT--SEEETTEEEEEHHHHHHHHHTT-EEEE-TTSPEEPHHHHHHHHHHHSTTHHHHHHHHHHHHHTT-EEEE-GGGTSSEEEESS-TTT----EEEEEE-TT-EEEHHHHHHHHHHHHHTT-EEEEEE-SSS-EEEEEEEE--